Protein AF-A0A955Y0T2-F1 (afdb_monomer_lite)

Secondary structure (DSSP, 8-state):
---S--STTTTTTS---HHHHHHHTT-HHHHHHHHHHTTTTT--SHHHHHHHHHHHHHTT-HHHHHHHHHHHHHTT---TT-HHHHHHHHHHHTTT-EEEEEE-TTS-EEEEEEEE-SSGGGGGHHHHHHHHHHHHHHTHHHHS---SS-EEEEEESSHHHHHHHSS--HHHHHHH---EEEETTEEEEE-GGGBTT---HHHHHHHHHHHHHHHHHHTT-S-HHHHHHHHHHHTTGGGTSS------HHHHHHHHHHHHHT-PPPTTTTSS-STTSSSHHHHHHHHHHHHHHHHHHHHHH-TTHHHHHHHHHHTT--HHHHHHHHTT-SSHHHHHHHHHHHHTTS------PPPPP--BGGG---TTTTSTTGGG-HHHHHHHHHHHHHHHTT-HHHHHHHHHHT--TTSPPPHHHHHHHHHHHHHTT-HHHHHHHHHHHHHH-TT-HHHHHHHHHHHHHTT-HHHHHHHHHHHHHH-TT-HHHHHHHHHHHHHHT-HHHHHHHHHHHHHHHH------------SSS------SS-TTSHHHHHHHHTTSBPPP-EEEETTS-EEEGGGGTTSEEEEEE--TT-HHHHHHHHHHHHHHTSTTEEEEEEE-S-HHHHHHHHHHHT--SEEEE-GGGHHHHHTT--SSSEEEEE-TTSBEEEEEES-SHHHHHHHHHHHHHHHT-

Structure (mmCIF, N/CA/C/O backbone):
data_AF-A0A955Y0T2-F1
#
_entry.id   AF-A0A955Y0T2-F1
#
loop_
_atom_site.group_PDB
_atom_site.id
_atom_site.type_symbol
_atom_site.label_atom_id
_atom_site.label_alt_id
_atom_site.label_comp_id
_atom_site.label_asym_id
_atom_site.label_entity_id
_atom_site.label_seq_id
_atom_site.pdbx_PDB_ins_code
_atom_site.Cartn_x
_atom_site.Cartn_y
_atom_site.Cartn_z
_atom_site.occupancy
_atom_site.B_iso_or_equiv
_atom_site.auth_seq_id
_atom_site.auth_comp_id
_atom_site.auth_asym_id
_atom_site.auth_atom_id
_atom_site.pdbx_PDB_model_num
ATOM 1 N N . MET A 1 1 ? -7.149 -5.702 -14.820 1.00 28.61 1 MET A N 1
ATOM 2 C CA . MET A 1 1 ? -6.105 -6.748 -14.663 1.00 28.61 1 MET A CA 1
ATOM 3 C C . MET A 1 1 ? -5.271 -6.849 -15.930 1.00 28.61 1 MET A C 1
ATOM 5 O O . MET A 1 1 ? -5.164 -7.881 -16.585 1.00 28.61 1 MET A O 1
ATOM 9 N N . MET A 1 2 ? -4.697 -5.721 -16.301 1.00 27.45 2 MET A N 1
ATOM 10 C CA . MET A 1 2 ? -4.049 -5.437 -17.568 1.00 27.45 2 MET A CA 1
ATOM 11 C C . MET A 1 2 ? -2.729 -4.755 -17.169 1.00 27.45 2 MET A C 1
ATOM 13 O O . MET A 1 2 ? -2.646 -4.000 -16.205 1.00 27.45 2 MET A O 1
ATOM 17 N N . LEU A 1 3 ? -1.659 -5.115 -17.875 1.00 27.25 3 LEU A N 1
ATOM 18 C CA . LEU A 1 3 ? -0.367 -4.413 -17.898 1.00 27.25 3 LEU A CA 1
ATOM 19 C C . LEU A 1 3 ? 0.638 -4.506 -16.729 1.00 27.25 3 LEU A C 1
ATOM 21 O O . LEU A 1 3 ? 1.690 -3.880 -16.844 1.00 27.25 3 LEU A O 1
ATOM 25 N N . LEU A 1 4 ? 0.472 -5.364 -15.715 1.00 32.50 4 LEU A N 1
ATOM 26 C CA . LEU A 1 4 ? 1.550 -5.573 -14.718 1.00 32.50 4 LEU A CA 1
ATOM 27 C C . LEU A 1 4 ? 2.762 -6.383 -15.226 1.00 32.50 4 LEU A C 1
ATOM 29 O O . LEU A 1 4 ? 3.773 -6.479 -14.546 1.00 32.50 4 LEU A O 1
ATOM 33 N N . VAL A 1 5 ? 2.722 -6.927 -16.447 1.00 34.31 5 VAL A N 1
ATOM 34 C CA . VAL A 1 5 ? 3.869 -7.646 -17.029 1.00 34.31 5 VAL A CA 1
ATOM 35 C C . VAL A 1 5 ? 3.974 -7.365 -18.519 1.00 34.31 5 VAL A C 1
ATOM 37 O O . VAL A 1 5 ? 3.491 -8.127 -19.356 1.00 34.31 5 VAL A O 1
ATOM 40 N N . LEU A 1 6 ? 4.615 -6.253 -18.856 1.00 29.80 6 LEU A N 1
ATOM 41 C CA . LEU A 1 6 ? 5.108 -5.979 -20.207 1.00 29.80 6 LEU A CA 1
ATOM 42 C C . LEU A 1 6 ? 6.565 -5.504 -20.151 1.00 29.80 6 LEU A C 1
ATOM 44 O O . LEU A 1 6 ? 6.962 -4.606 -20.880 1.00 29.80 6 LEU A O 1
ATOM 48 N N . GLN A 1 7 ? 7.376 -6.113 -19.283 1.00 38.50 7 GLN A N 1
ATOM 49 C CA . GLN A 1 7 ? 8.832 -5.990 -19.376 1.00 38.50 7 GLN A CA 1
ATOM 50 C C . GLN A 1 7 ? 9.431 -7.193 -20.122 1.00 38.50 7 GLN A C 1
ATOM 52 O O . GLN A 1 7 ? 10.158 -7.005 -21.094 1.00 38.50 7 GLN A O 1
ATOM 57 N N . SER A 1 8 ? 8.993 -8.425 -19.834 1.00 38.75 8 SER A N 1
ATOM 58 C CA . SER A 1 8 ? 9.607 -9.623 -20.436 1.00 38.75 8 SER A CA 1
ATOM 59 C C . SER A 1 8 ? 9.408 -9.774 -21.954 1.00 38.75 8 SER A C 1
ATOM 61 O O . SER A 1 8 ? 10.322 -10.227 -22.642 1.00 38.75 8 SER A O 1
ATOM 63 N N . ALA A 1 9 ? 8.263 -9.360 -22.511 1.00 31.50 9 ALA A N 1
ATOM 64 C CA . ALA A 1 9 ? 8.023 -9.419 -23.961 1.00 31.50 9 ALA A CA 1
ATOM 65 C C . ALA A 1 9 ? 8.535 -8.176 -24.718 1.00 31.50 9 ALA A C 1
ATOM 67 O O . ALA A 1 9 ? 8.811 -8.239 -25.912 1.00 31.50 9 ALA A O 1
ATOM 68 N N . LEU A 1 10 ? 8.687 -7.049 -24.021 1.00 36.09 10 LEU A N 1
ATOM 69 C CA . LEU A 1 10 ? 8.941 -5.732 -24.614 1.00 36.09 10 LEU A CA 1
ATOM 70 C C . LEU A 1 10 ? 10.432 -5.364 -24.568 1.00 36.09 10 LEU A C 1
ATOM 72 O O . LEU A 1 10 ? 10.967 -4.781 -25.512 1.00 36.09 10 LEU A O 1
ATOM 76 N N . ALA A 1 11 ? 11.155 -5.843 -23.549 1.00 37.38 11 ALA A N 1
ATOM 77 C CA . ALA A 1 11 ? 12.611 -5.772 -23.486 1.00 37.38 11 ALA A CA 1
ATOM 78 C C . ALA A 1 11 ? 13.295 -6.567 -24.614 1.00 37.38 11 ALA A C 1
ATOM 80 O O . ALA A 1 11 ? 14.462 -6.336 -24.901 1.00 37.38 11 ALA A O 1
ATOM 81 N N . GLN A 1 12 ? 12.613 -7.484 -25.304 1.00 36.56 12 GLN A N 1
ATOM 82 C CA . GLN A 1 12 ? 13.209 -8.213 -26.432 1.00 36.56 12 GLN A CA 1
ATOM 83 C C . GLN A 1 12 ? 13.159 -7.447 -27.765 1.00 36.56 12 GLN A C 1
ATOM 85 O O . GLN A 1 12 ? 13.793 -7.886 -28.722 1.00 36.56 12 GLN A O 1
ATOM 90 N N . LEU A 1 13 ? 12.464 -6.303 -27.833 1.00 38.88 13 LEU A N 1
ATOM 91 C CA . LEU A 1 13 ? 12.143 -5.631 -29.101 1.00 38.88 13 LEU A CA 1
ATOM 92 C C . LEU A 1 13 ? 12.707 -4.207 -29.256 1.00 38.88 13 LEU A C 1
ATOM 94 O O . LEU A 1 13 ? 12.612 -3.650 -30.345 1.00 38.88 13 LEU A O 1
ATOM 98 N N . MET A 1 14 ? 13.360 -3.632 -28.238 1.00 41.06 14 MET A N 1
ATOM 99 C CA . MET A 1 14 ? 14.107 -2.373 -28.408 1.00 41.06 14 MET A CA 1
ATOM 100 C C . MET A 1 14 ? 15.529 -2.616 -28.957 1.00 41.06 14 MET A C 1
ATOM 102 O O . MET A 1 14 ? 16.160 -3.609 -28.563 1.00 41.06 14 MET A O 1
ATOM 106 N N . PRO A 1 15 ? 16.063 -1.730 -29.825 1.00 47.81 15 PRO A N 1
ATOM 107 C CA . PRO A 1 15 ? 17.422 -1.835 -30.353 1.00 47.81 15 PRO A CA 1
ATOM 108 C C . PRO A 1 15 ? 18.473 -1.940 -29.235 1.00 47.81 15 PRO A C 1
ATOM 110 O O . PRO A 1 15 ? 18.326 -1.418 -28.134 1.00 47.81 15 PRO A O 1
ATOM 113 N N . THR A 1 16 ? 19.545 -2.686 -29.503 1.00 60.28 16 THR A N 1
ATOM 114 C CA . THR A 1 16 ? 20.550 -3.117 -28.515 1.00 60.28 16 THR A CA 1
ATOM 115 C C . THR A 1 16 ? 21.651 -2.074 -28.281 1.00 60.28 16 THR A C 1
ATOM 117 O O . THR A 1 16 ? 22.844 -2.394 -28.377 1.00 60.28 16 THR A O 1
ATOM 120 N N . GLY A 1 17 ? 21.275 -0.825 -28.011 1.00 81.06 17 GLY A N 1
ATOM 121 C CA . GLY A 1 17 ? 22.215 0.250 -27.704 1.00 81.06 17 GLY A CA 1
ATOM 122 C C . GLY A 1 17 ? 22.760 0.189 -26.265 1.00 81.06 17 GLY A C 1
ATOM 123 O O . GLY A 1 17 ? 22.262 -0.570 -25.428 1.00 81.06 17 GLY A O 1
ATOM 124 N N . PRO A 1 18 ? 23.852 0.915 -25.958 1.00 89.00 18 PRO A N 1
ATOM 125 C CA . PRO A 1 18 ? 24.396 0.992 -24.602 1.00 89.00 18 PRO A CA 1
ATOM 126 C C . PRO A 1 18 ? 23.413 1.561 -23.569 1.00 89.00 18 PRO A C 1
ATOM 128 O O . PRO A 1 18 ? 23.353 1.027 -22.466 1.00 89.00 18 PRO A O 1
ATOM 131 N N . VAL A 1 19 ? 22.618 2.573 -23.935 1.00 89.94 19 VAL A N 1
ATOM 132 C CA . VAL A 1 19 ? 21.640 3.225 -23.044 1.00 89.94 19 VAL A CA 1
ATOM 133 C C . VAL A 1 19 ? 20.543 2.245 -22.634 1.00 89.94 19 VAL A C 1
ATOM 135 O O . VAL A 1 19 ? 20.293 2.044 -21.449 1.00 89.94 19 VAL A O 1
ATOM 138 N N . GLU A 1 20 ? 19.936 1.563 -23.600 1.00 86.62 20 GLU A N 1
ATOM 139 C CA . GLU A 1 20 ? 18.836 0.626 -23.379 1.00 86.62 20 GLU A CA 1
ATOM 140 C C . GLU A 1 20 ? 19.277 -0.571 -22.532 1.00 86.62 20 GLU A C 1
ATOM 142 O O . GLU A 1 20 ? 18.498 -1.077 -21.725 1.00 86.62 20 GLU A O 1
ATOM 147 N N . ARG A 1 21 ? 20.538 -1.014 -22.666 1.00 88.19 21 ARG A N 1
ATOM 148 C CA . ARG A 1 21 ? 21.104 -2.043 -21.780 1.00 88.19 21 ARG A CA 1
ATOM 149 C C . ARG A 1 21 ? 21.160 -1.575 -20.326 1.00 88.19 21 ARG A C 1
ATOM 151 O O . ARG A 1 21 ? 20.769 -2.344 -19.454 1.00 88.19 21 ARG A O 1
ATOM 158 N N . CYS A 1 22 ? 21.610 -0.346 -20.073 1.00 91.75 22 CYS A N 1
ATOM 159 C CA . CYS A 1 22 ? 21.636 0.219 -18.724 1.00 91.75 22 CYS A CA 1
ATOM 160 C C . CYS A 1 22 ? 20.213 0.376 -18.154 1.00 91.75 22 CYS A C 1
ATOM 162 O O . CYS A 1 22 ? 19.956 -0.019 -17.020 1.00 91.75 22 CYS A O 1
ATOM 164 N N . LEU A 1 23 ? 19.260 0.871 -18.957 1.00 88.56 23 LEU A N 1
ATOM 165 C CA . LEU A 1 23 ? 17.865 1.033 -18.529 1.00 88.56 23 LEU A CA 1
ATOM 166 C C . LEU A 1 23 ? 17.190 -0.307 -18.194 1.00 88.56 23 LEU A C 1
ATOM 168 O O . LEU A 1 23 ? 16.497 -0.395 -17.184 1.00 88.56 23 LEU A O 1
ATOM 172 N N . ARG A 1 24 ? 17.433 -1.372 -18.974 1.00 83.31 24 ARG A N 1
ATOM 173 C CA . ARG A 1 24 ? 16.950 -2.734 -18.650 1.00 83.31 24 ARG A CA 1
ATOM 174 C C . ARG A 1 24 ? 17.540 -3.277 -17.354 1.00 83.31 24 ARG A C 1
ATOM 176 O O . ARG A 1 24 ? 16.878 -4.025 -16.650 1.00 83.31 24 ARG A O 1
ATOM 183 N N . ALA A 1 25 ? 18.772 -2.894 -17.038 1.00 87.12 25 ALA A N 1
ATOM 184 C CA . ALA A 1 25 ? 19.409 -3.238 -15.776 1.00 87.12 25 ALA A CA 1
ATOM 185 C C . ALA A 1 25 ? 18.958 -2.337 -14.610 1.00 87.12 25 ALA A C 1
ATOM 187 O O . ALA A 1 25 ? 19.484 -2.485 -13.514 1.00 87.12 25 ALA A O 1
ATOM 188 N N . ASN A 1 26 ? 18.010 -1.409 -14.808 1.00 89.00 26 ASN A N 1
ATOM 189 C CA . ASN A 1 26 ? 17.626 -0.392 -13.823 1.00 89.00 26 ASN A CA 1
ATOM 190 C C . ASN A 1 26 ? 18.830 0.428 -13.304 1.00 89.00 26 ASN A C 1
ATOM 192 O O . ASN A 1 26 ? 18.895 0.792 -12.132 1.00 89.00 26 ASN A O 1
ATOM 196 N N . ASP A 1 27 ? 19.797 0.714 -14.181 1.00 92.50 27 ASP A N 1
ATOM 197 C CA . ASP A 1 27 ? 21.031 1.443 -13.877 1.00 92.50 27 ASP A CA 1
ATOM 198 C C . ASP A 1 27 ? 21.012 2.826 -14.548 1.00 92.50 27 ASP A C 1
ATOM 200 O O . ASP A 1 27 ? 21.478 3.020 -15.675 1.00 92.50 27 ASP A O 1
ATOM 204 N N . VAL A 1 28 ? 20.412 3.800 -13.858 1.00 93.38 28 VAL A N 1
ATOM 205 C CA . VAL A 1 28 ? 20.297 5.180 -14.357 1.00 93.38 28 VAL A CA 1
ATOM 206 C C . VAL A 1 28 ? 21.665 5.867 -14.501 1.00 93.38 28 VAL A C 1
ATOM 208 O O . VAL A 1 28 ? 21.875 6.503 -15.536 1.00 93.38 28 VAL A O 1
ATOM 211 N N . PRO A 1 29 ? 22.621 5.744 -13.553 1.00 95.69 29 PRO A N 1
ATOM 212 C CA . PRO A 1 29 ? 23.970 6.285 -13.738 1.00 95.69 29 PRO A CA 1
ATOM 213 C C . PRO A 1 29 ? 24.665 5.773 -15.009 1.00 95.69 29 PRO A C 1
ATOM 215 O O . PRO A 1 29 ? 25.168 6.582 -15.788 1.00 95.69 29 PRO A O 1
ATOM 218 N N . CYS A 1 30 ? 24.618 4.461 -15.272 1.00 95.25 30 CYS A N 1
ATOM 219 C CA . CYS A 1 30 ? 25.118 3.862 -16.514 1.00 95.25 30 CYS A CA 1
ATOM 220 C C . CYS A 1 30 ? 24.407 4.445 -17.738 1.00 95.25 30 CYS A C 1
ATOM 222 O O . CYS A 1 30 ? 25.054 4.764 -18.735 1.00 95.25 30 CYS A O 1
ATOM 224 N N . ALA A 1 31 ? 23.081 4.615 -17.678 1.00 94.12 31 ALA A N 1
ATOM 225 C CA . ALA A 1 31 ? 22.305 5.147 -18.795 1.00 94.12 31 ALA A CA 1
ATOM 226 C C . ALA A 1 31 ? 22.677 6.602 -19.117 1.00 94.12 31 ALA A C 1
ATOM 228 O O . ALA A 1 31 ? 22.798 6.950 -20.290 1.00 94.12 31 ALA A O 1
ATOM 229 N N . LEU A 1 32 ? 22.905 7.435 -18.096 1.00 94.31 32 LEU A N 1
ATOM 230 C CA . LEU A 1 32 ? 23.363 8.818 -18.254 1.00 94.31 32 LEU A CA 1
ATOM 231 C C . LEU A 1 32 ? 24.770 8.884 -18.866 1.00 94.31 32 LEU A C 1
ATOM 233 O O . LEU A 1 32 ? 24.980 9.631 -19.821 1.00 94.31 32 LEU A O 1
ATOM 237 N N . GLU A 1 33 ? 25.709 8.069 -18.379 1.00 95.12 33 GLU A N 1
ATOM 238 C CA . GLU A 1 33 ? 27.073 7.997 -18.927 1.00 95.12 33 GLU A CA 1
ATOM 239 C C . GLU A 1 33 ? 27.077 7.485 -20.378 1.00 95.12 33 GLU A C 1
ATOM 241 O O . GLU A 1 33 ? 27.781 8.015 -21.244 1.00 95.12 33 GLU A O 1
ATOM 246 N N . ALA A 1 34 ? 26.253 6.477 -20.674 1.00 93.75 34 ALA A N 1
ATOM 247 C CA . ALA A 1 34 ? 26.070 5.947 -22.020 1.00 93.75 34 ALA A CA 1
ATOM 248 C C . ALA A 1 34 ? 25.453 6.988 -22.968 1.00 93.75 34 ALA A C 1
ATOM 250 O O . ALA A 1 34 ? 25.877 7.098 -24.123 1.00 93.75 34 ALA A O 1
ATOM 251 N N . LEU A 1 35 ? 24.483 7.770 -22.484 1.00 92.19 35 LEU A N 1
ATOM 252 C CA . LEU A 1 35 ? 23.850 8.850 -23.236 1.00 92.19 35 LEU A CA 1
ATOM 253 C C . LEU A 1 35 ? 24.869 9.947 -23.575 1.00 92.19 35 LEU A C 1
ATOM 255 O O . LEU A 1 35 ? 24.948 10.365 -24.731 1.00 92.19 35 LEU A O 1
ATOM 259 N N . GLU A 1 36 ? 25.693 10.357 -22.609 1.00 91.62 36 GLU A N 1
ATOM 260 C CA . GLU A 1 36 ? 26.772 11.329 -22.818 1.00 91.62 36 GLU A CA 1
ATOM 261 C C . GLU A 1 36 ? 27.815 10.807 -23.820 1.00 91.62 36 GLU A C 1
ATOM 263 O O . GLU A 1 36 ? 28.127 11.473 -24.809 1.00 91.62 36 GLU A O 1
ATOM 268 N N . SER A 1 37 ? 28.281 9.572 -23.628 1.00 90.50 37 SER A N 1
ATOM 269 C CA . SER A 1 37 ? 29.316 8.945 -24.462 1.00 90.50 37 SER A CA 1
ATOM 270 C C . SER A 1 37 ? 28.877 8.706 -25.908 1.00 90.50 37 SER A C 1
ATOM 272 O O . SER A 1 37 ? 29.710 8.663 -26.814 1.00 90.50 37 SER A O 1
ATOM 274 N N . SER A 1 38 ? 27.574 8.539 -26.146 1.00 86.56 38 SER A N 1
ATOM 275 C CA . SER A 1 38 ? 27.020 8.357 -27.492 1.00 86.56 38 SER A CA 1
ATOM 276 C C . SER A 1 38 ? 26.992 9.643 -28.328 1.00 86.56 38 SER A C 1
ATOM 278 O O . SER A 1 38 ? 26.782 9.576 -29.538 1.00 86.56 38 SER A O 1
ATOM 280 N N . GLY A 1 39 ? 27.179 10.814 -27.704 1.00 82.62 39 GLY A N 1
ATOM 281 C CA . GLY A 1 39 ? 26.967 12.118 -28.337 1.00 82.62 39 GLY A CA 1
ATOM 282 C C . GLY A 1 39 ? 25.490 12.492 -28.514 1.00 82.62 39 GLY A C 1
ATOM 283 O O . GLY A 1 39 ? 25.202 13.607 -28.945 1.00 82.62 39 GLY A O 1
ATOM 284 N N . ALA A 1 40 ? 24.551 11.614 -28.136 1.00 82.94 40 ALA A N 1
ATOM 285 C CA . ALA A 1 40 ? 23.117 11.877 -28.241 1.00 82.94 40 ALA A CA 1
ATOM 286 C C . ALA A 1 40 ? 22.701 13.114 -27.438 1.00 82.94 40 ALA A C 1
ATOM 288 O O . ALA A 1 40 ? 21.815 13.839 -27.870 1.00 82.94 40 ALA A O 1
ATOM 289 N N . LEU A 1 41 ? 23.370 13.414 -26.314 1.00 84.38 41 LEU A N 1
ATOM 290 C CA . LEU A 1 41 ? 23.052 14.572 -25.471 1.00 84.38 41 LEU A CA 1
ATOM 291 C C . LEU A 1 41 ? 23.088 15.910 -26.240 1.00 84.38 41 LEU A C 1
ATOM 293 O O . LEU A 1 41 ? 22.271 16.791 -25.970 1.00 84.38 41 LEU A O 1
ATOM 297 N N . THR A 1 42 ? 23.997 16.052 -27.210 1.00 84.25 42 THR A N 1
ATOM 298 C CA . THR A 1 42 ? 24.186 17.275 -28.011 1.00 84.25 42 THR A CA 1
ATOM 299 C C . THR A 1 42 ? 23.573 17.200 -29.408 1.00 84.25 42 THR A C 1
ATOM 301 O O . THR A 1 42 ? 23.499 18.224 -30.087 1.00 84.25 42 THR A O 1
ATOM 304 N N . ALA A 1 43 ? 23.134 16.018 -29.841 1.00 84.62 43 ALA A N 1
ATOM 305 C CA . ALA A 1 43 ? 22.425 15.833 -31.098 1.00 84.62 43 ALA A CA 1
ATOM 306 C C . ALA A 1 43 ? 20.984 16.361 -30.997 1.00 84.62 43 ALA A C 1
ATOM 308 O O . ALA A 1 43 ? 20.341 16.215 -29.958 1.00 84.62 43 ALA A O 1
ATOM 309 N N . ASP A 1 44 ? 20.496 16.965 -32.079 1.00 84.88 44 ASP A N 1
ATOM 310 C CA . ASP A 1 44 ? 19.155 17.561 -32.198 1.00 84.88 44 ASP A CA 1
ATOM 311 C C . ASP A 1 44 ? 18.340 16.798 -33.256 1.00 84.88 44 ASP A C 1
ATOM 313 O O . ASP A 1 44 ? 17.826 17.359 -34.222 1.00 84.88 44 ASP A O 1
ATOM 317 N N . ASP A 1 45 ? 18.342 15.467 -33.144 1.00 91.94 45 ASP A N 1
ATOM 318 C CA . ASP A 1 45 ? 17.574 14.571 -34.003 1.00 91.94 45 ASP A CA 1
ATOM 319 C C . ASP A 1 45 ? 16.507 13.816 -33.190 1.00 91.94 45 ASP A C 1
ATOM 321 O O . ASP A 1 45 ? 16.686 13.597 -31.986 1.00 91.94 45 ASP A O 1
ATOM 325 N N . PRO A 1 46 ? 15.416 13.360 -33.833 1.00 91.56 46 PRO A N 1
ATOM 326 C CA . PRO A 1 46 ? 14.281 12.769 -33.126 1.00 91.56 46 PRO A CA 1
ATOM 327 C C . PRO A 1 46 ? 14.633 11.521 -32.309 1.00 91.56 46 PRO A C 1
ATOM 329 O O . PRO A 1 46 ? 14.024 11.266 -31.273 1.00 91.56 46 PRO A O 1
ATOM 332 N N . THR A 1 47 ? 15.619 10.733 -32.752 1.00 90.25 47 THR A N 1
ATOM 333 C CA . THR A 1 47 ? 16.010 9.497 -32.057 1.00 90.25 47 THR A CA 1
ATOM 334 C C . THR A 1 47 ? 16.807 9.823 -30.800 1.00 90.25 47 THR A C 1
ATOM 336 O O . THR A 1 47 ? 16.560 9.244 -29.742 1.00 90.25 47 THR A O 1
ATOM 339 N N . SER A 1 48 ? 17.733 10.778 -30.897 1.00 90.81 48 SER A N 1
ATOM 340 C CA . SER A 1 48 ? 18.497 11.262 -29.746 1.00 90.81 48 SER A CA 1
ATOM 341 C C . SER A 1 48 ? 17.599 11.921 -28.696 1.00 90.81 48 SER A C 1
ATOM 343 O O . SER A 1 48 ? 17.779 11.659 -27.509 1.00 90.81 48 SER A O 1
ATOM 345 N N . GLU A 1 49 ? 16.604 12.716 -29.101 1.00 93.88 49 GLU A N 1
ATOM 346 C CA . GLU A 1 49 ? 15.614 13.294 -28.178 1.00 93.88 49 GLU A CA 1
ATOM 347 C C . GLU A 1 49 ? 14.762 12.215 -27.486 1.00 93.88 49 GLU A C 1
ATOM 349 O O . GLU A 1 49 ? 14.600 12.255 -26.265 1.00 93.88 49 GLU A O 1
ATOM 354 N N . ALA A 1 50 ? 14.310 11.181 -28.208 1.00 91.12 50 ALA A N 1
ATOM 355 C CA . ALA A 1 50 ? 13.584 10.062 -27.600 1.00 91.12 50 ALA A CA 1
ATOM 356 C C . ALA A 1 50 ? 14.441 9.301 -26.567 1.00 91.12 50 ALA A C 1
ATOM 358 O O . ALA A 1 50 ? 13.947 8.922 -25.502 1.00 91.12 50 ALA A O 1
ATOM 359 N N . LEU A 1 51 ? 15.739 9.112 -26.841 1.00 91.75 51 LEU A N 1
ATOM 360 C CA . LEU A 1 51 ? 16.675 8.501 -25.891 1.00 91.75 51 LEU A CA 1
ATOM 361 C C . LEU A 1 51 ? 16.873 9.367 -24.642 1.00 91.75 51 LEU A C 1
ATOM 363 O O . LEU A 1 51 ? 16.783 8.846 -23.529 1.00 91.75 51 LEU A O 1
ATOM 367 N N . LYS A 1 52 ? 17.095 10.682 -24.800 1.00 94.69 52 LYS A N 1
ATOM 368 C CA . LYS A 1 52 ? 17.185 11.623 -23.666 1.00 94.69 52 LYS A CA 1
ATOM 369 C C . LYS A 1 52 ? 15.935 11.543 -22.799 1.00 94.69 52 LYS A C 1
ATOM 371 O O . LYS A 1 52 ? 16.042 11.417 -21.580 1.00 94.69 52 LYS A O 1
ATOM 376 N N . ALA A 1 53 ? 14.766 11.564 -23.437 1.00 94.31 53 ALA A N 1
ATOM 377 C CA . ALA A 1 53 ? 13.484 11.524 -22.761 1.00 94.31 53 ALA A CA 1
ATOM 378 C C . ALA A 1 53 ? 13.327 10.268 -21.892 1.00 94.31 53 ALA A C 1
ATOM 380 O O . ALA A 1 53 ? 12.946 10.376 -20.728 1.00 94.31 53 ALA A O 1
ATOM 381 N N . GLN A 1 54 ? 13.689 9.091 -22.415 1.00 92.69 54 GLN A N 1
ATOM 382 C CA . GLN A 1 54 ? 13.658 7.844 -21.646 1.00 92.69 54 GLN A CA 1
ATOM 383 C C . GLN A 1 54 ? 14.618 7.880 -20.452 1.00 92.69 54 GLN A C 1
ATOM 385 O O . GLN A 1 54 ? 14.208 7.575 -19.333 1.00 92.69 54 GLN A O 1
ATOM 390 N N . VAL A 1 55 ? 15.876 8.291 -20.653 1.00 94.31 55 VAL A N 1
ATOM 391 C CA . VAL A 1 55 ? 16.851 8.360 -19.550 1.00 94.31 55 VAL A CA 1
ATOM 392 C C . VAL A 1 55 ? 16.384 9.325 -18.459 1.00 94.31 55 VAL A C 1
ATOM 394 O O . VAL A 1 55 ? 16.440 8.985 -17.278 1.00 94.31 55 VAL A O 1
ATOM 397 N N . TRP A 1 56 ? 15.883 10.504 -18.830 1.00 95.88 56 TRP A N 1
ATOM 398 C CA . TRP A 1 56 ? 15.382 11.485 -17.867 1.00 95.88 56 TRP A CA 1
ATOM 399 C C . TRP A 1 56 ? 14.121 11.021 -17.148 1.00 95.88 56 TRP A C 1
ATOM 401 O O . TRP A 1 56 ? 14.004 11.260 -15.950 1.00 95.88 56 TRP A O 1
ATOM 411 N N . PHE A 1 57 ? 13.225 10.294 -17.818 1.00 94.12 57 PHE A N 1
ATOM 412 C CA . PHE A 1 57 ? 12.043 9.731 -17.168 1.00 94.12 57 PHE A CA 1
ATOM 413 C C . PHE A 1 57 ? 12.418 8.698 -16.099 1.00 94.12 57 PHE A C 1
ATOM 415 O O . PHE A 1 57 ? 11.940 8.782 -14.970 1.00 94.12 57 PHE A O 1
ATOM 422 N N . HIS A 1 58 ? 13.337 7.778 -16.417 1.00 92.75 58 HIS A N 1
ATOM 423 C CA . HIS A 1 58 ? 13.882 6.821 -15.446 1.00 92.75 58 HIS A CA 1
ATOM 424 C C . HIS A 1 58 ? 14.644 7.509 -14.300 1.00 92.75 58 HIS A C 1
ATOM 426 O O . HIS A 1 58 ? 14.640 7.027 -13.172 1.00 92.75 58 HIS A O 1
ATOM 432 N N . ALA A 1 59 ? 15.283 8.650 -14.571 1.00 92.56 59 ALA A N 1
ATOM 433 C CA . ALA A 1 59 ? 15.934 9.475 -13.554 1.00 92.56 59 ALA A CA 1
ATOM 434 C C . ALA A 1 59 ? 14.950 10.309 -12.708 1.00 92.56 59 ALA A C 1
ATOM 436 O O . ALA A 1 59 ? 15.377 10.986 -11.773 1.00 92.56 59 ALA A O 1
ATOM 437 N N . GLY A 1 60 ? 13.654 10.302 -13.037 1.00 92.12 60 GLY A N 1
ATOM 438 C CA . GLY A 1 60 ? 12.638 11.114 -12.373 1.00 92.12 60 GLY A CA 1
ATOM 439 C C . GLY A 1 60 ? 12.661 12.601 -12.756 1.00 92.12 60 GLY A C 1
ATOM 440 O O . GLY A 1 60 ? 12.080 13.413 -12.044 1.00 92.12 60 GLY A O 1
ATOM 441 N N . ASP A 1 61 ? 13.321 13.008 -13.840 1.00 93.50 61 ASP A N 1
ATOM 442 C CA . ASP A 1 61 ? 13.310 14.394 -14.335 1.00 93.50 61 ASP A CA 1
ATOM 443 C C . ASP A 1 61 ? 12.184 14.575 -15.369 1.00 93.50 61 ASP A C 1
ATOM 445 O O . ASP A 1 61 ? 12.415 14.645 -16.578 1.00 93.50 61 ASP A O 1
ATOM 449 N N . TYR A 1 62 ? 10.934 14.592 -14.887 1.00 92.81 62 TYR A N 1
ATOM 450 C CA . TYR A 1 62 ? 9.739 14.647 -15.743 1.00 92.81 62 TYR A CA 1
ATOM 451 C C . TYR A 1 62 ? 9.650 15.882 -16.635 1.00 92.81 62 TYR A C 1
ATOM 453 O O . TYR A 1 62 ? 9.289 15.709 -17.799 1.00 92.81 62 TYR A O 1
ATOM 461 N N . PRO A 1 63 ? 10.005 17.100 -16.177 1.00 91.31 63 PRO A N 1
ATOM 462 C CA . PRO A 1 63 ? 9.994 18.266 -17.052 1.00 91.31 63 PRO A CA 1
ATOM 463 C C . PRO A 1 63 ? 10.916 18.091 -18.260 1.00 91.31 63 PRO A C 1
ATOM 465 O O . PRO A 1 63 ? 10.505 18.357 -19.389 1.00 91.31 63 PRO A O 1
ATOM 468 N N . LYS A 1 64 ? 12.147 17.596 -18.054 1.00 94.44 64 LYS A N 1
ATOM 469 C CA . LYS A 1 64 ? 13.056 17.331 -19.176 1.00 94.44 64 LYS A CA 1
ATOM 470 C C . LYS A 1 64 ? 12.580 16.170 -20.037 1.00 94.44 64 LYS A C 1
ATOM 472 O O . LYS A 1 64 ? 12.687 16.248 -21.258 1.00 94.44 64 LYS A O 1
ATOM 477 N N . ALA A 1 65 ? 12.066 15.108 -19.418 1.00 94.50 65 ALA A N 1
ATOM 478 C CA . ALA A 1 65 ? 11.577 13.938 -20.132 1.00 94.50 65 ALA A CA 1
ATOM 479 C C . ALA A 1 65 ? 10.418 14.283 -21.078 1.00 94.50 65 ALA A C 1
ATOM 481 O O . ALA A 1 65 ? 10.475 13.936 -22.257 1.00 94.50 65 ALA A O 1
ATOM 482 N N . ALA A 1 66 ? 9.405 14.998 -20.583 1.00 89.06 66 ALA A N 1
ATOM 483 C CA . ALA A 1 66 ? 8.246 15.416 -21.367 1.00 89.06 66 ALA A CA 1
ATOM 484 C C . ALA A 1 66 ? 8.652 16.354 -22.516 1.00 89.06 66 ALA A C 1
ATOM 486 O O . ALA A 1 66 ? 8.276 16.125 -23.664 1.00 89.06 66 ALA A O 1
ATOM 487 N N . GLU A 1 67 ? 9.500 17.351 -22.240 1.00 91.81 67 GLU A N 1
ATOM 488 C CA . GLU A 1 67 ? 9.975 18.293 -23.260 1.00 91.81 67 GLU A CA 1
ATOM 489 C C . GLU A 1 67 ? 10.790 17.604 -24.370 1.00 91.81 67 GLU A C 1
ATOM 491 O O . GLU A 1 67 ? 10.571 17.872 -25.552 1.00 91.81 67 GLU A O 1
ATOM 496 N N . ALA A 1 68 ? 11.709 16.694 -24.027 1.00 94.50 68 ALA A N 1
ATOM 497 C CA . ALA A 1 68 ? 12.452 15.938 -25.040 1.00 94.50 68 ALA A CA 1
ATOM 498 C C . ALA A 1 68 ? 11.560 14.974 -25.822 1.00 94.50 68 ALA A C 1
ATOM 500 O O . ALA A 1 68 ? 11.696 14.867 -27.039 1.00 94.50 68 ALA A O 1
ATOM 501 N N . MET A 1 69 ? 10.610 14.308 -25.162 1.00 92.50 69 MET A N 1
ATOM 502 C CA . MET A 1 69 ? 9.688 13.412 -25.858 1.00 92.50 69 MET A CA 1
ATOM 503 C C . MET A 1 69 ? 8.812 14.183 -26.849 1.00 92.50 69 MET A C 1
ATOM 505 O O . MET A 1 69 ? 8.631 13.754 -27.988 1.00 92.50 69 MET A O 1
ATOM 509 N N . LYS A 1 70 ? 8.336 15.369 -26.458 1.00 91.00 70 LYS A N 1
ATOM 510 C CA . LYS A 1 70 ? 7.604 16.269 -27.347 1.00 91.00 70 LYS A CA 1
ATOM 511 C C . LYS A 1 70 ? 8.432 16.644 -28.578 1.00 91.00 70 LYS A C 1
ATOM 513 O O . LYS A 1 70 ? 7.948 16.487 -29.697 1.00 91.00 70 LYS A O 1
ATOM 518 N N . LYS A 1 71 ? 9.691 17.061 -28.394 1.00 93.19 71 LYS A N 1
ATOM 519 C CA . LYS A 1 71 ? 10.610 17.360 -29.510 1.00 93.19 71 LYS A CA 1
ATOM 520 C C . LYS A 1 71 ? 10.850 16.155 -30.411 1.00 93.19 71 LYS A C 1
ATOM 522 O O . LYS A 1 71 ? 10.878 16.306 -31.629 1.00 93.19 71 LYS A O 1
ATOM 527 N N . ALA A 1 72 ? 10.995 14.964 -29.833 1.00 93.19 72 ALA A N 1
ATOM 528 C CA . ALA A 1 72 ? 11.158 13.733 -30.595 1.00 93.19 72 ALA A CA 1
ATOM 529 C C . ALA A 1 72 ? 9.948 13.478 -31.505 1.00 93.19 72 ALA A C 1
ATOM 531 O O . ALA A 1 72 ? 10.114 13.274 -32.710 1.00 93.19 72 ALA A O 1
ATOM 532 N N . VAL A 1 73 ? 8.732 13.543 -30.954 1.00 89.62 73 VAL A N 1
ATOM 533 C CA . VAL A 1 73 ? 7.483 13.327 -31.703 1.00 89.62 73 VAL A CA 1
ATOM 534 C C . VAL A 1 73 ? 7.280 14.405 -32.774 1.00 89.62 73 VAL A C 1
ATOM 536 O O . VAL A 1 73 ? 7.016 14.073 -33.929 1.00 89.62 73 VAL A O 1
ATOM 539 N N . GLU A 1 74 ? 7.473 15.686 -32.440 1.00 92.06 74 GLU A N 1
ATOM 540 C CA . GLU A 1 74 ? 7.396 16.802 -33.401 1.00 92.06 74 GLU A CA 1
ATOM 541 C C . GLU A 1 74 ? 8.451 16.686 -34.516 1.00 92.06 74 GLU A C 1
ATOM 543 O O . GLU A 1 74 ? 8.201 17.066 -35.661 1.00 92.06 74 GLU A O 1
ATOM 548 N N . GLY A 1 75 ? 9.614 16.110 -34.200 1.00 91.81 75 GLY A N 1
ATOM 549 C CA . GLY A 1 75 ? 10.693 15.823 -35.140 1.00 91.81 75 GLY A CA 1
ATOM 550 C C . GLY A 1 75 ? 10.469 14.588 -36.026 1.00 91.81 75 GLY A C 1
ATOM 551 O O . GLY A 1 75 ? 11.257 14.353 -36.942 1.00 91.81 75 GLY A O 1
ATOM 552 N N . GLY A 1 76 ? 9.407 13.808 -35.800 1.00 90.88 76 GLY A N 1
ATOM 553 C CA . GLY A 1 76 ? 9.045 12.642 -36.614 1.00 90.88 76 GLY A CA 1
ATOM 554 C C . GLY A 1 76 ? 9.401 11.280 -36.011 1.00 90.88 76 GLY A C 1
ATOM 555 O O . GLY A 1 76 ? 9.353 10.274 -36.723 1.00 90.88 76 GLY A O 1
ATOM 556 N N . TRP A 1 77 ? 9.751 11.212 -34.723 1.00 90.75 77 TRP A N 1
ATOM 557 C CA . TRP A 1 77 ? 9.832 9.939 -34.005 1.00 90.75 77 TRP A CA 1
ATOM 558 C C . TRP A 1 77 ? 8.429 9.338 -33.819 1.00 90.75 77 TRP A C 1
ATOM 560 O O . TRP A 1 77 ? 7.465 10.051 -33.543 1.00 90.75 77 TRP A O 1
ATOM 570 N N . THR A 1 78 ? 8.301 8.021 -33.990 1.00 87.31 78 THR A N 1
ATOM 571 C CA . THR A 1 78 ? 7.017 7.319 -33.841 1.00 87.31 78 THR A CA 1
ATOM 572 C C . THR A 1 78 ? 6.881 6.775 -32.425 1.00 87.31 78 THR A C 1
ATOM 574 O O . THR A 1 78 ? 7.624 5.876 -32.038 1.00 87.31 78 THR A O 1
ATOM 577 N N . ASP A 1 79 ? 5.902 7.287 -31.679 1.00 78.38 79 ASP A N 1
ATOM 578 C CA . ASP A 1 79 ? 5.587 6.818 -30.328 1.00 78.38 79 ASP A CA 1
ATOM 579 C C . ASP A 1 79 ? 4.760 5.530 -30.343 1.00 78.38 79 ASP A C 1
ATOM 581 O O . ASP A 1 79 ? 3.549 5.525 -30.127 1.00 78.38 79 ASP A O 1
ATOM 585 N N . GLU A 1 80 ? 5.429 4.413 -30.623 1.00 74.19 80 GLU A N 1
ATOM 586 C CA . GLU A 1 80 ? 4.804 3.085 -30.690 1.00 74.19 80 GLU A CA 1
ATOM 587 C C . GLU A 1 80 ? 4.202 2.623 -29.351 1.00 74.19 80 GLU A C 1
ATOM 589 O O . GLU A 1 80 ? 3.344 1.740 -29.333 1.00 74.19 80 GLU A O 1
ATOM 594 N N . TRP A 1 81 ? 4.641 3.209 -28.232 1.00 70.62 81 TRP A N 1
ATOM 595 C CA . TRP A 1 81 ? 4.353 2.717 -26.881 1.00 70.62 81 TRP A CA 1
ATOM 596 C C . TRP A 1 81 ? 3.605 3.721 -26.007 1.00 70.62 81 TRP A C 1
ATOM 598 O O . TRP A 1 81 ? 3.477 3.492 -24.802 1.00 70.62 81 TRP A O 1
ATOM 608 N N . ASN A 1 82 ? 3.089 4.800 -26.599 1.00 74.69 82 ASN A N 1
ATOM 609 C CA . ASN A 1 82 ? 2.317 5.826 -25.901 1.00 74.69 82 ASN A CA 1
ATOM 610 C C . ASN A 1 82 ? 3.098 6.468 -24.730 1.00 74.69 82 ASN A C 1
ATOM 612 O O . ASN A 1 82 ? 2.552 6.714 -23.648 1.00 74.69 82 ASN A O 1
ATOM 616 N N . GLN A 1 83 ? 4.401 6.688 -24.926 1.00 82.81 83 GLN A N 1
ATOM 617 C CA . GLN A 1 83 ? 5.305 7.280 -23.943 1.00 82.81 83 GLN A CA 1
ATOM 618 C C . GLN A 1 83 ? 5.064 8.781 -23.771 1.00 82.81 83 GLN A C 1
ATOM 620 O O . GLN A 1 83 ? 5.106 9.259 -22.640 1.00 82.81 83 GLN A O 1
ATOM 625 N N . ALA A 1 84 ? 4.772 9.525 -24.841 1.00 80.19 84 ALA A N 1
ATOM 626 C CA . ALA A 1 84 ? 4.571 10.970 -24.746 1.00 80.19 84 ALA A CA 1
ATOM 627 C C . ALA A 1 84 ? 3.389 11.318 -23.824 1.00 80.19 84 ALA A C 1
ATOM 629 O O . ALA A 1 84 ? 3.594 12.054 -22.854 1.00 80.19 84 ALA A O 1
ATOM 630 N N . PRO A 1 85 ? 2.198 10.700 -23.975 1.00 79.56 85 PRO A N 1
ATOM 631 C CA . PRO A 1 85 ? 1.095 10.963 -23.055 1.00 79.56 85 PRO A CA 1
ATOM 632 C C . PRO A 1 85 ? 1.349 10.443 -21.639 1.00 79.56 85 PRO A C 1
ATOM 634 O O . PRO A 1 85 ? 0.817 10.995 -20.681 1.00 79.56 85 PRO A O 1
ATOM 637 N N . LEU A 1 86 ? 2.136 9.378 -21.459 1.00 82.31 86 LEU A N 1
ATOM 638 C CA . LEU A 1 86 ? 2.565 8.948 -20.124 1.00 82.31 86 LEU A CA 1
ATOM 639 C C . LEU A 1 86 ? 3.433 10.018 -19.443 1.00 82.31 86 LEU A C 1
ATOM 641 O O . LEU A 1 86 ? 3.218 10.317 -18.269 1.00 82.31 86 LEU A O 1
ATOM 645 N N . PHE A 1 87 ? 4.400 10.592 -20.158 1.00 87.88 87 PHE A N 1
ATOM 646 C CA . PHE A 1 87 ? 5.341 11.557 -19.586 1.00 87.88 87 PHE A CA 1
ATOM 647 C C . PHE A 1 87 ? 4.625 12.856 -19.211 1.00 87.88 87 PHE A C 1
ATOM 649 O O . PHE A 1 87 ? 4.822 13.352 -18.102 1.00 87.88 87 PHE A O 1
ATOM 656 N N . ASP A 1 88 ? 3.722 13.334 -20.071 1.00 82.69 88 ASP A N 1
ATOM 657 C CA . ASP A 1 88 ? 2.884 14.504 -19.795 1.00 82.69 88 ASP A CA 1
ATOM 658 C C . ASP A 1 88 ? 1.989 14.295 -18.565 1.00 82.69 88 ASP A C 1
ATOM 660 O O . ASP A 1 88 ? 1.943 15.138 -17.667 1.00 82.69 88 ASP A O 1
ATOM 664 N N . ARG A 1 89 ? 1.305 13.146 -18.482 1.00 82.69 89 ARG A N 1
ATOM 665 C CA . ARG A 1 89 ? 0.435 12.821 -17.339 1.00 82.69 89 ARG A CA 1
ATOM 666 C C . ARG A 1 89 ? 1.222 12.651 -16.044 1.00 82.69 89 ARG A C 1
ATOM 668 O O . ARG A 1 89 ? 0.756 13.102 -15.005 1.00 82.69 89 ARG A O 1
ATOM 675 N N . THR A 1 90 ? 2.423 12.072 -16.105 1.00 88.19 90 THR A N 1
ATOM 676 C CA . THR A 1 90 ? 3.322 11.952 -14.944 1.00 88.19 90 THR A CA 1
ATOM 677 C C . THR A 1 90 ? 3.778 13.326 -14.457 1.00 88.19 90 THR A C 1
ATOM 679 O O . THR A 1 90 ? 3.700 13.607 -13.262 1.00 88.19 90 THR A O 1
ATOM 682 N N . LEU A 1 91 ? 4.223 14.201 -15.369 1.00 87.31 91 LEU A N 1
ATOM 683 C CA . LEU A 1 91 ? 4.627 15.573 -15.046 1.00 87.31 91 LEU A CA 1
ATOM 684 C C . LEU A 1 91 ? 3.492 16.333 -14.355 1.00 87.31 91 LEU A C 1
ATOM 686 O O . LEU A 1 91 ? 3.717 17.031 -13.370 1.00 87.31 91 LEU A O 1
ATOM 690 N N . TYR A 1 92 ? 2.273 16.175 -14.861 1.00 81.75 92 TYR A N 1
ATOM 691 C CA . TYR A 1 92 ? 1.098 16.807 -14.287 1.00 81.75 92 TYR A CA 1
ATOM 692 C C . TYR A 1 92 ? 0.716 16.214 -12.920 1.00 81.75 92 TYR A C 1
ATOM 694 O O . TYR A 1 92 ? 0.540 16.965 -11.964 1.00 81.75 92 TYR A O 1
ATOM 702 N N . ALA A 1 93 ? 0.652 14.883 -12.793 1.00 84.44 93 ALA A N 1
ATOM 703 C CA . ALA A 1 93 ? 0.309 14.192 -11.544 1.00 84.44 93 ALA A CA 1
ATOM 704 C C . ALA A 1 93 ? 1.285 14.506 -10.396 1.00 84.44 93 ALA A C 1
ATOM 706 O O . ALA A 1 93 ? 0.913 14.450 -9.225 1.00 84.44 93 ALA A O 1
ATOM 707 N N . THR A 1 94 ? 2.526 14.856 -10.740 1.00 86.94 94 THR A N 1
ATOM 708 C CA . THR A 1 94 ? 3.602 15.187 -9.795 1.00 86.94 94 THR A CA 1
ATOM 709 C C . THR A 1 94 ? 3.881 16.691 -9.692 1.00 86.94 94 THR A C 1
ATOM 711 O O . THR A 1 94 ? 4.869 17.120 -9.087 1.00 86.94 94 THR A O 1
ATOM 714 N N . ALA A 1 95 ? 3.012 17.533 -10.260 1.00 80.50 95 ALA A N 1
ATOM 715 C CA . ALA A 1 95 ? 3.153 18.979 -10.176 1.00 80.50 95 ALA A CA 1
ATOM 716 C C . ALA A 1 95 ? 3.068 19.456 -8.716 1.00 80.50 95 ALA A C 1
ATOM 718 O O . ALA A 1 95 ? 2.209 19.027 -7.950 1.00 80.50 95 ALA A O 1
ATOM 719 N N . HIS A 1 96 ? 3.941 20.397 -8.342 1.00 81.62 96 HIS A N 1
ATOM 720 C CA . HIS A 1 96 ? 4.032 20.974 -6.988 1.00 81.62 96 HIS A CA 1
ATOM 721 C C . HIS A 1 96 ? 4.484 20.018 -5.877 1.00 81.62 96 HIS A C 1
ATOM 723 O O . HIS A 1 96 ? 4.395 20.369 -4.699 1.00 81.62 96 HIS A O 1
ATOM 729 N N . TRP A 1 97 ? 4.990 18.839 -6.225 1.00 89.19 97 TRP A N 1
ATOM 730 C CA . TRP A 1 97 ? 5.508 17.909 -5.234 1.00 89.19 97 TRP A CA 1
ATOM 731 C C . TRP A 1 97 ? 6.817 18.401 -4.616 1.00 89.19 97 TRP A C 1
ATOM 733 O O . TRP A 1 97 ? 7.631 19.070 -5.261 1.00 89.19 97 TRP A O 1
ATOM 743 N N . ALA A 1 98 ? 7.021 18.044 -3.351 1.00 91.25 98 ALA A N 1
ATOM 744 C CA . ALA A 1 98 ? 8.306 18.184 -2.687 1.00 91.25 98 ALA A CA 1
ATOM 745 C C . ALA A 1 98 ? 9.151 16.928 -2.919 1.00 91.25 98 ALA A C 1
ATOM 747 O O . ALA A 1 98 ? 8.623 15.827 -3.056 1.00 91.25 98 ALA A O 1
ATOM 748 N N . GLU A 1 99 ? 10.472 17.099 -2.919 1.00 95.00 99 GLU A N 1
ATOM 749 C CA . GLU A 1 99 ? 11.438 16.004 -2.864 1.00 95.00 99 GLU A CA 1
ATOM 750 C C . GLU A 1 99 ? 12.300 16.170 -1.611 1.00 95.00 99 GLU A C 1
ATOM 752 O O . GLU A 1 99 ? 12.871 17.241 -1.389 1.00 95.00 99 GLU A O 1
ATOM 757 N N . LEU A 1 100 ? 12.406 15.116 -0.802 1.00 95.69 100 LEU A N 1
ATOM 758 C CA . LEU A 1 100 ? 13.216 15.104 0.415 1.00 95.69 100 LEU A CA 1
ATOM 759 C C . LEU A 1 100 ? 14.196 13.919 0.434 1.00 95.69 100 LEU A C 1
ATOM 761 O O . LEU A 1 100 ? 13.856 12.828 -0.033 1.00 95.69 100 LEU A O 1
ATOM 765 N N . PRO A 1 101 ? 15.411 14.094 0.994 1.00 96.81 101 PRO A N 1
ATOM 766 C CA . PRO A 1 101 ? 16.280 12.973 1.334 1.00 96.81 101 PRO A CA 1
ATOM 767 C C . PRO A 1 101 ? 15.647 12.074 2.389 1.00 96.81 101 PRO A C 1
ATOM 769 O O . PRO A 1 101 ? 15.159 12.579 3.400 1.00 96.81 101 PRO A O 1
ATOM 772 N N . VAL A 1 102 ? 15.803 10.760 2.242 1.00 96.81 102 VAL A N 1
ATOM 773 C CA . VAL A 1 102 ? 15.762 9.868 3.406 1.00 96.81 102 VAL A CA 1
ATOM 774 C C . VAL A 1 102 ? 17.111 9.951 4.108 1.00 96.81 102 VAL A C 1
ATOM 776 O O . VAL A 1 102 ? 18.156 9.792 3.468 1.00 96.81 102 VAL A O 1
ATOM 779 N N . LYS A 1 103 ? 17.091 10.176 5.419 1.00 93.75 103 LYS A N 1
ATOM 780 C CA . LYS A 1 103 ? 18.292 10.230 6.254 1.00 93.75 103 LYS A CA 1
ATOM 781 C C . LYS A 1 103 ? 18.425 8.967 7.088 1.00 93.75 103 LYS A C 1
ATOM 783 O O . LYS A 1 103 ? 17.429 8.385 7.503 1.00 93.75 103 LYS A O 1
ATOM 788 N N . ASP A 1 104 ? 19.658 8.551 7.339 1.00 91.62 104 ASP A N 1
ATOM 789 C CA . ASP A 1 104 ? 19.933 7.501 8.314 1.00 91.62 104 ASP A CA 1
ATOM 790 C C . ASP A 1 104 ? 19.768 8.024 9.762 1.00 91.62 104 ASP A C 1
ATOM 792 O O . ASP A 1 104 ? 19.646 9.237 9.975 1.00 91.62 104 ASP A O 1
ATOM 796 N N . PRO A 1 105 ? 19.798 7.150 10.788 1.00 88.69 105 PRO A N 1
ATOM 797 C CA . PRO A 1 105 ? 19.691 7.576 12.187 1.00 88.69 105 PRO A CA 1
ATOM 798 C C . PRO A 1 105 ? 20.796 8.538 12.660 1.00 88.69 105 PRO A C 1
ATOM 800 O O . PRO A 1 105 ? 20.662 9.151 13.718 1.00 88.69 105 PRO A O 1
ATOM 803 N N . SER A 1 106 ? 21.895 8.678 11.907 1.00 90.69 106 SER A N 1
ATOM 804 C CA . SER A 1 106 ? 22.965 9.647 12.173 1.00 90.69 106 SER A CA 1
ATOM 805 C C . SER A 1 106 ? 22.746 11.002 11.480 1.00 90.69 106 SER A C 1
ATOM 807 O O . SER A 1 106 ? 23.497 11.949 11.720 1.00 90.69 106 SER A O 1
ATOM 809 N N . GLY A 1 107 ? 21.694 11.119 10.664 1.00 90.00 107 GLY A N 1
ATOM 810 C CA . GLY A 1 107 ? 21.323 12.321 9.924 1.00 90.00 107 GLY A CA 1
ATOM 811 C C . GLY A 1 107 ? 22.011 12.463 8.564 1.00 90.00 107 GLY A C 1
ATOM 812 O O . GLY A 1 107 ? 21.941 13.547 7.978 1.00 90.00 107 GLY A O 1
ATOM 813 N N . VAL A 1 108 ? 22.673 11.412 8.067 1.00 93.25 108 VAL A N 1
ATOM 814 C CA . VAL A 1 108 ? 23.348 11.404 6.762 1.00 93.25 108 VAL A CA 1
ATOM 815 C C . VAL A 1 108 ? 22.355 11.024 5.667 1.00 93.25 108 VAL A C 1
ATOM 817 O O . VAL A 1 108 ? 21.582 10.079 5.818 1.00 93.25 108 VAL A O 1
ATOM 820 N N . ASP A 1 109 ? 22.379 11.765 4.557 1.00 94.12 109 ASP A N 1
ATOM 821 C CA . ASP A 1 109 ? 21.576 11.464 3.372 1.00 94.12 109 ASP A CA 1
ATOM 822 C C . ASP A 1 109 ? 21.902 10.058 2.851 1.00 94.12 109 ASP A C 1
ATOM 824 O O . ASP A 1 109 ? 23.047 9.738 2.520 1.00 94.12 109 ASP A O 1
ATOM 828 N N . THR A 1 110 ? 20.869 9.230 2.744 1.00 94.94 110 THR A N 1
ATOM 829 C CA . THR A 1 110 ? 20.942 7.939 2.064 1.00 94.94 110 THR A CA 1
ATOM 830 C C . THR A 1 110 ? 20.759 8.126 0.554 1.00 94.94 110 THR A C 1
ATOM 832 O O . THR A 1 110 ? 20.561 9.231 0.042 1.00 94.94 110 THR A O 1
ATOM 835 N N . ARG A 1 111 ? 20.779 7.017 -0.185 1.00 93.50 111 ARG A N 1
ATOM 836 C CA . ARG A 1 111 ? 20.474 6.986 -1.619 1.00 93.50 111 ARG A CA 1
ATOM 837 C C . ARG A 1 111 ? 18.995 7.209 -1.962 1.00 93.50 111 ARG A C 1
ATOM 839 O O . ARG A 1 111 ? 18.670 7.323 -3.145 1.00 93.50 111 ARG A O 1
ATOM 846 N N . PHE A 1 112 ? 18.102 7.185 -0.975 1.00 97.19 112 PHE A N 1
ATOM 847 C CA . PHE A 1 112 ? 16.664 7.242 -1.206 1.00 97.19 112 PHE A CA 1
ATOM 848 C C . PHE A 1 112 ? 16.161 8.685 -1.203 1.00 97.19 112 PHE A C 1
ATOM 850 O O . PHE A 1 112 ? 16.579 9.518 -0.390 1.00 97.19 112 PHE A O 1
ATOM 857 N N . ARG A 1 113 ? 15.232 8.971 -2.114 1.00 97.19 113 ARG A N 1
ATOM 858 C CA . ARG A 1 113 ? 14.483 10.227 -2.166 1.00 97.19 113 ARG A CA 1
ATOM 859 C C . ARG A 1 113 ? 12.994 9.929 -2.081 1.00 97.19 113 ARG A C 1
ATOM 861 O O . ARG A 1 113 ? 12.516 9.009 -2.743 1.00 97.19 113 ARG A O 1
ATOM 868 N N . LEU A 1 114 ? 12.286 10.718 -1.282 1.00 98.00 114 LEU A N 1
ATOM 869 C CA . LEU A 1 114 ? 10.831 10.676 -1.177 1.00 98.00 114 LEU A CA 1
ATOM 870 C C . LEU A 1 114 ? 10.246 11.846 -1.950 1.00 98.00 114 LEU A C 1
ATOM 872 O O . LEU A 1 114 ? 10.681 12.984 -1.769 1.00 98.00 114 LEU A O 1
ATOM 876 N N . ARG A 1 115 ? 9.248 11.562 -2.777 1.00 96.25 115 ARG A N 1
ATOM 877 C CA . ARG A 1 115 ? 8.488 12.542 -3.540 1.00 96.25 115 ARG A CA 1
ATOM 878 C C . ARG A 1 115 ? 7.015 12.415 -3.211 1.00 96.25 115 ARG A C 1
ATOM 880 O O . ARG A 1 115 ? 6.464 11.321 -3.252 1.00 96.25 115 ARG A O 1
ATOM 887 N N . PHE A 1 116 ? 6.405 13.531 -2.847 1.00 93.94 116 PHE A N 1
ATOM 888 C CA . PHE A 1 116 ? 5.042 13.554 -2.332 1.00 93.94 116 PHE A CA 1
ATOM 889 C C . PHE A 1 116 ? 4.430 14.944 -2.496 1.00 93.94 116 PHE A C 1
ATOM 891 O O . PHE A 1 116 ? 5.141 15.948 -2.625 1.00 93.94 116 PHE A O 1
ATOM 898 N N . LEU A 1 117 ? 3.103 15.005 -2.436 1.00 89.25 117 LEU A N 1
ATOM 899 C CA . LEU A 1 117 ? 2.368 16.258 -2.344 1.00 89.25 117 LEU A CA 1
ATOM 900 C C . LEU A 1 117 ? 2.396 16.770 -0.887 1.00 89.25 117 LEU A C 1
ATOM 902 O O . LEU A 1 117 ? 1.897 16.070 -0.003 1.00 89.25 117 LEU A O 1
ATOM 906 N N . PRO A 1 118 ? 2.955 17.965 -0.599 1.00 87.81 118 PRO A N 1
ATOM 907 C CA . PRO A 1 118 ? 2.981 18.508 0.761 1.00 87.81 118 PRO A CA 1
ATOM 908 C C . PRO A 1 118 ? 1.585 18.623 1.380 1.00 87.81 118 PRO A C 1
ATOM 910 O O . PRO A 1 118 ? 0.633 19.046 0.718 1.00 87.81 118 PRO A O 1
ATOM 913 N N . GLY A 1 119 ? 1.458 18.290 2.666 1.00 88.25 119 GLY A N 1
ATOM 914 C CA . GLY A 1 119 ? 0.159 18.178 3.320 1.00 88.25 119 GLY A CA 1
ATOM 915 C C . GLY A 1 119 ? 0.017 16.944 4.197 1.00 88.25 119 GLY A C 1
ATOM 916 O O . GLY A 1 119 ? 0.878 16.661 5.024 1.00 88.25 119 GLY A O 1
ATOM 917 N N . LEU A 1 120 ? -1.104 16.235 4.037 1.00 90.69 120 LEU A N 1
ATOM 918 C CA . LEU A 1 120 ? -1.447 15.073 4.860 1.00 90.69 120 LEU A CA 1
ATOM 919 C C . LEU A 1 120 ? -0.424 13.940 4.734 1.00 90.69 120 LEU A C 1
ATOM 921 O O . LEU A 1 120 ? -0.135 13.288 5.727 1.00 90.69 120 LEU A O 1
ATOM 925 N N . ASP A 1 121 ? 0.156 13.733 3.551 1.00 93.00 121 ASP A N 1
ATOM 926 C CA . ASP A 1 121 ? 1.091 12.629 3.297 1.00 93.00 121 ASP A CA 1
ATOM 927 C C . ASP A 1 121 ? 2.479 12.840 3.933 1.00 93.00 121 ASP A C 1
ATOM 929 O O . ASP A 1 121 ? 3.297 11.923 3.945 1.00 93.00 121 ASP A O 1
ATOM 933 N N . GLU A 1 122 ? 2.724 13.996 4.567 1.00 93.75 122 GLU A N 1
ATOM 934 C CA . GLU A 1 122 ? 3.905 14.205 5.421 1.00 93.75 122 GLU A CA 1
ATOM 935 C C . GLU A 1 122 ? 3.969 13.196 6.582 1.00 93.75 122 GLU A C 1
ATOM 937 O O . GLU A 1 122 ? 5.058 12.866 7.046 1.00 93.75 122 GLU A O 1
ATOM 942 N N . VAL A 1 123 ? 2.826 12.650 7.019 1.00 95.12 123 VAL A N 1
ATOM 943 C CA . VAL A 1 123 ? 2.771 11.632 8.087 1.00 95.12 123 VAL A CA 1
ATOM 944 C C . VAL A 1 123 ? 3.427 10.302 7.698 1.00 95.12 123 VAL A C 1
ATOM 946 O O . VAL A 1 123 ? 3.706 9.486 8.573 1.00 95.12 123 VAL A O 1
ATOM 949 N N . LEU A 1 124 ? 3.664 10.069 6.404 1.00 96.56 124 LEU A N 1
ATOM 950 C CA . LEU A 1 124 ? 4.228 8.821 5.888 1.00 96.56 124 LEU A CA 1
ATOM 951 C C . LEU A 1 124 ? 5.756 8.847 5.791 1.00 96.56 124 LEU A C 1
ATOM 953 O O . LEU A 1 124 ? 6.369 7.797 5.624 1.00 96.56 124 LEU A O 1
ATOM 957 N N . LEU A 1 125 ? 6.387 10.023 5.849 1.00 94.81 125 LEU A N 1
ATOM 958 C CA . LEU A 1 125 ? 7.778 10.188 5.412 1.00 94.81 125 LEU A CA 1
ATOM 959 C C . LEU A 1 125 ? 8.769 9.377 6.251 1.00 94.81 125 LEU A C 1
ATOM 961 O O . LEU A 1 125 ? 9.628 8.698 5.686 1.00 94.81 125 LEU A O 1
ATOM 965 N N . ASP A 1 126 ? 8.616 9.396 7.575 1.00 93.31 126 ASP A N 1
ATOM 966 C CA . ASP A 1 126 ? 9.474 8.627 8.481 1.00 93.31 126 ASP A CA 1
ATOM 967 C C . ASP A 1 126 ? 9.311 7.123 8.231 1.00 93.31 126 ASP A C 1
ATOM 969 O O . ASP A 1 126 ? 10.288 6.413 7.993 1.00 93.31 126 ASP A O 1
ATOM 973 N N . GLY A 1 127 ? 8.063 6.645 8.187 1.00 95.12 127 GLY A N 1
ATOM 974 C CA . GLY A 1 127 ? 7.765 5.231 7.971 1.00 95.12 127 GLY A CA 1
ATOM 975 C C . GLY A 1 127 ? 8.192 4.720 6.591 1.00 95.12 127 GLY A C 1
ATOM 976 O O . GLY A 1 127 ? 8.637 3.578 6.487 1.00 95.12 127 GLY A O 1
ATOM 977 N N . ALA A 1 128 ? 8.105 5.555 5.552 1.00 97.25 128 ALA A N 1
ATOM 978 C CA . ALA A 1 128 ? 8.581 5.254 4.204 1.00 97.25 128 ALA A CA 1
ATOM 979 C C . ALA A 1 128 ? 10.113 5.171 4.157 1.00 97.25 128 ALA A C 1
ATOM 981 O O . ALA A 1 128 ? 10.679 4.242 3.575 1.00 97.25 128 ALA A O 1
ATOM 982 N N . GLY A 1 129 ? 10.787 6.137 4.789 1.00 97.00 129 GLY A N 1
ATOM 983 C CA . GLY A 1 129 ? 12.241 6.173 4.888 1.00 97.00 129 GLY A CA 1
ATOM 984 C C . GLY A 1 129 ? 12.804 4.966 5.636 1.00 97.00 129 GLY A C 1
ATOM 985 O O . GLY A 1 129 ? 13.758 4.343 5.164 1.00 97.00 129 GLY A O 1
ATOM 986 N N . ASP A 1 130 ? 12.184 4.596 6.758 1.00 96.06 130 ASP A N 1
ATOM 987 C CA . ASP A 1 130 ? 12.572 3.418 7.531 1.00 96.06 130 ASP A CA 1
ATOM 988 C C . ASP A 1 130 ? 12.335 2.118 6.765 1.00 96.06 130 ASP A C 1
ATOM 990 O O . ASP A 1 130 ? 13.249 1.293 6.714 1.00 96.06 130 ASP A O 1
ATOM 994 N N . ALA A 1 131 ? 11.180 1.952 6.111 1.00 97.56 131 ALA A N 1
ATOM 995 C CA . ALA A 1 131 ? 10.904 0.770 5.293 1.00 97.56 131 ALA A CA 1
ATOM 996 C C . ALA A 1 131 ? 11.979 0.571 4.211 1.00 97.56 131 ALA A C 1
ATOM 998 O O . ALA A 1 131 ? 12.537 -0.520 4.088 1.00 97.56 131 ALA A O 1
ATOM 999 N N . LEU A 1 132 ? 12.354 1.627 3.480 1.00 97.81 132 LEU A N 1
ATOM 1000 C CA . LEU A 1 132 ? 13.404 1.560 2.454 1.00 97.81 132 LEU A CA 1
ATOM 1001 C C . LEU A 1 132 ? 14.783 1.246 3.042 1.00 97.81 132 LEU A C 1
ATOM 1003 O O . LEU A 1 132 ? 15.447 0.304 2.604 1.00 97.81 132 LEU A O 1
ATOM 1007 N N . ARG A 1 133 ? 15.213 2.017 4.047 1.00 97.00 133 ARG A N 1
ATOM 1008 C CA . ARG A 1 133 ? 16.543 1.886 4.656 1.00 97.00 133 ARG A CA 1
ATOM 1009 C C . ARG A 1 133 ? 16.731 0.513 5.290 1.00 97.00 133 ARG A C 1
ATOM 1011 O O . ARG A 1 133 ? 17.767 -0.115 5.091 1.00 97.00 133 ARG A O 1
ATOM 1018 N N . LEU A 1 134 ? 15.739 0.046 6.041 1.00 97.31 134 LEU A N 1
ATOM 1019 C CA . LEU A 1 134 ? 15.803 -1.244 6.716 1.00 97.31 134 LEU A CA 1
ATOM 1020 C C . LEU A 1 134 ? 15.628 -2.414 5.741 1.00 97.31 134 LEU A C 1
ATOM 1022 O O . LEU A 1 134 ? 16.209 -3.473 5.963 1.00 97.31 134 LEU A O 1
ATOM 1026 N N . THR A 1 135 ? 14.904 -2.240 4.629 1.00 97.88 135 THR A N 1
ATOM 1027 C CA . THR A 1 135 ? 14.909 -3.241 3.548 1.00 97.88 135 THR A CA 1
ATOM 1028 C C . THR A 1 135 ? 16.297 -3.328 2.914 1.00 97.88 135 THR A C 1
ATOM 1030 O O . THR A 1 135 ? 16.804 -4.432 2.697 1.00 97.88 135 THR A O 1
ATOM 1033 N N . GLU A 1 136 ? 16.959 -2.190 2.670 1.00 95.75 136 GLU A N 1
ATOM 1034 C CA . GLU A 1 136 ? 18.347 -2.179 2.195 1.00 95.75 136 GLU A CA 1
ATOM 1035 C C . GLU A 1 136 ? 19.289 -2.870 3.190 1.00 95.75 136 GLU A C 1
ATOM 1037 O O . GLU A 1 136 ? 20.074 -3.722 2.785 1.00 95.75 136 GLU A O 1
ATOM 1042 N N . GLU A 1 137 ? 19.151 -2.594 4.485 1.00 95.75 137 GLU A N 1
ATOM 1043 C CA . GLU A 1 137 ? 19.973 -3.180 5.548 1.00 95.75 137 GLU A CA 1
ATOM 1044 C C . GLU A 1 137 ? 19.762 -4.694 5.721 1.00 95.75 137 GLU A C 1
ATOM 1046 O O . GLU A 1 137 ? 20.730 -5.451 5.814 1.00 95.75 137 GLU A O 1
ATOM 1051 N N . HIS A 1 138 ? 18.509 -5.150 5.760 1.00 96.75 138 HIS A N 1
ATOM 1052 C CA . HIS A 1 138 ? 18.169 -6.509 6.186 1.00 96.75 138 HIS A CA 1
ATOM 1053 C C . HIS A 1 138 ? 17.875 -7.483 5.042 1.00 96.75 138 HIS A C 1
ATOM 1055 O O . HIS A 1 138 ? 18.072 -8.689 5.205 1.00 96.75 138 HIS A O 1
ATOM 1061 N N . VAL A 1 139 ? 17.395 -6.996 3.896 1.00 97.25 139 VAL A N 1
ATOM 1062 C CA . VAL A 1 139 ? 16.900 -7.854 2.807 1.00 97.25 139 VAL A CA 1
ATOM 1063 C C . VAL A 1 139 ? 17.870 -7.891 1.634 1.00 97.25 139 VAL A C 1
ATOM 1065 O O . VAL A 1 139 ? 18.185 -8.970 1.130 1.00 97.25 139 VAL A O 1
ATOM 1068 N N . THR A 1 140 ? 18.411 -6.748 1.207 1.00 96.00 140 THR A N 1
ATOM 1069 C CA . THR A 1 140 ? 19.301 -6.716 0.031 1.00 96.00 140 THR A CA 1
ATOM 1070 C C . THR A 1 140 ? 20.582 -7.556 0.157 1.00 96.00 140 THR A C 1
ATOM 1072 O O . THR A 1 140 ? 21.001 -8.111 -0.866 1.00 96.00 140 THR A O 1
ATOM 1075 N N . PRO A 1 141 ? 21.169 -7.795 1.356 1.00 96.50 141 PRO A N 1
ATOM 1076 C CA . PRO A 1 141 ? 22.284 -8.731 1.499 1.00 96.50 141 PRO A CA 1
ATOM 1077 C C . PRO A 1 141 ? 21.939 -10.174 1.106 1.00 96.50 141 PRO A C 1
ATOM 1079 O O . PRO A 1 141 ? 22.837 -10.929 0.741 1.00 96.50 141 PRO A O 1
ATOM 1082 N N . LEU A 1 142 ? 20.658 -10.560 1.140 1.00 96.81 142 LEU A N 1
ATOM 1083 C CA . LEU A 1 142 ? 20.178 -11.865 0.667 1.00 96.81 142 LEU A CA 1
ATOM 1084 C C . LEU A 1 142 ? 20.067 -11.914 -0.866 1.00 96.81 142 LEU A C 1
ATOM 1086 O O . LEU A 1 142 ? 20.115 -12.989 -1.462 1.00 96.81 142 LEU A O 1
ATOM 1090 N N . LEU A 1 143 ? 19.934 -10.751 -1.510 1.00 97.00 143 LEU A N 1
ATOM 1091 C CA . LEU A 1 143 ? 19.735 -10.597 -2.954 1.00 97.00 143 LEU A CA 1
ATOM 1092 C C . LEU A 1 143 ? 21.051 -10.340 -3.709 1.00 97.00 143 LEU A C 1
ATOM 1094 O O . LEU A 1 143 ? 21.125 -10.606 -4.907 1.00 97.00 143 LEU A O 1
ATOM 1098 N N . GLY A 1 144 ? 22.098 -9.886 -3.014 1.00 92.31 144 GLY A N 1
ATOM 1099 C CA . GLY A 1 144 ? 23.498 -9.904 -3.462 1.00 92.31 144 GLY A CA 1
ATOM 1100 C C . GLY A 1 144 ? 24.054 -8.594 -4.014 1.00 92.31 144 GLY A C 1
ATOM 1101 O O . GLY A 1 144 ? 25.265 -8.392 -3.977 1.00 92.31 144 GLY A O 1
ATOM 1102 N N . ALA A 1 145 ? 23.200 -7.696 -4.487 1.00 86.88 145 ALA A N 1
ATOM 1103 C CA . ALA A 1 145 ? 23.557 -6.328 -4.849 1.00 86.88 145 ALA A CA 1
ATOM 1104 C C . ALA A 1 145 ? 22.319 -5.432 -4.760 1.00 86.88 145 ALA A C 1
ATOM 1106 O O . ALA A 1 145 ? 21.198 -5.929 -4.640 1.00 86.88 145 ALA A O 1
ATOM 1107 N N . THR A 1 146 ? 22.532 -4.122 -4.819 1.00 91.19 146 THR A N 1
ATOM 1108 C CA . THR A 1 146 ? 21.469 -3.124 -4.920 1.00 91.19 146 THR A CA 1
ATOM 1109 C C . THR A 1 146 ? 21.603 -2.378 -6.246 1.00 91.19 146 THR A C 1
ATOM 1111 O O . THR A 1 146 ? 22.717 -2.280 -6.768 1.00 91.19 146 THR A O 1
ATOM 1114 N N . PRO A 1 147 ? 20.501 -1.839 -6.804 1.00 88.25 147 PRO A N 1
ATOM 1115 C CA . PRO A 1 147 ? 20.579 -0.944 -7.957 1.00 88.25 147 PRO A CA 1
ATOM 1116 C C . PRO A 1 147 ? 21.587 0.179 -7.678 1.00 88.25 147 PRO A C 1
ATOM 1118 O O . PRO A 1 147 ? 21.773 0.523 -6.516 1.00 88.25 147 PRO A O 1
ATOM 1121 N N . PRO A 1 148 ? 22.247 0.797 -8.657 1.00 91.56 148 PRO A N 1
ATOM 1122 C CA . PRO A 1 148 ? 23.109 1.953 -8.410 1.00 91.56 148 PRO A CA 1
ATOM 1123 C C . PRO A 1 148 ? 22.322 3.272 -8.403 1.00 91.56 148 PRO A C 1
ATOM 1125 O O . PRO A 1 148 ? 21.194 3.354 -8.883 1.00 91.56 148 PRO A O 1
ATOM 1128 N N . GLY A 1 149 ? 22.933 4.330 -7.868 1.00 90.44 149 GLY A N 1
ATOM 1129 C CA . GLY A 1 149 ? 22.370 5.683 -7.893 1.00 90.44 149 GLY A CA 1
ATOM 1130 C C . GLY A 1 149 ? 21.188 5.902 -6.946 1.00 90.44 149 GLY A C 1
ATOM 1131 O O . GLY A 1 149 ? 21.000 5.185 -5.962 1.00 90.44 149 GLY A O 1
ATOM 1132 N N . THR A 1 150 ? 20.403 6.937 -7.227 1.00 93.12 150 THR A N 1
ATOM 1133 C CA . THR A 1 150 ? 19.247 7.315 -6.410 1.00 93.12 150 THR A CA 1
ATOM 1134 C C . THR A 1 150 ? 18.061 6.392 -6.669 1.00 93.12 150 THR A C 1
ATOM 1136 O O . THR A 1 150 ? 17.752 6.087 -7.816 1.00 93.12 150 THR A O 1
ATOM 1139 N N . THR A 1 151 ? 17.375 5.979 -5.603 1.00 94.69 151 THR A N 1
ATOM 1140 C CA . THR A 1 151 ? 16.085 5.281 -5.695 1.00 94.69 151 THR A CA 1
ATOM 1141 C C . THR A 1 151 ? 14.982 6.226 -5.249 1.00 94.69 151 THR A C 1
ATOM 1143 O O . THR A 1 151 ? 15.054 6.802 -4.162 1.00 94.69 151 THR A O 1
ATOM 1146 N N . LEU A 1 152 ? 13.984 6.401 -6.110 1.00 95.94 152 LEU A N 1
ATOM 1147 C CA . LEU A 1 152 ? 12.888 7.331 -5.896 1.00 95.94 152 LEU A CA 1
ATOM 1148 C C . LEU A 1 152 ? 11.634 6.581 -5.443 1.00 95.94 152 LEU A C 1
ATOM 1150 O O . LEU A 1 152 ? 11.196 5.665 -6.140 1.00 95.94 152 LEU A O 1
ATOM 1154 N N . LEU A 1 153 ? 11.064 6.995 -4.312 1.00 97.94 153 LEU A N 1
ATOM 1155 C CA . LEU A 1 153 ? 9.730 6.593 -3.872 1.00 97.94 153 LEU A CA 1
ATOM 1156 C C . LEU A 1 153 ? 8.761 7.763 -4.040 1.00 97.94 153 LEU A C 1
ATOM 1158 O O . LEU A 1 153 ? 8.967 8.836 -3.474 1.00 97.94 153 LEU A O 1
ATOM 1162 N N . GLU A 1 154 ? 7.709 7.538 -4.816 1.00 97.56 154 GLU A N 1
ATOM 1163 C CA . GLU A 1 154 ? 6.669 8.503 -5.153 1.00 97.56 154 GLU A CA 1
ATOM 1164 C C . GLU A 1 154 ? 5.355 8.105 -4.484 1.00 97.56 154 GLU A C 1
ATOM 1166 O O . GLU A 1 154 ? 4.830 7.020 -4.735 1.00 97.56 154 GLU A O 1
ATOM 1171 N N . ILE A 1 155 ? 4.840 8.985 -3.627 1.00 96.75 155 ILE A N 1
ATOM 1172 C CA . ILE A 1 155 ? 3.624 8.766 -2.845 1.00 96.75 155 ILE A CA 1
ATOM 1173 C C . ILE A 1 155 ? 2.491 9.583 -3.465 1.00 96.75 155 ILE A C 1
ATOM 1175 O O . ILE A 1 155 ? 2.432 10.805 -3.317 1.00 96.75 155 ILE A O 1
ATOM 1179 N N . PHE A 1 156 ? 1.596 8.898 -4.167 1.00 93.31 156 PHE A N 1
ATOM 1180 C CA . PHE A 1 156 ? 0.465 9.496 -4.863 1.00 93.31 156 PHE A CA 1
ATOM 1181 C C . PHE A 1 156 ? -0.716 9.682 -3.907 1.00 93.31 156 PHE A C 1
ATOM 1183 O O . PHE A 1 156 ? -1.093 8.731 -3.231 1.00 93.31 156 PHE A O 1
ATOM 1190 N N . PRO A 1 157 ? -1.329 10.872 -3.840 1.00 88.62 157 PRO A N 1
ATOM 1191 C CA . PRO A 1 157 ? -2.381 11.165 -2.864 1.00 88.62 157 PRO A CA 1
ATOM 1192 C C . PRO A 1 157 ? -3.675 10.367 -3.091 1.00 88.62 157 PRO A C 1
ATOM 1194 O O . PRO A 1 157 ? -4.415 10.121 -2.140 1.00 88.62 157 PRO A O 1
ATOM 1197 N N . ASP A 1 158 ? -3.938 9.965 -4.337 1.00 85.25 158 ASP A N 1
ATOM 1198 C CA . ASP A 1 158 ? -5.156 9.284 -4.770 1.00 85.25 158 ASP A CA 1
ATOM 1199 C C . ASP A 1 158 ? -4.898 8.325 -5.946 1.00 85.25 158 ASP A C 1
ATOM 1201 O O . ASP A 1 158 ? -3.807 8.295 -6.536 1.00 85.25 158 ASP A O 1
ATOM 1205 N N . SER A 1 159 ? -5.916 7.522 -6.275 1.00 83.06 159 SER A N 1
ATOM 1206 C CA . SER A 1 159 ? -5.822 6.506 -7.325 1.00 83.06 159 SER A CA 1
ATOM 1207 C C . SER A 1 159 ? -5.630 7.141 -8.707 1.00 83.06 159 SER A C 1
ATOM 1209 O O . SER A 1 159 ? -4.860 6.629 -9.519 1.00 83.06 159 SER A O 1
ATOM 1211 N N . ARG A 1 160 ? -6.250 8.299 -8.968 1.00 80.38 160 ARG A N 1
ATOM 1212 C CA . ARG A 1 160 ? -6.194 8.998 -10.261 1.00 80.38 160 ARG A CA 1
ATOM 1213 C C . ARG A 1 160 ? -4.771 9.450 -10.581 1.00 80.38 160 ARG A C 1
ATOM 1215 O O . ARG A 1 160 ? -4.278 9.190 -11.680 1.00 80.38 160 ARG A O 1
ATOM 1222 N N . ALA A 1 161 ? -4.096 10.082 -9.622 1.00 84.38 161 ALA A N 1
ATOM 1223 C CA . ALA A 1 161 ? -2.713 10.526 -9.754 1.00 84.38 161 ALA A CA 1
ATOM 1224 C C . ALA A 1 161 ? -1.752 9.338 -9.926 1.00 84.38 161 ALA A C 1
ATOM 1226 O O . ALA A 1 161 ? -0.863 9.385 -10.780 1.00 84.38 161 ALA A O 1
ATOM 1227 N N . PHE A 1 162 ? -1.968 8.252 -9.175 1.00 88.50 162 PHE A N 1
ATOM 1228 C CA . PHE A 1 162 ? -1.209 7.011 -9.336 1.00 88.50 162 PHE A CA 1
ATOM 1229 C C . PHE A 1 162 ? -1.378 6.429 -10.745 1.00 88.50 162 PHE A C 1
ATOM 1231 O O . PHE A 1 162 ? -0.388 6.165 -11.430 1.00 88.50 162 PHE A O 1
ATOM 1238 N N . ILE A 1 163 ? -2.620 6.290 -11.226 1.00 82.62 163 ILE A N 1
ATOM 1239 C CA . ILE A 1 163 ? -2.899 5.745 -12.559 1.00 82.62 163 ILE A CA 1
ATOM 1240 C C . ILE A 1 163 ? -2.243 6.622 -13.634 1.00 82.62 163 ILE A C 1
ATOM 1242 O O . ILE A 1 163 ? -1.578 6.089 -14.523 1.00 82.62 163 ILE A O 1
ATOM 1246 N N . ALA A 1 164 ? -2.353 7.948 -13.523 1.00 82.50 164 ALA A N 1
ATOM 1247 C CA . ALA A 1 164 ? -1.777 8.913 -14.459 1.00 82.50 164 ALA A CA 1
ATOM 1248 C C . ALA A 1 164 ? -0.250 8.802 -14.621 1.00 82.50 164 ALA A C 1
ATOM 1250 O O . ALA A 1 164 ? 0.260 8.979 -15.730 1.00 82.50 164 ALA A O 1
ATOM 1251 N N . ALA A 1 165 ? 0.468 8.506 -13.537 1.00 87.50 165 ALA A N 1
ATOM 1252 C CA . ALA A 1 165 ? 1.922 8.330 -13.534 1.00 87.50 165 ALA A CA 1
ATOM 1253 C C . ALA A 1 165 ? 2.378 6.883 -13.814 1.00 87.50 165 ALA A C 1
ATOM 1255 O O . ALA A 1 165 ? 3.579 6.606 -13.938 1.00 87.50 165 ALA A O 1
ATOM 1256 N N . SER A 1 166 ? 1.426 5.953 -13.910 1.00 84.81 166 SER A N 1
ATOM 1257 C CA . SER A 1 166 ? 1.666 4.530 -14.128 1.00 84.81 166 SER A CA 1
ATOM 1258 C C . SER A 1 166 ? 1.387 4.110 -15.575 1.00 84.81 166 SER A C 1
ATOM 1260 O O . SER A 1 166 ? 0.881 4.863 -16.403 1.00 84.81 166 SER A O 1
ATOM 1262 N N . SER A 1 167 ? 1.694 2.851 -15.892 1.00 77.00 167 SER A N 1
ATOM 1263 C CA . SER A 1 167 ? 1.260 2.226 -17.148 1.00 77.00 167 SER A CA 1
ATOM 1264 C C . SER A 1 167 ? -0.098 1.523 -17.055 1.00 77.00 167 SER A C 1
ATOM 1266 O O . SER A 1 167 ? -0.441 0.774 -17.969 1.00 77.00 167 SER A O 1
ATOM 1268 N N . LEU A 1 168 ? -0.806 1.659 -15.935 1.00 74.75 168 LEU A N 1
ATOM 1269 C CA . LEU A 1 168 ? -2.076 0.987 -15.684 1.00 74.75 168 LEU A CA 1
ATOM 1270 C C . LEU A 1 168 ? -3.245 1.851 -16.162 1.00 74.75 168 LEU A C 1
ATOM 1272 O O . LEU A 1 168 ? -3.130 3.068 -16.303 1.00 74.75 168 LEU A O 1
ATOM 1276 N N . THR A 1 169 ? -4.375 1.207 -16.434 1.00 72.81 169 THR A N 1
ATOM 1277 C CA . THR A 1 169 ? -5.651 1.892 -16.669 1.00 72.81 169 THR A CA 1
ATOM 1278 C C . THR A 1 169 ? -6.473 1.961 -15.385 1.00 72.81 169 THR A C 1
ATOM 1280 O O . THR A 1 169 ? -6.209 1.241 -14.421 1.00 72.81 169 THR A O 1
ATOM 1283 N N . GLU A 1 170 ? -7.513 2.792 -15.371 1.00 74.06 170 GLU A N 1
ATOM 1284 C CA . GLU A 1 170 ? -8.461 2.806 -14.252 1.00 74.06 170 GLU A CA 1
ATOM 1285 C C . GLU A 1 170 ? -9.139 1.442 -14.068 1.00 74.06 170 GLU A C 1
ATOM 1287 O O . GLU A 1 170 ? -9.219 0.934 -12.951 1.00 74.06 170 GLU A O 1
ATOM 1292 N N . ALA A 1 171 ? -9.542 0.796 -15.167 1.00 67.12 171 ALA A N 1
ATOM 1293 C CA . ALA A 1 171 ? -10.097 -0.553 -15.123 1.00 67.12 171 ALA A CA 1
ATOM 1294 C C . ALA A 1 171 ? -9.114 -1.556 -14.499 1.00 67.12 171 ALA A C 1
ATOM 1296 O O . ALA A 1 171 ? -9.539 -2.503 -13.835 1.00 67.12 171 ALA A O 1
ATOM 1297 N N . ASP A 1 172 ? -7.805 -1.355 -14.663 1.00 68.25 172 ASP A N 1
ATOM 1298 C CA . ASP A 1 172 ? -6.807 -2.197 -14.013 1.00 68.25 172 ASP A CA 1
ATOM 1299 C C . ASP A 1 172 ? -6.802 -2.042 -12.530 1.00 68.25 172 ASP A C 1
ATOM 1301 O O . ASP A 1 172 ? -7.036 -3.029 -11.841 1.00 68.25 172 ASP A O 1
ATOM 1305 N N . VAL A 1 173 ? -6.596 -0.813 -12.079 1.00 73.19 173 VAL A N 1
ATOM 1306 C CA . VAL A 1 173 ? -6.508 -0.486 -10.665 1.00 73.19 173 VAL A CA 1
ATOM 1307 C C . VAL A 1 173 ? -7.796 -0.877 -9.944 1.00 73.19 173 VAL A C 1
ATOM 1309 O O . VAL A 1 173 ? -7.722 -1.535 -8.908 1.00 73.19 173 VAL A O 1
ATOM 1312 N N . ARG A 1 174 ? -8.970 -0.617 -10.534 1.00 73.75 174 ARG A N 1
ATOM 1313 C CA . ARG A 1 174 ? -10.262 -1.013 -9.952 1.00 73.75 174 ARG A CA 1
ATOM 1314 C C . ARG A 1 174 ? -10.501 -2.522 -9.948 1.00 73.75 174 ARG A C 1
ATOM 1316 O O . ARG A 1 174 ? -11.095 -3.030 -9.008 1.00 73.75 174 ARG A O 1
ATOM 1323 N N . THR A 1 175 ? -10.041 -3.255 -10.964 1.00 68.81 175 THR A N 1
ATOM 1324 C CA . THR A 1 175 ? -10.245 -4.717 -11.018 1.00 68.81 175 THR A CA 1
ATOM 1325 C C . THR A 1 175 ? -9.258 -5.472 -10.132 1.00 68.81 175 THR A C 1
ATOM 1327 O O . THR A 1 175 ? -9.611 -6.497 -9.562 1.00 68.81 175 THR A O 1
ATOM 1330 N N . THR A 1 176 ? -8.000 -5.029 -10.063 1.00 70.12 176 THR A N 1
ATOM 1331 C CA . THR A 1 176 ? -6.940 -5.754 -9.343 1.00 70.12 176 THR A CA 1
ATOM 1332 C C . THR A 1 176 ? -6.684 -5.225 -7.946 1.00 70.12 176 THR A C 1
ATOM 1334 O O . THR A 1 176 ? -5.943 -5.862 -7.207 1.00 70.12 176 THR A O 1
ATOM 1337 N N . GLY A 1 177 ? -7.214 -4.049 -7.608 1.00 78.31 177 GLY A N 1
ATOM 1338 C CA . GLY A 1 177 ? -6.918 -3.376 -6.349 1.00 78.31 177 GLY A CA 1
ATOM 1339 C C . GLY A 1 177 ? -5.437 -3.025 -6.190 1.00 78.31 177 GLY A C 1
ATOM 1340 O O . GLY A 1 177 ? -4.933 -3.011 -5.074 1.00 78.31 177 GLY A O 1
ATOM 1341 N N . VAL A 1 178 ? -4.719 -2.801 -7.297 1.00 82.81 178 VAL A N 1
ATOM 1342 C CA . VAL A 1 178 ? -3.282 -2.493 -7.254 1.00 82.81 178 VAL A CA 1
ATOM 1343 C C . VAL A 1 178 ? -3.087 -1.082 -6.724 1.00 82.81 178 VAL A C 1
ATOM 1345 O O . VAL A 1 178 ? -3.624 -0.129 -7.280 1.00 82.81 178 VAL A O 1
ATOM 1348 N N . VAL A 1 179 ? -2.281 -0.971 -5.673 1.00 88.44 179 VAL A N 1
ATOM 1349 C CA . VAL A 1 179 ? -1.997 0.290 -4.974 1.00 88.44 179 VAL A CA 1
ATOM 1350 C C . VAL A 1 179 ? -0.537 0.714 -5.093 1.00 88.44 179 VAL A C 1
ATOM 1352 O O . VAL A 1 179 ? -0.199 1.822 -4.688 1.00 88.44 179 VAL A O 1
ATOM 1355 N N . ALA A 1 180 ? 0.327 -0.134 -5.654 1.00 93.25 180 ALA A N 1
ATOM 1356 C CA . ALA A 1 180 ? 1.751 0.127 -5.794 1.00 93.25 180 ALA A CA 1
ATOM 1357 C C . ALA A 1 180 ? 2.336 -0.518 -7.057 1.00 93.25 180 ALA A C 1
ATOM 1359 O O . ALA A 1 180 ? 1.742 -1.424 -7.644 1.00 93.25 180 ALA A O 1
ATOM 1360 N N . LEU A 1 181 ? 3.470 0.013 -7.513 1.00 90.38 181 LEU A N 1
ATOM 1361 C CA . LEU A 1 181 ? 4.175 -0.458 -8.697 1.00 90.38 181 LEU A CA 1
ATOM 1362 C C . LEU A 1 181 ? 5.662 -0.082 -8.651 1.00 90.38 181 LEU A C 1
ATOM 1364 O O . LEU A 1 181 ? 6.018 1.092 -8.548 1.00 90.38 181 LEU A O 1
ATOM 1368 N N . SER A 1 182 ? 6.528 -1.064 -8.869 1.00 90.38 182 SER A N 1
ATOM 1369 C CA . SER A 1 182 ? 7.951 -0.877 -9.146 1.00 90.38 182 SER A CA 1
ATOM 1370 C C . SER A 1 182 ? 8.200 -0.841 -10.653 1.00 90.38 182 SER A C 1
ATOM 1372 O O . SER A 1 182 ? 8.079 -1.854 -11.347 1.00 90.38 182 SER A O 1
ATOM 1374 N N . LYS A 1 183 ? 8.507 0.340 -11.208 1.00 83.25 183 LYS A N 1
ATOM 1375 C CA . LYS A 1 183 ? 8.736 0.484 -12.655 1.00 83.25 183 LYS A CA 1
ATOM 1376 C C . LYS A 1 183 ? 9.609 1.681 -13.015 1.00 83.25 183 LYS A C 1
ATOM 1378 O O . LYS A 1 183 ? 9.536 2.742 -12.400 1.00 83.25 183 LYS A O 1
ATOM 1383 N N . TRP A 1 184 ? 10.404 1.521 -14.075 1.00 82.12 184 TRP A N 1
ATOM 1384 C CA . TRP A 1 184 ? 11.327 2.541 -14.593 1.00 82.12 184 TRP A CA 1
ATOM 1385 C C . TRP A 1 184 ? 12.347 3.027 -13.552 1.00 82.12 184 TRP A C 1
ATOM 1387 O O . TRP A 1 184 ? 12.683 4.204 -13.518 1.00 82.12 184 TRP A O 1
ATOM 1397 N N . THR A 1 185 ? 12.838 2.122 -12.700 1.00 85.31 185 THR A N 1
ATOM 1398 C CA . THR A 1 185 ? 13.745 2.444 -11.580 1.00 85.31 185 THR A CA 1
ATOM 1399 C C . THR A 1 185 ? 13.112 3.300 -10.469 1.00 85.31 185 THR A C 1
ATOM 1401 O O . THR A 1 185 ? 13.813 3.888 -9.645 1.00 85.31 185 THR A O 1
ATOM 1404 N N . ARG A 1 186 ? 11.779 3.357 -10.411 1.00 90.38 186 ARG A N 1
ATOM 1405 C CA . ARG A 1 186 ? 11.017 4.118 -9.415 1.00 90.38 186 ARG A CA 1
ATOM 1406 C C . ARG A 1 186 ? 10.046 3.205 -8.683 1.00 90.38 186 ARG A C 1
ATOM 1408 O O . ARG A 1 186 ? 9.571 2.219 -9.247 1.00 90.38 186 ARG A O 1
ATOM 1415 N N . LEU A 1 187 ? 9.733 3.583 -7.454 1.00 96.25 187 LEU A N 1
ATOM 1416 C CA . LEU A 1 187 ? 8.701 2.967 -6.636 1.00 96.25 187 LEU A CA 1
ATOM 1417 C C . LEU A 1 187 ? 7.523 3.936 -6.589 1.00 96.25 187 LEU A C 1
ATOM 1419 O O . LEU A 1 187 ? 7.689 5.081 -6.178 1.00 96.25 187 LEU A O 1
ATOM 1423 N N . LEU A 1 188 ? 6.358 3.498 -7.042 1.00 96.12 188 LEU A N 1
ATOM 1424 C CA . LEU A 1 188 ? 5.131 4.280 -7.020 1.00 96.12 188 LEU A CA 1
ATOM 1425 C C . LEU A 1 188 ? 4.201 3.625 -6.007 1.00 96.12 188 LEU A C 1
ATOM 1427 O O . LEU A 1 188 ? 3.924 2.435 -6.132 1.00 96.12 188 LEU A O 1
ATOM 1431 N N . ILE A 1 189 ? 3.709 4.382 -5.032 1.00 96.62 189 ILE A N 1
ATOM 1432 C CA . ILE A 1 189 ? 2.700 3.903 -4.085 1.00 96.62 189 ILE A CA 1
ATOM 1433 C C . ILE A 1 189 ? 1.545 4.889 -4.017 1.00 96.62 189 ILE A C 1
ATOM 1435 O O . ILE A 1 189 ? 1.738 6.100 -4.079 1.00 96.62 189 ILE A O 1
ATOM 1439 N N . THR A 1 190 ? 0.339 4.376 -3.845 1.00 94.25 190 THR A N 1
ATOM 1440 C CA . THR A 1 190 ? -0.828 5.187 -3.515 1.00 94.25 190 THR A CA 1
ATOM 1441 C C . THR A 1 190 ? -0.857 5.387 -2.004 1.00 94.25 190 THR A C 1
ATOM 1443 O O . THR A 1 190 ? -0.663 4.443 -1.245 1.00 94.25 190 THR A O 1
ATOM 1446 N N . SER A 1 191 ? -1.087 6.606 -1.541 1.00 94.88 191 SER A N 1
ATOM 1447 C CA . SER A 1 191 ? -1.208 6.936 -0.127 1.00 94.88 191 SER A CA 1
ATOM 1448 C C . SER A 1 191 ? -2.260 6.044 0.555 1.00 94.88 191 SER A C 1
ATOM 1450 O O . SER A 1 191 ? -3.314 5.800 -0.041 1.00 94.88 191 SER A O 1
ATOM 1452 N N . PRO A 1 192 ? -2.051 5.579 1.804 1.00 93.81 192 PRO A N 1
ATOM 1453 C CA . PRO A 1 192 ? -3.048 4.781 2.519 1.00 93.81 192 PRO A CA 1
ATOM 1454 C C . PRO A 1 192 ? -4.399 5.484 2.650 1.00 93.81 192 PRO A C 1
ATOM 1456 O O . PRO A 1 192 ? -5.420 4.808 2.678 1.00 93.81 192 PRO A O 1
ATOM 1459 N N . ARG A 1 193 ? -4.434 6.825 2.649 1.00 89.56 193 ARG A N 1
ATOM 1460 C CA . ARG A 1 193 ? -5.694 7.591 2.683 1.00 89.56 193 ARG A CA 1
ATOM 1461 C C . ARG A 1 193 ? -6.534 7.458 1.415 1.00 89.56 193 ARG A C 1
ATOM 1463 O O . ARG A 1 193 ? -7.715 7.781 1.445 1.00 89.56 193 ARG A O 1
ATOM 1470 N N . ALA A 1 194 ? -5.939 7.017 0.307 1.00 88.12 194 ALA A N 1
ATOM 1471 C CA . ALA A 1 194 ? -6.669 6.758 -0.927 1.00 88.12 194 ALA A CA 1
ATOM 1472 C C . ALA A 1 194 ? -7.556 5.513 -0.818 1.00 88.12 194 ALA A C 1
ATOM 1474 O O . ALA A 1 194 ? -8.412 5.299 -1.674 1.00 88.12 194 ALA A O 1
ATOM 1475 N N . LEU A 1 195 ? -7.369 4.696 0.224 1.00 87.06 195 LEU A N 1
ATOM 1476 C CA . LEU A 1 195 ? -8.188 3.530 0.521 1.00 87.06 195 LEU A CA 1
ATOM 1477 C C . LEU A 1 195 ? -8.960 3.763 1.812 1.00 87.06 195 LEU A C 1
ATOM 1479 O O . LEU A 1 195 ? -8.397 4.202 2.812 1.00 87.06 195 LEU A O 1
ATOM 1483 N N . ALA A 1 196 ? -10.244 3.416 1.815 1.00 83.50 196 ALA A N 1
ATOM 1484 C CA . ALA A 1 196 ? -11.138 3.683 2.941 1.00 83.50 196 ALA A CA 1
ATOM 1485 C C . ALA A 1 196 ? -10.650 3.057 4.266 1.00 83.50 196 ALA A C 1
ATOM 1487 O O . ALA A 1 196 ? -10.891 3.608 5.338 1.00 83.50 196 ALA A O 1
ATOM 1488 N N . ARG A 1 197 ? -9.922 1.932 4.196 1.00 84.75 197 ARG A N 1
ATOM 1489 C CA . ARG A 1 197 ? -9.393 1.205 5.365 1.00 84.75 197 ARG A CA 1
ATOM 1490 C C . ARG A 1 197 ? -7.889 1.382 5.614 1.00 84.75 197 ARG A C 1
ATOM 1492 O O . ARG A 1 197 ? -7.383 0.820 6.582 1.00 84.75 197 ARG A O 1
ATOM 1499 N N . GLY A 1 198 ? -7.172 2.119 4.764 1.00 90.62 198 GLY A N 1
ATOM 1500 C CA . GLY A 1 198 ? -5.712 2.013 4.703 1.00 90.62 198 GLY A CA 1
ATOM 1501 C C . GLY A 1 198 ? -5.247 0.630 4.222 1.00 90.62 198 GLY A C 1
ATOM 1502 O O . GLY A 1 198 ? -6.035 -0.140 3.673 1.00 90.62 198 GLY A O 1
ATOM 1503 N N . TYR A 1 199 ? -3.960 0.328 4.379 1.00 92.88 199 TYR A N 1
ATOM 1504 C CA . TYR A 1 199 ? -3.346 -0.966 4.041 1.00 92.88 199 TYR A CA 1
ATOM 1505 C C . TYR A 1 199 ? -1.919 -1.033 4.611 1.00 92.88 199 TYR A C 1
ATOM 1507 O O . TYR A 1 199 ? -1.393 -0.005 5.035 1.00 92.88 199 TYR A O 1
ATOM 1515 N N . ASP A 1 200 ? -1.264 -2.200 4.581 1.00 92.56 200 ASP A N 1
ATOM 1516 C CA . ASP A 1 200 ? 0.142 -2.375 4.994 1.00 92.56 200 ASP A CA 1
ATOM 1517 C C . ASP A 1 200 ? 1.131 -1.732 4.011 1.00 92.56 200 ASP A C 1
ATOM 1519 O O . ASP A 1 200 ? 1.883 -2.375 3.271 1.00 92.56 200 ASP A O 1
ATOM 1523 N N . TRP A 1 201 ? 1.121 -0.407 3.979 1.00 95.62 201 TRP A N 1
ATOM 1524 C CA . TRP A 1 201 ? 1.839 0.385 2.993 1.00 95.62 201 TRP A CA 1
ATOM 1525 C C . TRP A 1 201 ? 3.353 0.352 3.184 1.00 95.62 201 TRP A C 1
ATOM 1527 O O . TRP A 1 201 ? 4.082 0.424 2.200 1.00 95.62 201 TRP A O 1
ATOM 1537 N N . GLN A 1 202 ? 3.851 0.184 4.412 1.00 97.06 202 GLN A N 1
ATOM 1538 C CA . GLN A 1 202 ? 5.290 0.041 4.661 1.00 97.06 202 GLN A CA 1
ATOM 1539 C C . GLN A 1 202 ? 5.836 -1.285 4.120 1.00 97.06 202 GLN A C 1
ATOM 1541 O O . GLN A 1 202 ? 6.878 -1.299 3.467 1.00 97.06 202 GLN A O 1
ATOM 1546 N N . ASP A 1 203 ? 5.114 -2.388 4.348 1.00 95.81 203 ASP A N 1
ATOM 1547 C CA . ASP A 1 203 ? 5.470 -3.690 3.776 1.00 95.81 203 ASP A CA 1
ATOM 1548 C C . ASP A 1 203 ? 5.337 -3.646 2.248 1.00 95.81 203 ASP A C 1
ATOM 1550 O O . ASP A 1 203 ? 6.191 -4.165 1.537 1.00 95.81 203 ASP A O 1
ATOM 1554 N N . THR A 1 204 ? 4.352 -2.911 1.721 1.00 96.31 204 THR A N 1
ATOM 1555 C CA . THR A 1 204 ? 4.224 -2.659 0.277 1.00 96.31 204 THR A CA 1
ATOM 1556 C C . THR A 1 204 ? 5.416 -1.867 -0.285 1.00 96.31 204 THR A C 1
ATOM 1558 O O . THR A 1 204 ? 5.934 -2.202 -1.346 1.00 96.31 204 THR A O 1
ATOM 1561 N N . VAL A 1 205 ? 5.928 -0.856 0.426 1.00 98.00 205 VAL A N 1
ATOM 1562 C CA . VAL A 1 205 ? 7.157 -0.140 0.029 1.00 98.00 205 VAL A CA 1
ATOM 1563 C C . VAL A 1 205 ? 8.357 -1.089 -0.023 1.00 98.00 205 VAL A C 1
ATOM 1565 O O . VAL A 1 205 ? 9.117 -1.068 -0.996 1.00 98.00 205 VAL A O 1
ATOM 1568 N N . ALA A 1 206 ? 8.524 -1.934 0.999 1.00 97.88 206 ALA A N 1
ATOM 1569 C CA . ALA A 1 206 ? 9.578 -2.945 1.026 1.00 97.88 206 ALA A CA 1
ATOM 1570 C C . ALA A 1 206 ? 9.435 -3.933 -0.144 1.00 97.88 206 ALA A C 1
ATOM 1572 O O . ALA A 1 206 ? 10.412 -4.215 -0.840 1.00 97.88 206 ALA A O 1
ATOM 1573 N N . HIS A 1 207 ? 8.211 -4.393 -0.404 1.00 97.12 207 HIS A N 1
ATOM 1574 C CA . HIS A 1 207 ? 7.844 -5.289 -1.496 1.00 97.12 207 HIS A CA 1
ATOM 1575 C C . HIS A 1 207 ? 8.263 -4.733 -2.867 1.00 97.12 207 HIS A C 1
ATOM 1577 O O . HIS A 1 207 ? 9.019 -5.378 -3.598 1.00 97.12 207 HIS A O 1
ATOM 1583 N N . GLU A 1 208 ? 7.868 -3.499 -3.195 1.00 96.88 208 GLU A N 1
ATOM 1584 C CA . GLU A 1 208 ? 8.226 -2.865 -4.472 1.00 96.88 208 GLU A CA 1
ATOM 1585 C C . GLU A 1 208 ? 9.735 -2.618 -4.608 1.00 96.88 208 GLU A C 1
ATOM 1587 O O . GLU A 1 208 ? 10.310 -2.725 -5.703 1.00 96.88 208 GLU A O 1
ATOM 1592 N N . TYR A 1 209 ? 10.415 -2.310 -3.500 1.00 97.50 209 TYR A N 1
ATOM 1593 C CA . TYR A 1 209 ? 11.865 -2.166 -3.515 1.00 97.50 209 TYR A CA 1
ATOM 1594 C C . TYR A 1 209 ? 12.573 -3.507 -3.756 1.00 97.50 209 TYR A C 1
ATOM 1596 O O . TYR A 1 209 ? 13.536 -3.565 -4.524 1.00 97.50 209 TYR A O 1
ATOM 1604 N N . ILE A 1 210 ? 12.067 -4.607 -3.188 1.00 97.31 210 ILE A N 1
ATOM 1605 C CA . ILE A 1 210 ? 12.574 -5.959 -3.457 1.00 97.31 210 ILE A CA 1
ATOM 1606 C C . ILE A 1 210 ? 12.427 -6.307 -4.942 1.00 97.31 210 ILE A C 1
ATOM 1608 O O . ILE A 1 210 ? 13.391 -6.804 -5.532 1.00 97.31 210 ILE A O 1
ATOM 1612 N N . HIS A 1 211 ? 11.291 -5.987 -5.575 1.00 94.88 211 HIS A N 1
ATOM 1613 C CA . HIS A 1 211 ? 11.126 -6.143 -7.026 1.00 94.88 211 HIS A CA 1
ATOM 1614 C C . HIS A 1 211 ? 12.224 -5.423 -7.807 1.00 94.88 211 HIS A C 1
ATOM 1616 O O . HIS A 1 211 ? 12.872 -6.028 -8.666 1.00 94.88 211 HIS A O 1
ATOM 1622 N N . LEU A 1 212 ? 12.497 -4.161 -7.463 1.00 94.19 212 LEU A N 1
ATOM 1623 C CA . LEU A 1 212 ? 13.525 -3.369 -8.134 1.00 94.19 212 LEU A CA 1
ATOM 1624 C C . LEU A 1 212 ? 14.919 -4.004 -8.000 1.00 94.19 212 LEU A C 1
ATOM 1626 O O . LEU A 1 212 ? 15.678 -4.073 -8.971 1.00 94.19 212 LEU A O 1
ATOM 1630 N N . VAL A 1 213 ? 15.253 -4.498 -6.806 1.00 95.81 213 VAL A N 1
ATOM 1631 C CA . VAL A 1 213 ? 16.538 -5.152 -6.525 1.00 95.81 213 VAL A CA 1
ATOM 1632 C C . VAL A 1 213 ? 16.665 -6.478 -7.281 1.00 95.81 213 VAL A C 1
ATOM 1634 O O . VAL A 1 213 ? 17.705 -6.747 -7.884 1.00 95.81 213 VAL A O 1
ATOM 1637 N N . VAL A 1 214 ? 15.613 -7.301 -7.305 1.00 95.44 214 VAL A N 1
ATOM 1638 C CA . VAL A 1 214 ? 15.597 -8.568 -8.055 1.00 95.44 214 VAL A CA 1
ATOM 1639 C C . VAL A 1 214 ? 15.719 -8.313 -9.559 1.00 95.44 214 VAL A C 1
ATOM 1641 O O . VAL A 1 214 ? 16.507 -8.988 -10.231 1.00 95.44 214 VAL A O 1
ATOM 1644 N N . ALA A 1 215 ? 14.993 -7.328 -10.091 1.00 91.94 215 ALA A N 1
ATOM 1645 C CA . ALA A 1 215 ? 15.077 -6.940 -11.494 1.00 91.94 215 ALA A CA 1
ATOM 1646 C C . ALA A 1 215 ? 16.500 -6.482 -11.854 1.00 91.94 215 ALA A C 1
ATOM 1648 O O . ALA A 1 215 ? 17.076 -6.976 -12.823 1.00 91.94 215 ALA A O 1
ATOM 1649 N N . HIS A 1 216 ? 17.126 -5.630 -11.034 1.00 92.38 216 HIS A N 1
ATOM 1650 C CA . HIS A 1 216 ? 18.526 -5.226 -11.218 1.00 92.38 216 HIS A CA 1
ATOM 1651 C C . HIS A 1 216 ? 19.493 -6.424 -11.195 1.00 92.38 216 HIS A C 1
ATOM 1653 O O . HIS A 1 216 ? 20.306 -6.613 -12.106 1.00 92.38 216 HIS A O 1
ATOM 1659 N N . ASN A 1 217 ? 19.374 -7.296 -10.191 1.00 93.69 217 ASN A N 1
ATOM 1660 C CA . ASN A 1 217 ? 20.306 -8.409 -9.987 1.00 93.69 217 ASN A CA 1
ATOM 1661 C C . ASN A 1 217 ? 20.155 -9.532 -11.018 1.00 93.69 217 ASN A C 1
ATOM 1663 O O . ASN A 1 217 ? 21.007 -10.421 -11.084 1.00 93.69 217 ASN A O 1
ATOM 1667 N N . THR A 1 218 ? 19.105 -9.491 -11.838 1.00 92.06 218 THR A N 1
ATOM 1668 C CA . THR A 1 218 ? 18.844 -10.487 -12.880 1.00 92.06 218 THR A CA 1
ATOM 1669 C C . THR A 1 218 ? 18.847 -9.924 -14.299 1.00 92.06 218 THR A C 1
ATOM 1671 O O . THR A 1 218 ? 18.606 -10.692 -15.225 1.00 92.06 218 THR A O 1
ATOM 1674 N N . ASP A 1 219 ? 19.158 -8.637 -14.500 1.00 88.00 219 ASP A N 1
ATOM 1675 C CA . ASP A 1 219 ? 18.962 -7.925 -15.778 1.00 88.00 219 ASP A CA 1
ATOM 1676 C C . ASP A 1 219 ? 17.531 -8.111 -16.320 1.00 88.00 219 ASP A C 1
ATOM 1678 O O . ASP A 1 219 ? 17.329 -8.407 -17.501 1.00 88.00 219 ASP A O 1
ATOM 1682 N N . ASP A 1 220 ? 16.554 -8.015 -15.413 1.00 86.06 220 ASP A N 1
ATOM 1683 C CA . ASP A 1 220 ? 15.120 -8.192 -15.660 1.00 86.06 220 ASP A CA 1
ATOM 1684 C C . ASP A 1 220 ? 14.748 -9.570 -16.253 1.00 86.06 220 ASP A C 1
ATOM 1686 O O . ASP A 1 220 ? 13.767 -9.743 -16.978 1.00 86.06 220 ASP A O 1
ATOM 1690 N 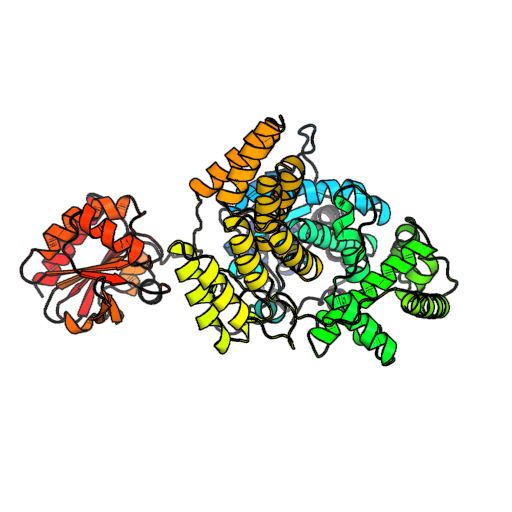N . ARG A 1 221 ? 15.560 -10.599 -15.962 1.00 89.19 221 ARG A N 1
ATOM 1691 C CA . ARG A 1 221 ? 15.325 -11.984 -16.419 1.00 89.19 221 ARG A CA 1
ATOM 1692 C C . ARG A 1 221 ? 14.513 -12.825 -15.447 1.00 89.19 221 ARG A C 1
ATOM 1694 O O . ARG A 1 221 ? 14.069 -13.911 -15.826 1.00 89.19 221 ARG A O 1
ATOM 1701 N N . ALA A 1 222 ? 14.350 -12.386 -14.200 1.00 90.56 222 ALA A N 1
ATOM 1702 C CA . ALA A 1 222 ? 13.509 -13.094 -13.245 1.00 90.56 222 ALA A CA 1
ATOM 1703 C C . ALA A 1 222 ? 12.050 -13.094 -13.739 1.00 90.56 222 ALA A C 1
ATOM 1705 O O . ALA A 1 222 ? 11.481 -12.020 -13.940 1.00 90.56 222 ALA A O 1
ATOM 1706 N N . PRO A 1 223 ? 11.415 -14.265 -13.936 1.00 90.25 223 PRO A N 1
ATOM 1707 C CA . PRO A 1 223 ? 10.004 -14.311 -14.285 1.00 90.25 223 PRO A CA 1
ATOM 1708 C C . PRO A 1 223 ? 9.161 -13.825 -13.108 1.00 90.25 223 PRO A C 1
ATOM 1710 O O . PRO A 1 223 ? 9.547 -13.970 -11.951 1.00 90.25 223 PRO A O 1
ATOM 1713 N N . VAL A 1 224 ? 7.974 -13.311 -13.413 1.00 86.88 224 VAL A N 1
ATOM 1714 C CA . VAL A 1 224 ? 7.089 -12.646 -12.444 1.00 86.88 224 VAL A CA 1
ATOM 1715 C C . VAL A 1 224 ? 6.783 -13.528 -11.245 1.00 86.88 224 VAL A C 1
ATOM 1717 O O . VAL A 1 224 ? 6.965 -13.082 -10.124 1.00 86.88 224 VAL A O 1
ATOM 1720 N N . TRP A 1 225 ? 6.447 -14.806 -11.453 1.00 92.19 225 TRP A N 1
ATOM 1721 C CA . TRP A 1 225 ? 6.189 -15.727 -10.341 1.00 92.19 225 TRP A CA 1
ATOM 1722 C C . TRP A 1 225 ? 7.352 -15.808 -9.344 1.00 92.19 225 TRP A C 1
ATOM 1724 O O . TRP A 1 225 ? 7.111 -15.944 -8.152 1.00 92.19 225 TRP A O 1
ATOM 1734 N N . LEU A 1 226 ? 8.604 -15.712 -9.812 1.00 95.00 226 LEU A N 1
ATOM 1735 C CA . LEU A 1 226 ? 9.781 -15.757 -8.947 1.00 95.00 226 LEU A CA 1
ATOM 1736 C C . LEU A 1 226 ? 9.997 -14.416 -8.250 1.00 95.00 226 LEU A C 1
ATOM 1738 O O . LEU A 1 226 ? 10.384 -14.406 -7.088 1.00 95.00 226 LEU A O 1
ATOM 1742 N N . GLN A 1 227 ? 9.751 -13.301 -8.942 1.00 94.06 227 GLN A N 1
ATOM 1743 C CA . GLN A 1 227 ? 9.825 -11.982 -8.318 1.00 94.06 227 GLN A CA 1
ATOM 1744 C C . GLN A 1 227 ? 8.811 -11.867 -7.172 1.00 94.06 227 GLN A C 1
ATOM 1746 O O . GLN A 1 227 ? 9.202 -11.540 -6.057 1.00 94.06 227 GLN A O 1
ATOM 1751 N N . GLU A 1 228 ? 7.557 -12.252 -7.419 1.00 93.56 228 GLU A N 1
ATOM 1752 C CA . GLU A 1 228 ? 6.488 -12.290 -6.413 1.00 93.56 228 GLU A CA 1
ATOM 1753 C C . GLU A 1 228 ? 6.816 -13.247 -5.261 1.00 93.56 228 GLU A C 1
ATOM 1755 O O . GLU A 1 228 ? 6.630 -12.904 -4.098 1.00 93.56 228 GLU A O 1
ATOM 1760 N N . ALA A 1 229 ? 7.360 -14.436 -5.562 1.00 96.19 229 ALA A N 1
ATOM 1761 C CA . ALA A 1 229 ? 7.791 -15.397 -4.545 1.00 96.19 229 ALA A CA 1
ATOM 1762 C C . ALA A 1 229 ? 8.828 -14.799 -3.586 1.00 96.19 229 ALA A C 1
ATOM 1764 O O . ALA A 1 229 ? 8.746 -14.997 -2.376 1.00 96.19 229 ALA A O 1
ATOM 1765 N N . ILE A 1 230 ? 9.825 -14.097 -4.137 1.00 97.56 230 ILE A N 1
ATOM 1766 C CA . ILE A 1 230 ? 10.892 -13.462 -3.360 1.00 97.56 230 ILE A CA 1
ATOM 1767 C C . ILE A 1 230 ? 10.321 -12.300 -2.547 1.00 97.56 230 ILE A C 1
ATOM 1769 O O . ILE A 1 230 ? 10.584 -12.222 -1.349 1.00 97.56 230 ILE A O 1
ATOM 1773 N N . ALA A 1 231 ? 9.539 -11.424 -3.181 1.00 96.00 231 ALA A N 1
ATOM 1774 C CA . ALA A 1 231 ? 8.975 -10.245 -2.538 1.00 96.00 231 ALA A CA 1
ATOM 1775 C C . ALA A 1 231 ? 8.024 -10.630 -1.394 1.00 96.00 231 ALA A C 1
ATOM 1777 O O . ALA A 1 231 ? 8.281 -10.239 -0.263 1.00 96.00 231 ALA A O 1
ATOM 1778 N N . LYS A 1 232 ? 7.035 -11.507 -1.629 1.00 93.94 232 LYS A N 1
ATOM 1779 C CA . LYS A 1 232 ? 6.080 -11.977 -0.599 1.00 93.94 232 LYS A CA 1
ATOM 1780 C C . LYS A 1 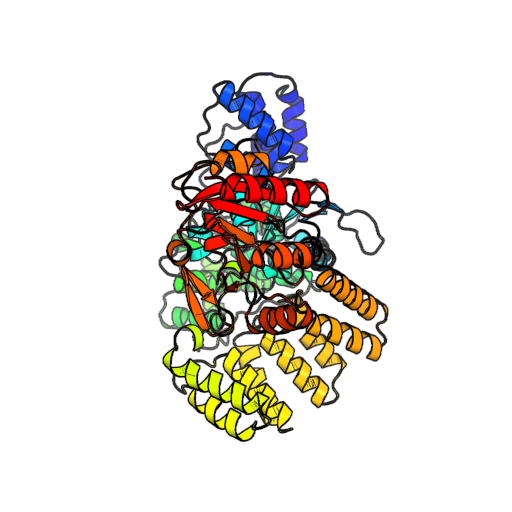232 ? 6.692 -12.783 0.543 1.00 93.94 232 LYS A C 1
ATOM 1782 O O . LYS A 1 232 ? 6.035 -12.998 1.554 1.00 93.94 232 LYS A O 1
ATOM 1787 N N . TYR A 1 233 ? 7.895 -13.325 0.369 1.00 96.44 233 TYR A N 1
ATOM 1788 C CA . TYR A 1 233 ? 8.594 -14.020 1.450 1.00 96.44 233 TYR A CA 1
ATOM 1789 C C . TYR A 1 233 ? 9.439 -13.059 2.302 1.00 96.44 233 TYR A C 1
ATOM 1791 O O . TYR A 1 233 ? 9.668 -13.318 3.481 1.00 96.44 233 TYR A O 1
ATOM 1799 N N . LEU A 1 234 ? 9.923 -11.957 1.718 1.00 96.81 234 LEU A N 1
ATOM 1800 C CA . LEU A 1 234 ? 10.899 -11.063 2.349 1.00 96.81 234 LEU A CA 1
ATOM 1801 C C . LEU A 1 234 ? 10.332 -9.692 2.755 1.00 96.81 234 LEU A C 1
ATOM 1803 O O . LEU A 1 234 ? 11.001 -8.979 3.504 1.00 96.81 234 LEU A O 1
ATOM 1807 N N . ASP A 1 235 ? 9.136 -9.315 2.305 1.00 94.25 235 ASP A N 1
ATOM 1808 C CA . ASP A 1 235 ? 8.538 -7.981 2.485 1.00 94.25 235 ASP A CA 1
ATOM 1809 C C . ASP A 1 235 ? 8.164 -7.615 3.929 1.00 94.25 235 ASP A C 1
ATOM 1811 O O . ASP A 1 235 ? 7.933 -6.444 4.200 1.00 94.25 235 ASP A O 1
ATOM 1815 N N . ASN A 1 236 ? 8.225 -8.549 4.883 1.00 94.12 236 ASN A N 1
ATOM 1816 C CA . ASN A 1 236 ? 8.157 -8.242 6.321 1.00 94.12 236 ASN A CA 1
ATOM 1817 C C . ASN A 1 236 ? 9.520 -8.309 7.039 1.00 94.12 236 ASN A C 1
ATOM 1819 O O . ASN A 1 236 ? 9.662 -7.835 8.170 1.00 94.12 236 ASN A O 1
ATOM 1823 N N . ARG A 1 237 ? 10.550 -8.889 6.406 1.00 95.44 237 ARG A N 1
ATOM 1824 C CA . ARG A 1 237 ? 11.872 -9.124 7.022 1.00 95.44 237 ARG A CA 1
ATOM 1825 C C . ARG A 1 237 ? 12.639 -7.829 7.286 1.00 95.44 237 ARG A C 1
ATOM 1827 O O . ARG A 1 237 ? 13.535 -7.812 8.129 1.00 95.44 237 ARG A O 1
ATOM 1834 N N . TRP A 1 238 ? 12.273 -6.730 6.624 1.00 95.81 238 TRP A N 1
ATOM 1835 C CA . TRP A 1 238 ? 12.875 -5.416 6.858 1.00 95.81 238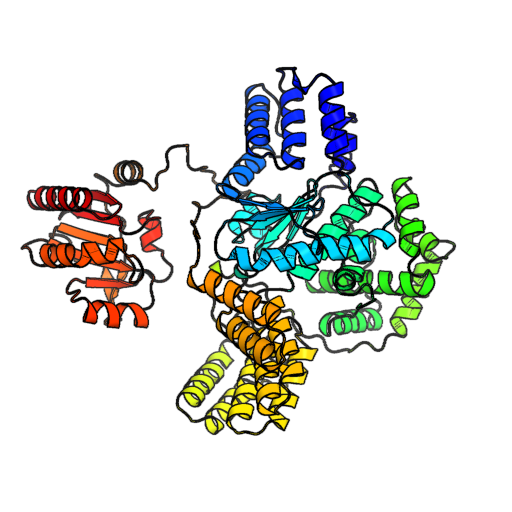 TRP A CA 1
ATOM 1836 C C . TRP A 1 238 ? 12.732 -4.944 8.309 1.00 95.81 238 TRP A C 1
ATOM 1838 O O . TRP A 1 238 ? 13.612 -4.245 8.793 1.00 95.81 238 TRP A O 1
ATOM 1848 N N . ARG A 1 239 ? 11.688 -5.352 9.040 1.00 94.00 239 ARG A N 1
ATOM 1849 C CA . ARG A 1 239 ? 11.402 -4.823 10.385 1.00 94.00 239 ARG A CA 1
ATOM 1850 C C . ARG A 1 239 ? 12.511 -5.120 11.398 1.00 94.00 239 ARG A C 1
ATOM 1852 O O . ARG A 1 239 ? 12.876 -4.251 12.183 1.00 94.00 239 ARG A O 1
ATOM 1859 N N . ASP A 1 240 ? 13.055 -6.336 11.386 1.00 94.94 240 ASP A N 1
ATOM 1860 C CA . ASP A 1 240 ? 14.057 -6.778 12.371 1.00 94.94 240 ASP A CA 1
ATOM 1861 C C . ASP A 1 240 ? 15.089 -7.791 11.832 1.00 94.94 240 ASP A C 1
ATOM 1863 O O . ASP A 1 240 ? 15.860 -8.371 12.602 1.00 94.94 240 ASP A O 1
ATOM 1867 N N . GLY A 1 241 ? 15.091 -8.046 10.521 1.00 94.06 241 GLY A N 1
ATOM 1868 C CA . GLY A 1 241 ? 15.993 -8.986 9.859 1.00 94.06 241 GLY A CA 1
ATOM 1869 C C . GLY A 1 241 ? 15.651 -10.464 10.043 1.00 94.06 241 GLY A C 1
ATOM 1870 O O . GLY A 1 241 ? 16.382 -11.314 9.520 1.00 94.06 241 GLY A O 1
ATOM 1871 N N . ARG A 1 242 ? 14.559 -10.800 10.741 1.00 93.62 242 ARG A N 1
ATOM 1872 C CA . ARG A 1 242 ? 14.108 -12.181 10.964 1.00 93.62 242 ARG A CA 1
ATOM 1873 C C . ARG A 1 242 ? 13.055 -12.612 9.949 1.00 93.62 242 ARG A C 1
ATOM 1875 O O . ARG A 1 242 ? 12.401 -11.796 9.309 1.00 93.62 242 ARG A O 1
ATOM 1882 N N . ASP A 1 243 ? 12.911 -13.924 9.807 1.00 90.50 243 ASP A N 1
ATOM 1883 C CA . ASP A 1 243 ? 11.830 -14.512 9.024 1.00 90.50 243 ASP A CA 1
ATOM 1884 C C . ASP A 1 243 ? 10.490 -14.338 9.759 1.00 90.50 243 ASP A C 1
ATOM 1886 O O . ASP A 1 243 ? 10.340 -14.781 10.902 1.00 90.50 243 ASP A O 1
ATOM 1890 N N . HIS A 1 244 ? 9.541 -13.682 9.091 1.00 88.62 244 HIS A N 1
ATOM 1891 C CA . HIS A 1 244 ? 8.165 -13.475 9.553 1.00 88.62 244 HIS A CA 1
ATOM 1892 C C . HIS A 1 244 ? 7.141 -14.185 8.667 1.00 88.62 244 HIS A C 1
ATOM 1894 O O . HIS A 1 244 ? 5.944 -13.960 8.836 1.00 88.62 244 HIS A O 1
ATOM 1900 N N . TRP A 1 245 ? 7.588 -15.037 7.738 1.00 93.19 245 TRP A N 1
ATOM 1901 C CA . TRP A 1 245 ? 6.721 -15.679 6.762 1.00 93.19 245 TRP A CA 1
ATOM 1902 C C . TRP A 1 245 ? 5.570 -16.433 7.426 1.00 93.19 245 TRP A C 1
ATOM 1904 O O . TRP A 1 245 ? 5.764 -17.338 8.246 1.00 93.19 245 TRP A O 1
ATOM 1914 N N . LYS A 1 246 ? 4.354 -16.056 7.033 1.00 91.62 246 LYS A N 1
ATOM 1915 C CA . LYS A 1 246 ? 3.100 -16.693 7.423 1.00 91.62 246 LYS A CA 1
ATOM 1916 C C . LYS A 1 246 ? 2.105 -16.583 6.279 1.00 91.62 246 LYS A C 1
ATOM 1918 O O . LYS A 1 246 ? 2.055 -15.579 5.578 1.00 91.62 246 LYS A O 1
ATOM 1923 N N . LEU A 1 247 ? 1.276 -17.609 6.126 1.00 92.31 247 LEU A N 1
ATOM 1924 C CA . LEU A 1 247 ? 0.126 -17.565 5.228 1.00 92.31 247 LEU A CA 1
ATOM 1925 C C . LEU A 1 247 ? -1.089 -17.025 5.986 1.00 92.31 247 LEU A C 1
ATOM 1927 O O . LEU A 1 247 ? -1.368 -17.482 7.098 1.00 92.31 247 LEU A O 1
ATOM 1931 N N . SER A 1 248 ? -1.839 -16.107 5.373 1.00 91.25 248 SER A N 1
ATOM 1932 C CA . SER A 1 248 ? -3.143 -15.680 5.898 1.00 91.25 248 SER A CA 1
ATOM 1933 C C . SER A 1 248 ? -4.113 -16.862 5.991 1.00 91.25 248 SER A C 1
ATOM 1935 O O . SER A 1 248 ? -3.946 -17.853 5.276 1.00 91.25 248 SER A O 1
ATOM 1937 N N . VAL A 1 249 ? -5.142 -16.768 6.842 1.00 92.25 249 VAL A N 1
ATOM 1938 C CA . VAL A 1 249 ? -6.151 -17.836 7.005 1.00 92.25 249 VAL A CA 1
ATOM 1939 C C . VAL A 1 249 ? -6.755 -18.226 5.654 1.00 92.25 249 VAL A C 1
ATOM 1941 O O . VAL A 1 249 ? -6.742 -19.401 5.294 1.00 92.25 249 VAL A O 1
ATOM 1944 N N . ARG A 1 250 ? -7.142 -17.236 4.839 1.00 91.69 250 ARG A N 1
ATOM 1945 C CA . ARG A 1 250 ? -7.617 -17.461 3.467 1.00 91.69 250 ARG A CA 1
ATOM 1946 C C . ARG A 1 250 ? -6.603 -18.203 2.592 1.00 91.69 250 ARG A C 1
ATOM 1948 O O . ARG A 1 250 ? -6.967 -19.149 1.898 1.00 91.69 250 ARG A O 1
ATOM 1955 N N . SER A 1 251 ? -5.333 -17.793 2.620 1.00 93.75 251 SER A N 1
ATOM 1956 C CA . SER A 1 251 ? -4.273 -18.437 1.828 1.00 93.75 251 SER A CA 1
ATOM 1957 C C . SER A 1 251 ? -4.053 -19.890 2.245 1.00 93.75 251 SER A C 1
ATOM 1959 O O . SER A 1 251 ? -3.826 -20.746 1.392 1.00 93.75 251 SER A O 1
ATOM 1961 N N . GLN A 1 252 ? -4.145 -20.179 3.548 1.00 95.38 252 GLN A N 1
ATOM 1962 C CA . GLN A 1 252 ? -4.089 -21.544 4.067 1.00 95.38 252 GLN A CA 1
ATOM 1963 C C . GLN A 1 252 ? -5.275 -22.373 3.564 1.00 95.38 252 GLN A C 1
ATOM 1965 O O . GLN A 1 252 ? -5.046 -23.472 3.062 1.00 95.38 252 GLN A O 1
ATOM 1970 N N . GLY A 1 253 ? -6.496 -21.828 3.616 1.00 94.88 253 GLY A N 1
ATOM 1971 C CA . GLY A 1 253 ? -7.713 -22.492 3.139 1.00 94.88 253 GLY A CA 1
ATOM 1972 C C . GLY A 1 253 ? -7.648 -22.854 1.658 1.00 94.88 253 GLY A C 1
ATOM 1973 O O . GLY A 1 253 ? -7.839 -24.017 1.296 1.00 94.88 253 GLY A O 1
ATOM 1974 N N . LEU A 1 254 ? -7.287 -21.886 0.809 1.00 95.44 254 LEU A N 1
ATOM 1975 C CA . LEU A 1 254 ? -7.114 -22.099 -0.633 1.00 95.44 254 LEU A CA 1
ATOM 1976 C C . LEU A 1 254 ? -6.058 -23.174 -0.922 1.00 95.44 254 LEU A C 1
ATOM 1978 O O . LEU A 1 254 ? -6.276 -24.069 -1.739 1.00 95.44 254 LEU A O 1
ATOM 1982 N N . LEU A 1 255 ? -4.913 -23.111 -0.237 1.00 96.19 255 LEU A N 1
ATOM 1983 C CA . LEU A 1 255 ? -3.826 -24.065 -0.433 1.00 96.19 255 LEU A CA 1
ATOM 1984 C C . LEU A 1 255 ? -4.203 -25.472 0.058 1.00 96.19 255 LEU A C 1
ATOM 1986 O O . LEU A 1 255 ? -3.907 -26.454 -0.623 1.00 96.19 255 LEU A O 1
ATOM 1990 N N . ALA A 1 256 ? -4.887 -25.583 1.199 1.00 96.00 256 ALA A N 1
ATOM 1991 C CA . ALA A 1 256 ? -5.374 -26.849 1.742 1.00 96.00 256 ALA A CA 1
ATOM 1992 C C . ALA A 1 256 ? -6.382 -27.517 0.795 1.00 96.00 256 ALA A C 1
ATOM 1994 O O . ALA A 1 256 ? -6.266 -28.713 0.509 1.00 96.00 256 ALA A O 1
ATOM 1995 N N . GLU A 1 257 ? -7.334 -26.746 0.264 1.00 95.75 257 GLU A N 1
ATOM 1996 C CA . GLU A 1 257 ? -8.317 -27.237 -0.700 1.00 95.75 257 GLU A CA 1
ATOM 1997 C C . GLU A 1 257 ? -7.651 -27.702 -2.003 1.00 95.75 257 GLU A C 1
ATOM 1999 O O . GLU A 1 257 ? -7.933 -28.804 -2.485 1.00 95.75 257 GLU A O 1
ATOM 2004 N N . ALA A 1 258 ? -6.724 -26.909 -2.545 1.00 96.06 258 ALA A N 1
ATOM 2005 C CA . ALA A 1 258 ? -5.999 -27.249 -3.765 1.00 96.06 258 ALA A CA 1
ATOM 2006 C C . ALA A 1 258 ? -5.141 -28.516 -3.601 1.00 96.06 258 ALA A C 1
ATOM 2008 O O . ALA A 1 258 ? -5.130 -29.372 -4.487 1.00 96.06 258 ALA A O 1
ATOM 2009 N N . ILE A 1 259 ? -4.478 -28.695 -2.449 1.00 94.88 259 ILE A N 1
ATOM 2010 C CA . ILE A 1 259 ? -3.733 -29.923 -2.122 1.00 94.88 259 ILE A CA 1
ATOM 2011 C C . ILE A 1 259 ? -4.674 -31.132 -2.052 1.00 94.88 259 ILE A C 1
ATOM 2013 O O . ILE A 1 259 ? -4.336 -32.199 -2.568 1.00 94.88 259 ILE A O 1
ATOM 2017 N N . ALA A 1 260 ? -5.843 -30.985 -1.423 1.00 94.06 260 ALA A N 1
ATOM 2018 C CA . ALA A 1 260 ? -6.815 -32.068 -1.287 1.00 94.06 260 ALA A CA 1
ATOM 2019 C C . ALA A 1 260 ? -7.406 -32.506 -2.638 1.00 94.06 260 ALA A C 1
ATOM 2021 O O . ALA A 1 260 ? -7.704 -33.688 -2.823 1.00 94.06 260 ALA A O 1
ATOM 2022 N N . LYS A 1 261 ? -7.560 -31.566 -3.578 1.00 95.69 261 LYS A N 1
ATOM 2023 C CA . LYS A 1 261 ? -8.105 -31.805 -4.923 1.00 95.69 261 LYS A CA 1
ATOM 2024 C C . LYS A 1 261 ? -7.050 -32.123 -5.991 1.00 95.69 261 LYS A C 1
ATOM 2026 O O . LYS A 1 261 ? -7.440 -32.440 -7.110 1.00 95.69 261 LYS A O 1
ATOM 2031 N N . ASP A 1 262 ? -5.759 -32.067 -5.652 1.00 94.56 262 ASP A N 1
ATOM 2032 C CA . ASP A 1 262 ? -4.638 -32.151 -6.606 1.00 94.56 262 ASP A CA 1
ATOM 2033 C C . ASP A 1 262 ? -4.745 -31.100 -7.734 1.00 94.56 262 ASP A C 1
ATOM 2035 O O . ASP A 1 262 ? -4.462 -31.371 -8.897 1.00 94.56 262 ASP A O 1
ATOM 2039 N N . ASP A 1 263 ? -5.187 -29.889 -7.376 1.00 95.56 263 ASP A N 1
ATOM 2040 C CA . ASP A 1 263 ? -5.470 -28.773 -8.291 1.00 95.56 263 ASP A CA 1
ATOM 2041 C C . ASP A 1 263 ? -4.611 -27.541 -7.959 1.00 95.56 263 ASP A C 1
ATOM 2043 O O . ASP A 1 263 ? -5.096 -26.424 -7.776 1.00 95.56 263 ASP A O 1
ATOM 2047 N N . LEU A 1 264 ? -3.301 -27.755 -7.828 1.00 95.81 264 LEU A N 1
ATOM 2048 C CA . LEU A 1 264 ? -2.338 -26.664 -7.682 1.00 95.81 264 LEU A CA 1
ATOM 2049 C C . LEU A 1 264 ? -2.139 -25.933 -9.016 1.00 95.81 264 LEU A C 1
ATOM 2051 O O . LEU A 1 264 ? -2.102 -26.548 -10.081 1.00 95.81 264 LEU A O 1
ATOM 2055 N N . VAL A 1 265 ? -1.931 -24.619 -8.944 1.00 94.62 265 VAL A N 1
ATOM 2056 C CA . VAL A 1 265 ? -1.581 -23.788 -10.100 1.00 94.62 265 VAL A CA 1
ATOM 2057 C C . VAL A 1 265 ? -0.193 -24.183 -10.601 1.00 94.62 265 VAL A C 1
ATOM 2059 O O . VAL A 1 265 ? 0.770 -24.215 -9.829 1.00 94.62 265 VAL A O 1
ATOM 2062 N N . THR A 1 266 ? -0.070 -24.467 -11.892 1.00 91.94 266 THR A N 1
ATOM 2063 C CA . THR A 1 266 ? 1.210 -24.785 -12.535 1.00 91.94 266 THR A CA 1
ATOM 2064 C C . THR A 1 266 ? 2.023 -23.523 -12.842 1.00 91.94 266 THR A C 1
ATOM 2066 O O . THR A 1 266 ? 1.482 -22.438 -13.048 1.00 91.94 266 THR A O 1
ATOM 2069 N N . PHE A 1 267 ? 3.348 -23.651 -12.948 1.00 87.50 267 PHE A N 1
ATOM 2070 C CA . PHE A 1 267 ? 4.217 -22.524 -13.329 1.00 87.50 267 PHE A CA 1
ATOM 2071 C C . PHE A 1 267 ? 3.909 -21.962 -14.723 1.00 87.50 267 PHE A C 1
ATOM 2073 O O . PHE A 1 267 ? 4.138 -20.777 -14.966 1.00 87.50 267 PHE A O 1
ATOM 2080 N N . ASP A 1 268 ? 3.397 -22.799 -15.627 1.00 86.75 268 ASP A N 1
ATOM 2081 C CA . ASP A 1 268 ? 3.002 -22.370 -16.967 1.00 86.75 268 ASP A CA 1
ATOM 2082 C C . ASP A 1 268 ? 1.714 -21.530 -16.913 1.00 86.75 268 ASP A C 1
ATOM 2084 O O . ASP A 1 268 ? 1.624 -20.526 -17.613 1.00 86.75 268 ASP A O 1
ATOM 2088 N N . GLU A 1 269 ? 0.759 -21.864 -16.032 1.00 86.25 269 GLU A N 1
ATOM 2089 C CA . GLU A 1 269 ? -0.426 -21.029 -15.762 1.00 86.25 269 GLU A CA 1
ATOM 2090 C C . GLU A 1 269 ? -0.059 -19.686 -15.111 1.00 86.25 269 GLU A C 1
ATOM 2092 O O . GLU A 1 269 ? -0.676 -18.666 -15.406 1.00 8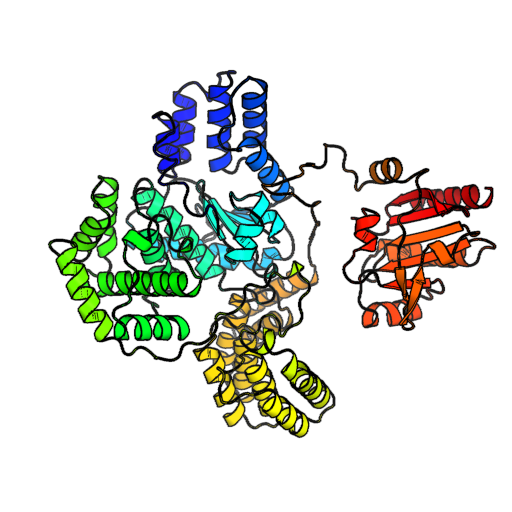6.25 269 GLU A O 1
ATOM 2097 N N . MET A 1 270 ? 0.962 -19.662 -14.247 1.00 85.12 270 MET A N 1
ATOM 2098 C CA . MET A 1 270 ? 1.460 -18.428 -13.619 1.00 85.12 270 MET A CA 1
ATOM 2099 C C . MET A 1 270 ? 2.158 -17.486 -14.617 1.00 85.12 270 MET A C 1
ATOM 2101 O O . MET A 1 270 ? 2.441 -16.330 -14.290 1.00 85.12 270 MET A O 1
ATOM 2105 N N . HIS A 1 271 ? 2.477 -17.960 -15.824 1.00 78.44 271 HIS A N 1
ATOM 2106 C CA . HIS A 1 271 ? 3.116 -17.176 -16.873 1.00 78.44 271 HIS A CA 1
ATOM 2107 C C . HIS A 1 271 ? 2.073 -16.594 -17.850 1.00 78.44 271 HIS A C 1
ATOM 2109 O O . HIS A 1 271 ? 1.156 -17.294 -18.265 1.00 78.44 271 HIS A O 1
ATOM 2115 N N . PRO A 1 272 ? 2.208 -15.331 -18.303 1.00 71.56 272 PRO A N 1
ATOM 2116 C CA . PRO A 1 272 ? 3.260 -14.366 -17.981 1.00 71.56 272 PRO A CA 1
ATOM 2117 C C . PRO A 1 272 ? 3.042 -13.612 -16.663 1.00 71.56 272 PRO A C 1
ATOM 2119 O O . PRO A 1 272 ? 3.917 -12.848 -16.274 1.00 71.56 272 PRO A O 1
ATOM 2122 N N . SER A 1 273 ? 1.900 -13.777 -15.993 1.00 75.69 273 SER A N 1
ATOM 2123 C CA . SER A 1 273 ? 1.550 -13.033 -14.780 1.00 75.69 273 SER A CA 1
ATOM 2124 C C . SER A 1 273 ? 0.551 -13.813 -13.930 1.00 75.69 273 SER A C 1
ATOM 2126 O O . SER A 1 273 ? -0.457 -14.261 -14.472 1.00 75.69 273 SER A O 1
ATOM 2128 N N . LEU A 1 274 ? 0.774 -13.881 -12.611 1.00 78.88 274 LEU A N 1
ATOM 2129 C CA . LEU A 1 274 ? -0.177 -14.466 -11.652 1.00 78.88 274 LEU A CA 1
ATOM 2130 C C . LEU A 1 274 ? -1.507 -13.722 -11.664 1.00 78.88 274 LEU A C 1
ATOM 2132 O O . LEU A 1 274 ? -2.561 -14.345 -11.583 1.00 78.88 274 LEU A O 1
ATOM 2136 N N . ALA A 1 275 ? -1.453 -12.400 -11.836 1.00 68.94 275 ALA A N 1
ATOM 2137 C CA . ALA A 1 275 ? -2.654 -11.603 -11.960 1.00 68.94 275 ALA A CA 1
ATOM 2138 C C . ALA A 1 275 ? -3.519 -12.117 -13.114 1.00 68.94 275 ALA A C 1
ATOM 2140 O O . ALA A 1 275 ? -4.705 -12.232 -12.929 1.00 68.94 275 ALA A O 1
ATOM 2141 N N . LYS A 1 276 ? -2.971 -12.551 -14.258 1.00 69.62 276 LYS A N 1
ATOM 2142 C CA . LYS A 1 276 ? -3.762 -12.967 -15.438 1.00 69.62 276 LYS A CA 1
ATOM 2143 C C . LYS A 1 276 ? -4.511 -14.304 -15.314 1.00 69.62 276 LYS A C 1
ATOM 2145 O O . LYS A 1 276 ? -5.110 -14.747 -16.296 1.00 69.62 276 LYS A O 1
ATOM 2150 N N . LEU A 1 277 ? -4.478 -14.943 -14.149 1.00 79.69 277 LEU A N 1
ATOM 2151 C CA . LEU A 1 277 ? -5.224 -16.170 -13.891 1.00 79.69 277 LEU A CA 1
ATOM 2152 C C . LEU A 1 277 ? -6.744 -15.926 -13.992 1.00 79.69 277 LEU A C 1
ATOM 2154 O O . LEU A 1 277 ? -7.213 -14.808 -13.791 1.00 79.69 277 LEU A O 1
ATOM 2158 N N . PRO A 1 278 ? -7.536 -16.953 -14.351 1.00 81.12 278 PRO A N 1
ATOM 2159 C CA . PRO A 1 278 ? -8.931 -16.777 -14.768 1.00 81.12 278 PRO A CA 1
ATOM 2160 C C . PRO A 1 278 ? -9.860 -16.230 -13.676 1.00 81.12 278 PRO A C 1
ATOM 2162 O O . PRO A 1 278 ? -10.928 -15.715 -14.001 1.00 81.12 278 PRO A O 1
ATOM 2165 N N . THR A 1 279 ? -9.482 -16.352 -12.400 1.00 85.62 279 THR A N 1
ATOM 2166 C CA . THR A 1 279 ? -10.250 -15.861 -11.250 1.00 85.62 279 THR A CA 1
ATOM 2167 C C . THR A 1 279 ? -9.321 -15.284 -10.180 1.00 85.62 279 THR A C 1
ATOM 2169 O O . THR A 1 279 ? -8.159 -15.689 -10.073 1.00 85.62 279 THR A O 1
ATOM 2172 N N . ALA A 1 280 ? -9.847 -14.380 -9.347 1.00 81.00 280 ALA A N 1
ATOM 2173 C CA . ALA A 1 280 ? -9.124 -13.818 -8.203 1.00 81.00 280 ALA A CA 1
ATOM 2174 C C . ALA A 1 280 ? -8.689 -14.901 -7.197 1.00 81.00 280 ALA A C 1
ATOM 2176 O O . ALA A 1 280 ? -7.573 -14.863 -6.692 1.00 81.00 280 ALA A O 1
ATOM 2177 N N . GLU A 1 281 ? -9.522 -15.920 -6.962 1.00 87.75 281 GLU A N 1
ATOM 2178 C CA . GLU A 1 281 ? -9.174 -17.070 -6.113 1.00 87.75 281 GLU A CA 1
ATOM 2179 C C . GLU A 1 281 ? -8.001 -17.878 -6.676 1.00 87.75 281 GLU A C 1
ATOM 2181 O O . GLU A 1 281 ? -7.088 -18.237 -5.932 1.00 87.75 281 GLU A O 1
ATOM 2186 N N . ARG A 1 282 ? -7.974 -18.131 -7.995 1.00 91.62 282 ARG A N 1
ATOM 2187 C CA . ARG A 1 282 ? -6.860 -18.840 -8.644 1.00 91.62 282 ARG A CA 1
ATOM 2188 C C . ARG A 1 282 ? -5.569 -18.023 -8.552 1.00 91.62 282 ARG A C 1
ATOM 2190 O O . ARG A 1 282 ? -4.509 -18.601 -8.322 1.00 91.62 282 ARG A O 1
ATOM 2197 N N . ALA A 1 283 ? -5.657 -16.697 -8.685 1.00 89.44 283 ALA A N 1
ATOM 2198 C CA . ALA A 1 283 ? -4.527 -15.794 -8.480 1.00 89.44 283 ALA A CA 1
ATOM 2199 C C . ALA A 1 283 ? -4.027 -15.813 -7.027 1.00 89.44 283 ALA A C 1
ATOM 2201 O O . ALA A 1 283 ? -2.833 -16.002 -6.797 1.00 89.44 283 ALA A O 1
ATOM 2202 N N . ALA A 1 284 ? -4.924 -15.702 -6.045 1.00 90.25 284 ALA A N 1
ATOM 2203 C CA . ALA A 1 284 ? -4.584 -15.763 -4.624 1.00 90.25 284 ALA A CA 1
ATOM 2204 C C . ALA A 1 284 ? -3.934 -17.102 -4.235 1.00 90.25 284 ALA A C 1
ATOM 2206 O O . ALA A 1 284 ? -2.920 -17.124 -3.536 1.00 90.25 284 ALA A O 1
ATOM 2207 N N . LEU A 1 285 ? -4.455 -18.217 -4.758 1.00 94.69 285 LEU A N 1
ATOM 2208 C CA . LEU A 1 285 ? -3.841 -19.534 -4.608 1.00 94.69 285 LEU A CA 1
ATOM 2209 C C . LEU A 1 285 ? -2.421 -19.561 -5.199 1.00 94.69 285 LEU A C 1
ATOM 2211 O O . LEU A 1 285 ? -1.501 -20.068 -4.557 1.00 94.69 285 LEU A O 1
ATOM 2215 N N . ALA A 1 286 ? -2.211 -18.981 -6.385 1.00 94.69 286 ALA A N 1
ATOM 2216 C CA . ALA A 1 286 ? -0.882 -18.898 -6.983 1.00 94.69 286 ALA A CA 1
ATOM 2217 C C . ALA A 1 286 ? 0.101 -18.105 -6.105 1.00 94.69 286 ALA A C 1
ATOM 2219 O O . ALA A 1 286 ? 1.225 -18.564 -5.905 1.00 94.69 286 ALA A O 1
ATOM 2220 N N . TYR A 1 287 ? -0.323 -16.970 -5.534 1.00 93.56 287 TYR A N 1
ATOM 2221 C CA . TYR A 1 287 ? 0.485 -16.184 -4.592 1.00 93.56 287 TYR A CA 1
ATOM 2222 C C . TYR A 1 287 ? 0.852 -16.988 -3.338 1.00 93.56 287 TYR A C 1
ATOM 2224 O O . TYR A 1 287 ? 2.026 -17.038 -2.958 1.00 93.56 287 TYR A O 1
ATOM 2232 N N . ALA A 1 288 ? -0.121 -17.681 -2.737 1.00 95.19 288 ALA A N 1
ATOM 2233 C CA . ALA A 1 288 ? 0.108 -18.548 -1.582 1.00 95.19 288 ALA A CA 1
ATOM 2234 C C . ALA A 1 288 ? 1.109 -19.672 -1.904 1.00 95.19 288 ALA A C 1
ATOM 2236 O O . ALA A 1 288 ? 2.039 -19.925 -1.134 1.00 95.19 288 ALA A O 1
ATOM 2237 N N . GLN A 1 289 ? 0.969 -20.305 -3.074 1.00 96.62 289 GLN A N 1
ATOM 2238 C CA . GLN A 1 289 ? 1.876 -21.351 -3.543 1.00 96.62 289 GLN A CA 1
ATOM 2239 C C . GLN A 1 289 ? 3.311 -20.841 -3.705 1.00 96.62 289 GLN A C 1
ATOM 2241 O O . GLN A 1 289 ? 4.237 -21.446 -3.164 1.00 96.62 289 GLN A O 1
ATOM 2246 N N . VAL A 1 290 ? 3.526 -19.741 -4.431 1.00 95.88 290 VAL A N 1
ATOM 2247 C CA . VAL A 1 290 ? 4.890 -19.257 -4.704 1.00 95.88 290 VAL A CA 1
ATOM 2248 C C . VAL A 1 290 ? 5.568 -18.689 -3.456 1.00 95.88 290 VAL A C 1
ATOM 2250 O O . VAL A 1 290 ? 6.770 -18.885 -3.279 1.00 95.88 290 VAL A O 1
ATOM 2253 N N . SER A 1 291 ? 4.804 -18.077 -2.548 1.00 96.06 291 SER A N 1
ATOM 2254 C CA . SER A 1 291 ? 5.303 -17.662 -1.233 1.00 96.06 291 SER A CA 1
ATOM 2255 C C . SER A 1 291 ? 5.754 -18.877 -0.406 1.00 96.06 291 SER A C 1
ATOM 2257 O O . SER A 1 291 ? 6.886 -18.920 0.081 1.00 96.06 291 SER A O 1
ATOM 2259 N N . ALA A 1 292 ? 4.938 -19.939 -0.348 1.00 97.69 292 ALA A N 1
ATOM 2260 C CA . ALA A 1 292 ? 5.302 -21.189 0.325 1.00 97.69 292 ALA A CA 1
ATOM 2261 C C . ALA A 1 292 ? 6.499 -21.902 -0.330 1.00 97.69 292 ALA A C 1
ATOM 2263 O O . ALA A 1 292 ? 7.318 -22.512 0.358 1.00 97.69 292 ALA A O 1
ATOM 2264 N N . LEU A 1 293 ? 6.629 -21.821 -1.658 1.00 97.75 293 LEU A N 1
ATOM 2265 C CA . LEU A 1 293 ? 7.793 -22.335 -2.381 1.00 97.75 293 LEU A CA 1
ATOM 2266 C C . LEU A 1 293 ? 9.075 -21.632 -1.935 1.00 97.75 293 LEU A C 1
ATOM 2268 O O . LEU A 1 293 ? 10.085 -22.300 -1.710 1.00 97.75 293 LEU A O 1
ATOM 2272 N N . MET A 1 294 ? 9.042 -20.306 -1.798 1.00 98.06 294 MET A N 1
ATOM 2273 C CA . MET A 1 294 ? 10.210 -19.551 -1.356 1.00 98.06 294 MET A CA 1
ATOM 2274 C C . MET A 1 294 ? 10.588 -19.899 0.085 1.00 98.06 294 MET A C 1
ATOM 2276 O O . MET A 1 294 ? 11.757 -20.194 0.339 1.00 98.06 294 MET A O 1
ATOM 2280 N N . ALA A 1 295 ? 9.608 -19.991 0.988 1.00 97.75 295 ALA A N 1
ATOM 2281 C CA . ALA A 1 295 ? 9.834 -20.444 2.361 1.00 97.75 295 ALA A CA 1
ATOM 2282 C C . ALA A 1 295 ? 10.504 -21.828 2.409 1.00 97.75 295 ALA A C 1
ATOM 2284 O O . ALA A 1 295 ? 11.529 -22.008 3.070 1.00 97.75 295 ALA A O 1
ATOM 2285 N N . PHE A 1 296 ? 10.011 -22.787 1.618 1.00 98.25 296 PHE A N 1
ATOM 2286 C CA . PHE A 1 296 ? 10.644 -24.099 1.482 1.00 98.25 296 PHE A CA 1
ATOM 2287 C C . PHE A 1 296 ? 12.084 -24.011 0.958 1.00 98.25 296 PHE A C 1
ATOM 2289 O O . PHE A 1 296 ? 12.978 -24.701 1.457 1.00 98.25 296 PHE A O 1
ATOM 2296 N N . CYS A 1 297 ? 12.340 -23.176 -0.053 1.00 98.38 297 CYS A N 1
ATOM 2297 C CA . CYS A 1 297 ? 13.686 -22.986 -0.581 1.00 98.38 297 CYS A CA 1
ATOM 2298 C C . CYS A 1 297 ? 14.644 -22.480 0.503 1.00 98.38 297 CYS A C 1
ATOM 2300 O O . CYS A 1 297 ? 15.731 -23.045 0.635 1.00 98.38 297 CYS A O 1
ATOM 2302 N N . PHE A 1 298 ? 14.243 -21.485 1.298 1.00 97.62 298 PHE A N 1
ATOM 2303 C CA . PHE A 1 298 ? 15.038 -20.970 2.417 1.00 97.62 298 PHE A CA 1
ATOM 2304 C C . PHE A 1 298 ? 15.233 -22.010 3.527 1.00 97.62 298 PHE A C 1
ATOM 2306 O O . PHE A 1 298 ? 16.355 -22.158 4.012 1.00 97.62 298 PHE A O 1
ATOM 2313 N N . GLU A 1 299 ? 14.218 -22.817 3.857 1.00 96.38 299 GLU A N 1
ATOM 2314 C CA . GLU A 1 299 ? 14.359 -23.927 4.815 1.00 96.38 299 GLU A CA 1
ATOM 2315 C C . GLU A 1 299 ? 15.441 -24.931 4.369 1.00 96.38 299 GLU A C 1
ATOM 2317 O O . GLU A 1 299 ? 16.198 -25.462 5.184 1.00 96.38 299 GLU A O 1
ATOM 2322 N N . ARG A 1 300 ? 15.553 -25.186 3.057 1.00 96.94 300 ARG A N 1
ATOM 2323 C CA . ARG A 1 300 ? 16.505 -26.161 2.496 1.00 96.94 300 ARG A CA 1
ATOM 2324 C C . ARG A 1 300 ? 17.895 -25.599 2.231 1.00 96.94 300 ARG A C 1
ATOM 2326 O O . ARG A 1 300 ? 18.885 -26.272 2.514 1.00 96.94 300 ARG A O 1
ATOM 2333 N N . GLY A 1 301 ? 17.981 -24.411 1.642 1.00 94.31 301 GLY A N 1
ATOM 2334 C CA . GLY A 1 301 ? 19.241 -23.821 1.189 1.00 94.31 301 GLY A CA 1
ATOM 2335 C C . GLY A 1 301 ? 19.810 -22.734 2.105 1.00 94.31 301 GLY A C 1
ATOM 2336 O O . GLY A 1 301 ? 20.937 -22.285 1.857 1.00 94.31 301 GLY A O 1
ATOM 2337 N N . GLY A 1 302 ? 19.065 -22.336 3.142 1.00 95.75 302 GLY A N 1
ATOM 2338 C CA . GLY A 1 302 ? 19.378 -21.233 4.051 1.00 95.75 302 GLY A CA 1
ATOM 2339 C C . GLY A 1 302 ? 19.308 -19.854 3.387 1.00 95.75 302 GLY A C 1
ATOM 2340 O O . GLY A 1 302 ? 18.989 -19.723 2.206 1.00 95.75 302 GLY A O 1
ATOM 2341 N N . ASP A 1 303 ? 19.723 -18.825 4.129 1.00 94.25 303 ASP A N 1
ATOM 2342 C CA . ASP A 1 303 ? 19.749 -17.421 3.676 1.00 94.25 303 ASP A CA 1
ATOM 2343 C C . ASP A 1 303 ? 20.593 -17.188 2.398 1.00 94.25 303 ASP A C 1
ATOM 2345 O O . ASP A 1 303 ? 20.440 -16.188 1.704 1.00 94.25 303 ASP A O 1
ATOM 2349 N N . GLY A 1 304 ? 21.465 -18.134 2.028 1.00 96.19 304 GLY A N 1
ATOM 2350 C CA . GLY A 1 304 ? 22.285 -18.072 0.813 1.00 96.19 304 GLY A CA 1
ATOM 2351 C C . GLY A 1 304 ? 21.615 -18.582 -0.471 1.00 96.19 304 GLY A C 1
ATOM 2352 O O . GLY A 1 304 ? 22.311 -18.723 -1.479 1.00 96.19 304 GLY A O 1
ATOM 2353 N N . VAL A 1 305 ? 20.320 -18.921 -0.458 1.00 97.81 305 VAL A N 1
ATOM 2354 C CA . VAL A 1 305 ? 19.585 -19.432 -1.635 1.00 97.81 305 VAL A CA 1
ATOM 2355 C C . VAL A 1 305 ? 19.634 -18.467 -2.810 1.00 97.81 305 VAL A C 1
ATOM 2357 O O . VAL A 1 305 ? 20.047 -18.847 -3.910 1.00 97.81 305 VAL A O 1
ATOM 2360 N N . LEU A 1 306 ? 19.238 -17.215 -2.584 1.00 98.19 306 LEU A N 1
ATOM 2361 C CA . LEU A 1 306 ? 19.077 -16.234 -3.656 1.00 98.19 306 LEU A CA 1
ATOM 2362 C C . LEU A 1 306 ? 20.433 -15.735 -4.167 1.00 98.19 306 LEU A C 1
ATOM 2364 O O . LEU A 1 306 ? 20.613 -15.613 -5.377 1.00 98.19 306 LEU A O 1
ATOM 2368 N N . LEU A 1 307 ? 21.434 -15.623 -3.286 1.00 97.94 307 LEU A N 1
ATOM 2369 C CA . LEU A 1 307 ? 22.830 -15.349 -3.655 1.00 97.94 307 LEU A CA 1
ATOM 2370 C C . LEU A 1 307 ? 23.415 -16.361 -4.651 1.00 97.94 307 LEU A C 1
ATOM 2372 O O . LEU A 1 307 ? 24.296 -16.022 -5.439 1.00 97.94 307 LEU A O 1
ATOM 2376 N N . LYS A 1 308 ? 22.939 -17.610 -4.625 1.00 97.62 308 LYS A N 1
ATOM 2377 C CA . LYS A 1 308 ? 23.336 -18.649 -5.585 1.00 97.62 308 LYS A CA 1
ATOM 2378 C C . LYS A 1 308 ? 22.450 -18.644 -6.828 1.00 97.62 308 LYS A C 1
ATOM 2380 O O . LYS A 1 308 ? 22.955 -18.872 -7.924 1.00 97.62 308 LYS A O 1
ATOM 2385 N N . ALA A 1 309 ? 21.145 -18.422 -6.666 1.00 98.06 309 ALA A N 1
ATOM 2386 C CA . ALA A 1 309 ? 20.180 -18.503 -7.756 1.00 98.06 309 ALA A CA 1
ATOM 2387 C C . ALA A 1 309 ? 20.268 -17.296 -8.702 1.00 98.06 309 ALA A C 1
ATOM 2389 O O . ALA A 1 309 ? 20.479 -17.482 -9.900 1.00 98.06 309 ALA A O 1
ATOM 2390 N N . LEU A 1 310 ? 20.159 -16.064 -8.192 1.00 97.56 310 LEU A N 1
ATOM 2391 C CA . LEU A 1 310 ? 20.011 -14.855 -9.016 1.00 97.56 310 LEU A CA 1
ATOM 2392 C C . LEU A 1 310 ? 21.153 -14.646 -10.034 1.00 97.56 310 LEU A C 1
ATOM 2394 O O . LEU A 1 310 ? 20.849 -14.362 -11.197 1.00 97.56 310 LEU A O 1
ATOM 2398 N N . PRO A 1 311 ? 22.443 -14.888 -9.708 1.00 97.06 311 PRO A N 1
ATOM 2399 C CA . PRO A 1 311 ? 23.517 -14.796 -10.702 1.00 97.06 311 PRO A CA 1
ATOM 2400 C C . PRO A 1 311 ? 23.382 -15.804 -11.855 1.00 97.06 311 PRO A C 1
ATOM 2402 O O . PRO A 1 311 ? 23.738 -15.503 -12.997 1.00 97.06 311 PRO A O 1
ATOM 2405 N N . LEU A 1 312 ? 22.846 -17.001 -11.586 1.00 97.31 312 LEU A N 1
ATOM 2406 C CA . LEU A 1 312 ? 22.588 -18.003 -12.622 1.00 97.31 312 LEU A CA 1
ATOM 2407 C C . LEU A 1 312 ? 21.468 -17.535 -13.559 1.00 97.31 312 LEU A C 1
ATOM 2409 O O . LEU A 1 312 ? 21.623 -17.652 -14.778 1.00 97.31 312 LEU A O 1
ATOM 2413 N N . LEU A 1 313 ? 20.394 -16.947 -13.017 1.00 95.00 313 LEU A N 1
ATOM 2414 C CA . LEU A 1 313 ? 19.341 -16.320 -13.827 1.00 95.00 313 LEU A CA 1
ATOM 2415 C C . LEU A 1 313 ? 19.908 -15.201 -14.709 1.00 95.00 313 LEU A C 1
ATOM 2417 O O . LEU A 1 313 ? 19.665 -15.195 -15.917 1.00 95.00 313 LEU A O 1
ATOM 2421 N N . LYS A 1 314 ? 20.730 -14.308 -14.139 1.00 93.19 314 LYS A N 1
ATOM 2422 C CA . LYS A 1 314 ? 21.397 -13.227 -14.886 1.00 93.19 314 LYS A CA 1
ATOM 2423 C C . LYS A 1 314 ? 22.209 -13.768 -16.068 1.00 93.19 314 LYS A C 1
ATOM 2425 O O . LYS A 1 314 ? 22.127 -13.246 -17.177 1.00 93.19 314 LYS A O 1
ATOM 2430 N N . SER A 1 315 ? 22.913 -14.889 -15.879 1.00 94.75 315 SER A N 1
ATOM 2431 C CA . SER A 1 315 ? 23.655 -15.567 -16.958 1.00 94.75 315 SER A CA 1
ATOM 2432 C C . SER A 1 315 ? 22.776 -16.212 -18.047 1.00 94.75 315 SER A C 1
ATOM 2434 O O . SER A 1 315 ? 23.293 -16.615 -19.088 1.00 94.75 315 SER A O 1
ATOM 2436 N N . GLY A 1 316 ? 21.453 -16.282 -17.851 1.00 93.62 316 GLY A N 1
ATOM 2437 C CA . GLY A 1 316 ? 20.489 -16.868 -18.789 1.00 93.62 316 GLY A CA 1
ATOM 2438 C C . GLY A 1 316 ? 20.048 -18.293 -18.473 1.00 93.62 316 GLY A C 1
ATOM 2439 O O . GLY A 1 316 ? 19.486 -18.948 -19.346 1.00 93.62 316 GLY A O 1
ATOM 2440 N N . MET A 1 317 ? 20.293 -18.789 -17.257 1.00 96.25 317 MET A N 1
ATOM 2441 C CA . MET A 1 317 ? 19.715 -20.058 -16.813 1.00 96.25 317 MET A CA 1
ATOM 2442 C C . MET A 1 317 ? 18.199 -19.922 -16.625 1.00 96.25 317 MET A C 1
ATOM 2444 O O . MET A 1 317 ? 17.727 -18.890 -16.151 1.00 96.25 317 MET A O 1
ATOM 2448 N N . ASP A 1 318 ? 17.447 -20.979 -16.951 1.00 95.12 318 ASP A N 1
ATOM 2449 C CA . ASP A 1 318 ? 16.019 -21.064 -16.621 1.00 95.12 318 ASP A CA 1
ATOM 2450 C C . ASP A 1 318 ? 15.811 -20.862 -15.110 1.00 95.12 318 ASP A C 1
ATOM 2452 O O . ASP A 1 318 ? 16.543 -21.414 -14.282 1.00 95.12 318 ASP A O 1
ATOM 2456 N N . ALA A 1 319 ? 14.809 -20.057 -14.759 1.00 94.94 319 ALA A N 1
ATOM 2457 C CA . ALA A 1 319 ? 14.542 -19.642 -13.387 1.00 94.94 319 ALA A CA 1
ATOM 2458 C C . ALA A 1 319 ? 14.289 -20.816 -12.433 1.00 94.94 319 ALA A C 1
ATOM 2460 O O . ALA A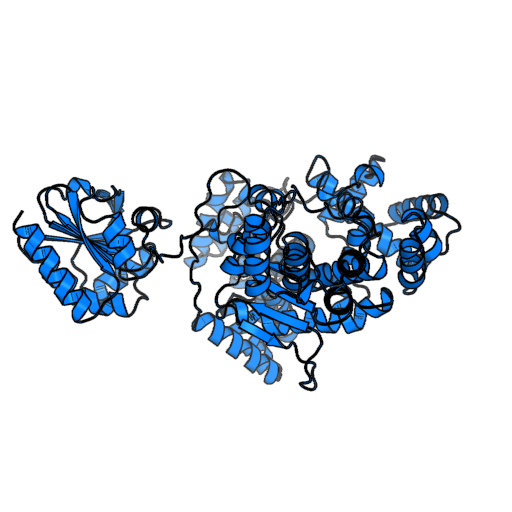 1 319 ? 14.744 -20.791 -11.289 1.00 94.94 319 ALA A O 1
ATOM 2461 N N . ARG A 1 320 ? 13.607 -21.864 -12.909 1.00 96.25 320 ARG A N 1
ATOM 2462 C CA . ARG A 1 320 ? 13.290 -23.053 -12.113 1.00 96.25 320 ARG A CA 1
ATOM 2463 C C . ARG A 1 320 ? 14.553 -23.843 -11.786 1.00 96.25 320 ARG A C 1
ATOM 2465 O O . ARG A 1 320 ? 14.748 -24.271 -10.650 1.00 96.25 320 ARG A O 1
ATOM 2472 N N . GLU A 1 321 ? 15.447 -23.985 -12.762 1.00 97.94 321 GLU A N 1
ATOM 2473 C CA . GLU A 1 321 ? 16.733 -24.667 -12.577 1.00 97.94 321 GLU A CA 1
ATOM 2474 C C . GLU A 1 321 ? 17.697 -23.866 -11.693 1.00 97.94 321 GLU A C 1
ATOM 2476 O O . GLU A 1 321 ? 18.398 -24.435 -10.851 1.00 97.94 321 GLU A O 1
ATOM 2481 N N . ALA A 1 322 ? 17.719 -22.542 -11.843 1.00 97.88 322 ALA A N 1
ATOM 2482 C CA . ALA A 1 322 ? 18.535 -21.672 -11.007 1.00 97.88 322 ALA A CA 1
ATOM 2483 C C . ALA A 1 322 ? 18.084 -21.700 -9.536 1.00 97.88 322 ALA A C 1
ATOM 2485 O O . ALA A 1 322 ? 18.926 -21.843 -8.646 1.00 97.88 322 ALA A O 1
ATOM 2486 N N . LEU A 1 323 ? 16.770 -21.643 -9.281 1.00 97.88 323 LEU A N 1
ATOM 2487 C CA . LEU A 1 323 ? 16.203 -21.769 -7.936 1.00 97.88 323 LEU A CA 1
ATOM 2488 C C . LEU A 1 323 ? 16.515 -23.141 -7.321 1.00 97.88 323 LEU A C 1
ATOM 2490 O O . LEU A 1 323 ? 16.961 -23.213 -6.176 1.00 97.88 323 LEU A O 1
ATOM 2494 N N . ALA A 1 324 ? 16.372 -24.223 -8.096 1.00 98.38 324 ALA A N 1
ATOM 2495 C CA . ALA A 1 324 ? 16.716 -25.574 -7.653 1.00 98.38 324 ALA A CA 1
ATOM 2496 C C . ALA A 1 324 ? 18.172 -25.690 -7.199 1.00 98.38 324 ALA A C 1
ATOM 2498 O O . ALA A 1 324 ? 18.436 -26.175 -6.098 1.00 98.38 324 ALA A O 1
ATOM 2499 N N . LYS A 1 325 ? 19.114 -25.175 -7.996 1.00 97.94 325 LYS A N 1
ATOM 2500 C CA . LYS A 1 325 ? 20.534 -25.139 -7.620 1.00 97.94 325 LYS A CA 1
ATOM 2501 C C . LYS A 1 325 ? 20.786 -24.277 -6.387 1.00 97.94 325 LYS A C 1
ATOM 2503 O O . LYS A 1 325 ? 21.574 -24.677 -5.529 1.00 97.94 325 LYS A O 1
ATOM 2508 N N . GLY A 1 326 ? 20.117 -23.128 -6.276 1.00 97.31 326 GLY A N 1
ATOM 2509 C CA . GLY A 1 326 ? 20.220 -22.251 -5.109 1.00 97.31 326 GLY A CA 1
ATOM 2510 C C . GLY A 1 326 ? 19.799 -22.943 -3.812 1.00 97.31 326 GLY A C 1
ATOM 2511 O O . GLY A 1 326 ? 20.519 -22.877 -2.814 1.00 97.31 326 GLY A O 1
ATOM 2512 N N . ALA A 1 327 ? 18.701 -23.698 -3.867 1.00 98.06 327 ALA A N 1
ATOM 2513 C CA . ALA A 1 327 ? 18.174 -24.506 -2.767 1.00 98.06 327 ALA A CA 1
ATOM 2514 C C . ALA A 1 327 ? 18.916 -25.841 -2.540 1.00 98.06 327 ALA A C 1
ATOM 2516 O O . ALA A 1 327 ? 18.546 -26.605 -1.652 1.00 98.06 327 ALA A O 1
ATOM 2517 N N . GLY A 1 328 ? 19.975 -26.132 -3.307 1.00 97.56 328 GLY A N 1
ATOM 2518 C CA . GLY A 1 328 ? 20.823 -27.316 -3.116 1.00 97.56 328 GLY A CA 1
ATOM 2519 C C . GLY A 1 328 ? 20.351 -28.589 -3.828 1.00 97.56 328 GLY A C 1
ATOM 2520 O O . GLY A 1 328 ? 20.870 -29.671 -3.551 1.00 97.56 328 GLY A O 1
ATOM 2521 N N . PHE A 1 329 ? 19.406 -28.486 -4.761 1.00 98.31 329 PHE A N 1
ATOM 2522 C CA . PHE A 1 329 ? 18.916 -29.602 -5.572 1.00 98.31 329 PHE A CA 1
ATOM 2523 C C . PHE A 1 329 ? 19.664 -29.701 -6.909 1.00 98.31 329 PHE A C 1
ATOM 2525 O O . PHE A 1 329 ? 20.181 -28.716 -7.435 1.00 98.31 329 PHE A O 1
ATOM 2532 N N . GLN A 1 330 ? 19.712 -30.906 -7.491 1.00 95.81 330 GLN A N 1
ATOM 2533 C CA . GLN A 1 330 ? 20.394 -31.135 -8.777 1.00 95.81 330 GLN A CA 1
ATOM 2534 C C . GLN A 1 330 ? 19.608 -30.611 -9.987 1.00 95.81 330 GLN A C 1
ATOM 2536 O O . GLN A 1 330 ? 20.189 -30.410 -11.052 1.00 95.81 330 GLN A O 1
ATOM 2541 N N . GLY A 1 331 ? 18.302 -30.398 -9.830 1.00 96.50 331 GLY A N 1
ATOM 2542 C CA . GLY A 1 331 ? 17.443 -29.822 -10.856 1.00 96.50 331 GLY A CA 1
ATOM 2543 C C . GLY A 1 331 ? 16.005 -29.674 -10.380 1.00 96.50 331 GLY A C 1
ATOM 2544 O O . GLY A 1 331 ? 15.632 -30.190 -9.318 1.00 96.50 331 GLY A O 1
ATOM 2545 N N . PHE A 1 332 ? 15.193 -28.982 -11.174 1.00 96.88 332 PHE A N 1
ATOM 2546 C CA . PHE A 1 332 ? 13.871 -28.529 -10.744 1.00 96.88 332 PHE A CA 1
ATOM 2547 C C . PHE A 1 332 ? 12.914 -29.658 -10.338 1.00 96.88 332 PHE A C 1
ATOM 2549 O O . PHE A 1 332 ? 12.272 -29.564 -9.299 1.00 96.88 332 PHE A O 1
ATOM 2556 N N . LYS A 1 333 ? 12.891 -30.780 -11.068 1.00 96.94 333 LYS A N 1
ATOM 2557 C CA . LYS A 1 333 ? 12.012 -31.923 -10.745 1.00 96.94 333 LYS A CA 1
ATOM 2558 C C . LYS A 1 333 ? 12.221 -32.483 -9.333 1.00 96.94 333 LYS A C 1
ATOM 2560 O O . LYS A 1 333 ? 11.274 -32.955 -8.714 1.00 96.94 333 LYS A O 1
ATOM 2565 N N . GLN A 1 334 ? 13.461 -32.474 -8.832 1.00 98.06 334 GLN A N 1
ATOM 2566 C CA . GLN A 1 334 ? 13.739 -32.928 -7.464 1.00 98.06 334 GLN A CA 1
ATOM 2567 C C . GLN A 1 334 ? 13.246 -31.916 -6.432 1.00 98.06 334 GLN A C 1
ATOM 2569 O O . GLN A 1 334 ? 12.688 -32.321 -5.414 1.00 98.06 334 GLN A O 1
ATOM 2574 N N . LEU A 1 335 ? 13.445 -30.623 -6.703 1.00 97.88 335 LEU A N 1
ATOM 2575 C CA . LEU A 1 335 ? 12.950 -29.551 -5.849 1.00 97.88 335 LEU A CA 1
ATOM 2576 C C . LEU A 1 335 ? 11.421 -29.579 -5.775 1.00 97.88 335 LEU A C 1
ATOM 2578 O O . LEU A 1 335 ? 10.878 -29.590 -4.678 1.00 97.88 335 LEU A O 1
ATOM 2582 N N . GLU A 1 336 ? 10.742 -29.662 -6.918 1.00 96.56 336 GLU A N 1
ATOM 2583 C CA . GLU A 1 336 ? 9.282 -29.697 -7.010 1.00 96.56 336 GLU A CA 1
ATOM 2584 C C . GLU A 1 336 ? 8.699 -30.886 -6.236 1.00 96.56 336 GLU A C 1
ATOM 2586 O O . GLU A 1 336 ? 7.823 -30.705 -5.395 1.00 96.56 336 GLU A O 1
ATOM 2591 N N . ALA A 1 337 ? 9.238 -32.094 -6.425 1.00 97.06 337 ALA A N 1
ATOM 2592 C CA . ALA A 1 337 ? 8.782 -33.269 -5.683 1.00 97.06 337 ALA A CA 1
ATOM 2593 C C . ALA A 1 337 ? 8.966 -33.119 -4.160 1.00 97.06 337 ALA A C 1
ATOM 2595 O O . ALA A 1 337 ? 8.090 -33.512 -3.388 1.00 97.06 337 ALA A O 1
ATOM 2596 N N . ALA A 1 338 ? 10.091 -32.546 -3.719 1.00 98.25 338 ALA A N 1
ATOM 2597 C CA . ALA A 1 338 ? 10.367 -32.324 -2.302 1.00 98.25 338 ALA A CA 1
ATOM 2598 C C . ALA A 1 338 ? 9.483 -31.217 -1.702 1.00 98.25 338 ALA A C 1
ATOM 2600 O O . ALA A 1 338 ? 8.992 -31.370 -0.585 1.00 98.25 338 ALA A O 1
ATOM 2601 N N . TYR A 1 339 ? 9.240 -30.147 -2.459 1.00 97.69 339 TYR A N 1
ATOM 2602 C CA . TYR A 1 339 ? 8.330 -29.064 -2.101 1.00 97.69 339 TYR A CA 1
ATOM 2603 C C . TYR A 1 339 ? 6.891 -29.571 -1.954 1.00 97.69 339 TYR A C 1
ATOM 2605 O O . TYR A 1 339 ? 6.274 -29.364 -0.916 1.00 97.69 339 TYR A O 1
ATOM 2613 N N . LEU A 1 340 ? 6.379 -30.322 -2.934 1.00 95.75 340 LEU A N 1
ATOM 2614 C CA . LEU A 1 340 ? 5.036 -30.909 -2.874 1.00 95.75 340 LEU A CA 1
ATOM 2615 C C . LEU A 1 340 ? 4.881 -31.902 -1.712 1.00 95.75 340 LEU A C 1
ATOM 2617 O O . LEU A 1 340 ? 3.785 -32.068 -1.176 1.00 95.75 340 LEU A O 1
ATOM 2621 N N . ALA A 1 341 ? 5.951 -32.602 -1.328 1.00 97.06 341 ALA A N 1
ATOM 2622 C CA . ALA A 1 341 ? 5.942 -33.448 -0.138 1.00 97.06 341 ALA A CA 1
ATOM 2623 C C . ALA A 1 341 ? 5.893 -32.608 1.148 1.00 97.06 341 ALA A C 1
ATOM 2625 O O . ALA A 1 341 ? 5.119 -32.931 2.043 1.00 97.06 341 ALA A O 1
ATOM 2626 N N . TRP A 1 342 ? 6.672 -31.526 1.220 1.00 97.56 342 TRP A N 1
ATOM 2627 C CA . TRP A 1 342 ? 6.702 -30.600 2.355 1.00 97.56 342 TRP A CA 1
ATOM 2628 C C . TRP A 1 342 ? 5.385 -29.841 2.540 1.00 97.56 342 TRP A C 1
ATOM 2630 O O . TRP A 1 342 ? 4.885 -29.779 3.659 1.00 97.56 342 TRP A O 1
ATOM 2640 N N . LEU A 1 343 ? 4.757 -29.370 1.460 1.00 95.31 343 LEU A N 1
ATOM 2641 C CA . LEU A 1 343 ? 3.447 -28.713 1.510 1.00 95.31 343 LEU A CA 1
ATOM 2642 C C . LEU A 1 343 ? 2.395 -29.560 2.233 1.00 95.31 343 LEU A C 1
ATOM 2644 O O . LEU A 1 343 ? 1.632 -29.047 3.041 1.00 95.31 343 LEU A O 1
ATOM 2648 N N . ARG A 1 344 ? 2.390 -30.877 1.987 1.00 94.44 344 ARG A N 1
ATOM 2649 C CA . ARG A 1 344 ? 1.460 -31.825 2.625 1.00 94.44 344 ARG A CA 1
ATOM 2650 C C . ARG A 1 344 ? 1.735 -32.052 4.116 1.00 94.44 344 ARG A C 1
ATOM 2652 O O . ARG A 1 344 ? 0.958 -32.743 4.765 1.00 94.44 344 ARG A O 1
ATOM 2659 N N . THR A 1 345 ? 2.842 -31.529 4.646 1.00 95.69 345 THR A N 1
ATOM 2660 C CA . THR A 1 345 ? 3.179 -31.589 6.079 1.00 95.69 345 THR A CA 1
ATOM 2661 C C . THR A 1 345 ? 2.776 -30.335 6.847 1.00 95.69 345 THR A C 1
ATOM 2663 O O . THR A 1 345 ? 2.841 -30.349 8.074 1.00 95.69 345 THR A O 1
ATOM 2666 N N . LEU A 1 346 ? 2.370 -29.270 6.148 1.00 94.12 346 LEU A N 1
ATOM 2667 C CA . LEU A 1 346 ? 1.928 -28.033 6.779 1.00 94.12 346 LEU A CA 1
ATOM 2668 C C . LEU A 1 346 ? 0.578 -28.239 7.476 1.00 94.12 346 LEU A C 1
ATOM 2670 O O . LEU A 1 346 ? -0.336 -28.846 6.918 1.00 94.12 346 LEU A O 1
ATOM 2674 N N . ASP A 1 347 ? 0.455 -27.694 8.684 1.00 93.94 347 ASP A N 1
ATOM 2675 C CA . ASP A 1 347 ? -0.800 -27.638 9.436 1.00 93.94 347 ASP A CA 1
ATOM 2676 C C . ASP A 1 347 ? -1.638 -26.450 8.939 1.00 93.94 347 ASP A C 1
ATOM 2678 O O . ASP A 1 347 ? -1.651 -25.376 9.537 1.00 93.94 347 ASP A O 1
ATOM 2682 N N . LEU A 1 348 ? -2.233 -26.610 7.753 1.00 93.81 348 LEU A N 1
ATOM 2683 C CA . LEU A 1 348 ? -3.028 -25.571 7.101 1.00 93.81 348 LEU A CA 1
ATOM 2684 C C . LEU A 1 348 ? -4.461 -25.574 7.636 1.00 93.81 348 LEU A C 1
ATOM 2686 O O . LEU A 1 348 ? -5.129 -26.612 7.648 1.00 93.81 348 LEU A O 1
ATOM 2690 N N . LYS A 1 349 ? -4.975 -24.395 7.988 1.00 89.19 349 LYS A N 1
ATOM 2691 C CA . LYS A 1 349 ? -6.410 -24.211 8.223 1.00 89.19 349 LYS A CA 1
ATOM 2692 C C . LYS A 1 349 ? -7.191 -24.449 6.930 1.00 89.19 349 LYS A C 1
ATOM 2694 O O . LYS A 1 349 ? -6.836 -23.908 5.893 1.00 89.19 349 LYS A O 1
ATOM 2699 N N . GLY A 1 350 ? -8.265 -25.237 7.003 1.00 84.25 350 GLY A N 1
ATOM 2700 C CA . GLY A 1 350 ? -9.131 -25.545 5.856 1.00 84.25 350 GLY A CA 1
ATOM 2701 C C . GLY A 1 350 ? -10.279 -24.555 5.630 1.00 84.25 350 GLY A C 1
ATOM 2702 O O . GLY A 1 350 ? -11.127 -24.802 4.780 1.00 84.25 350 GLY A O 1
ATOM 2703 N N . GLU A 1 351 ? -10.348 -23.482 6.415 1.00 82.00 351 GLU A N 1
ATOM 2704 C CA . GLU A 1 351 ? -11.395 -22.469 6.311 1.00 82.00 351 GLU A CA 1
ATOM 2705 C C . GLU A 1 351 ? -11.067 -21.475 5.194 1.00 82.00 351 GLU A C 1
ATOM 2707 O O . GLU A 1 351 ? -9.980 -20.896 5.166 1.00 82.00 351 GLU A O 1
ATOM 2712 N N . ILE A 1 352 ? -12.004 -21.285 4.264 1.00 82.00 352 ILE A N 1
ATOM 2713 C CA . ILE A 1 352 ? -11.887 -20.291 3.197 1.00 82.00 352 ILE A CA 1
ATOM 2714 C C . ILE A 1 352 ? -12.763 -19.110 3.588 1.00 82.00 352 ILE A C 1
ATOM 2716 O O . ILE A 1 352 ? -13.982 -19.147 3.439 1.00 82.00 352 ILE A O 1
ATOM 2720 N N . ILE A 1 353 ? -12.113 -18.080 4.119 1.00 87.06 353 ILE A N 1
ATOM 2721 C CA . ILE A 1 353 ? -12.738 -16.790 4.398 1.00 87.06 353 ILE A CA 1
ATOM 2722 C C . ILE A 1 353 ? -12.640 -15.875 3.173 1.00 87.06 353 ILE A C 1
ATOM 2724 O O . ILE A 1 353 ? -11.817 -16.081 2.275 1.00 87.06 353 ILE A O 1
ATOM 2728 N N . GLU A 1 354 ? -13.485 -14.854 3.149 1.00 85.25 354 GLU A N 1
ATOM 2729 C CA . GLU A 1 354 ? -13.524 -13.857 2.082 1.00 85.25 354 GLU A CA 1
ATOM 2730 C C . GLU A 1 354 ? -12.312 -12.918 2.136 1.00 85.25 354 GLU A C 1
ATOM 2732 O O . GLU A 1 354 ? -11.656 -12.762 3.164 1.00 85.25 354 GLU A O 1
ATOM 2737 N N . GLU A 1 355 ? -11.984 -12.297 1.006 1.00 84.00 355 GLU A N 1
ATOM 2738 C CA . GLU A 1 355 ? -10.894 -11.322 0.930 1.00 84.00 355 GLU A CA 1
ATOM 2739 C C . GLU A 1 355 ? -11.382 -9.925 1.319 1.00 84.00 355 GLU A C 1
ATOM 2741 O O . GLU A 1 355 ? -12.496 -9.534 0.972 1.00 84.00 355 GLU A O 1
ATOM 2746 N N . LEU A 1 356 ? -10.541 -9.157 2.022 1.00 84.62 356 LEU A N 1
ATOM 2747 C CA . LEU A 1 356 ? -10.851 -7.765 2.345 1.00 84.62 356 LEU A CA 1
ATOM 2748 C C . LEU A 1 356 ? -10.983 -6.944 1.053 1.00 84.62 356 LEU A C 1
ATOM 2750 O O . LEU A 1 356 ? -10.000 -6.841 0.313 1.00 84.62 356 LEU A O 1
ATOM 2754 N N . PRO A 1 357 ? -12.137 -6.301 0.798 1.00 81.06 357 PRO A N 1
ATOM 2755 C CA . PRO A 1 357 ? -12.313 -5.486 -0.393 1.00 81.06 357 PRO A CA 1
ATOM 2756 C C . PRO A 1 357 ? -11.299 -4.336 -0.457 1.00 81.06 357 PRO A C 1
ATOM 2758 O O . PRO A 1 357 ? -10.961 -3.700 0.552 1.00 81.06 357 PRO A O 1
ATOM 2761 N N . THR A 1 358 ? -10.833 -4.041 -1.669 1.00 81.75 358 THR A N 1
ATOM 2762 C CA . THR A 1 358 ? -10.079 -2.820 -1.965 1.00 81.75 358 THR A CA 1
ATOM 2763 C C . THR A 1 358 ? -11.075 -1.724 -2.319 1.00 81.75 358 THR A C 1
ATOM 2765 O O . THR A 1 358 ? -11.606 -1.698 -3.427 1.00 81.75 358 THR A O 1
ATOM 2768 N N . VAL A 1 359 ? -11.350 -0.836 -1.364 1.00 81.88 359 VAL A N 1
ATOM 2769 C CA . VAL A 1 359 ? -12.310 0.265 -1.523 1.00 81.88 359 VAL A CA 1
ATOM 2770 C C . VAL A 1 359 ? -11.554 1.583 -1.566 1.00 81.88 359 VAL A C 1
ATOM 2772 O O . VAL A 1 359 ? -10.880 1.938 -0.595 1.00 81.88 359 VAL A O 1
ATOM 2775 N N . PHE A 1 360 ? -11.666 2.309 -2.677 1.00 78.19 360 PHE A N 1
ATOM 2776 C CA . PHE A 1 360 ? -11.050 3.623 -2.814 1.00 78.19 360 PHE A CA 1
ATOM 2777 C C . PHE A 1 360 ? -11.869 4.667 -2.050 1.00 78.19 360 PHE A C 1
ATOM 2779 O O . PHE A 1 360 ? -13.091 4.727 -2.157 1.00 78.19 360 PHE A O 1
ATOM 2786 N N . ALA A 1 361 ? -11.193 5.494 -1.255 1.00 74.81 361 ALA A N 1
ATOM 2787 C CA . ALA A 1 361 ? -11.834 6.481 -0.387 1.00 74.81 361 ALA A CA 1
ATOM 2788 C C . ALA A 1 361 ? -12.620 7.544 -1.179 1.00 74.81 361 ALA A C 1
ATOM 2790 O O . ALA A 1 361 ? -13.632 8.054 -0.703 1.00 74.81 361 ALA A O 1
ATOM 2791 N N . GLU A 1 362 ? -12.182 7.843 -2.403 1.00 68.69 362 GLU A N 1
ATOM 2792 C CA . GLU A 1 362 ? -12.838 8.781 -3.323 1.00 68.69 362 GLU A CA 1
ATOM 2793 C C . GLU A 1 362 ? -14.233 8.328 -3.789 1.00 68.69 362 GLU A C 1
ATOM 2795 O O . GLU A 1 362 ? -15.028 9.163 -4.212 1.00 68.69 362 GLU A O 1
ATOM 2800 N N . ASP A 1 363 ? -14.574 7.043 -3.637 1.00 64.19 363 ASP A N 1
ATOM 2801 C CA . ASP A 1 363 ? -15.903 6.521 -3.972 1.00 64.19 363 ASP A CA 1
ATOM 2802 C C . ASP A 1 363 ? -16.956 6.833 -2.875 1.00 64.19 363 ASP A C 1
ATOM 2804 O O . ASP A 1 363 ? -18.145 6.574 -3.065 1.00 64.19 363 ASP A O 1
ATOM 2808 N N . GLY A 1 364 ? -16.552 7.420 -1.736 1.00 55.97 364 GLY A N 1
ATOM 2809 C CA . GLY A 1 364 ? -17.468 7.948 -0.711 1.00 55.97 364 GLY A CA 1
ATOM 2810 C C . GLY A 1 364 ? -18.325 6.890 -0.004 1.00 55.97 364 GLY A C 1
ATOM 2811 O O . GLY A 1 364 ? -19.490 7.148 0.305 1.00 55.97 364 GLY A O 1
ATOM 2812 N N . VAL A 1 365 ? -17.771 5.696 0.208 1.00 60.22 365 VAL A N 1
ATOM 2813 C CA . VAL A 1 365 ? -18.523 4.500 0.619 1.00 60.22 365 VAL A CA 1
ATOM 2814 C C . VAL A 1 365 ? -18.723 4.412 2.144 1.00 60.22 365 VAL A C 1
ATOM 2816 O O . VAL A 1 365 ? -17.912 4.930 2.909 1.00 60.22 365 VAL A O 1
ATOM 2819 N N . GLU A 1 366 ? -19.819 3.781 2.587 1.00 62.31 366 GLU A N 1
ATOM 2820 C CA . GLU A 1 366 ? -20.141 3.552 4.009 1.00 62.31 366 GLU A CA 1
ATOM 2821 C C . GLU A 1 366 ? -19.152 2.572 4.689 1.00 62.31 366 GLU A C 1
ATOM 2823 O O . GLU A 1 366 ? -18.498 1.767 4.024 1.00 62.31 366 GLU A O 1
ATOM 2828 N N . ASP A 1 367 ? -19.043 2.628 6.025 1.00 63.22 367 ASP A N 1
ATOM 2829 C CA . ASP A 1 367 ? -18.078 1.844 6.826 1.00 63.22 367 ASP A CA 1
ATOM 2830 C C . ASP A 1 367 ? -18.212 0.314 6.668 1.00 63.22 367 ASP A C 1
ATOM 2832 O O . ASP A 1 367 ? -17.273 -0.425 6.958 1.00 63.22 367 ASP A O 1
ATOM 2836 N N . ASP A 1 368 ? -19.367 -0.193 6.242 1.00 67.31 368 ASP A N 1
ATOM 2837 C CA . ASP A 1 368 ? -19.607 -1.622 6.017 1.00 67.31 368 ASP A CA 1
ATOM 2838 C C . ASP A 1 368 ? -19.181 -2.098 4.621 1.00 67.31 368 ASP A C 1
ATOM 2840 O O . ASP A 1 368 ? -19.025 -3.299 4.403 1.00 67.31 368 ASP A O 1
ATOM 2844 N N . ALA A 1 369 ? -18.905 -1.188 3.686 1.00 70.50 369 ALA A N 1
ATOM 2845 C CA . ALA A 1 369 ? -18.420 -1.549 2.359 1.00 70.50 369 ALA A CA 1
ATOM 2846 C C . ALA A 1 369 ? -16.976 -2.069 2.365 1.00 70.50 369 ALA A C 1
ATOM 2848 O O . ALA A 1 369 ? -16.575 -2.789 1.451 1.00 70.50 369 ALA A O 1
ATOM 2849 N N . VAL A 1 370 ? -16.199 -1.735 3.400 1.00 77.06 370 VAL A N 1
ATOM 2850 C CA . VAL A 1 370 ? -14.860 -2.304 3.628 1.00 77.06 370 VAL A CA 1
ATOM 2851 C C . VAL A 1 370 ? -14.903 -3.649 4.359 1.00 77.06 370 VAL A C 1
ATOM 2853 O O . VAL A 1 370 ? -13.859 -4.280 4.530 1.00 77.06 370 VAL A O 1
ATOM 2856 N N . ASP A 1 371 ? -16.084 -4.096 4.797 1.00 87.00 371 ASP A N 1
ATOM 2857 C CA . ASP A 1 371 ? -16.264 -5.389 5.445 1.00 87.00 371 ASP A CA 1
ATOM 2858 C C . ASP A 1 371 ? -16.479 -6.503 4.399 1.00 87.00 371 ASP A C 1
ATOM 2860 O O . ASP A 1 371 ? -17.342 -6.381 3.527 1.00 87.00 371 ASP A O 1
ATOM 2864 N N . PRO A 1 372 ? -15.738 -7.619 4.471 1.00 85.50 372 PRO A N 1
ATOM 2865 C CA . PRO A 1 372 ? -15.799 -8.697 3.480 1.00 85.50 372 PRO A CA 1
ATOM 2866 C C . PRO A 1 372 ? -17.119 -9.493 3.494 1.00 85.50 372 PRO A C 1
ATOM 2868 O O . PRO A 1 372 ? -17.458 -10.164 2.516 1.00 85.50 372 PRO A O 1
ATOM 2871 N N . VAL A 1 373 ? -17.888 -9.423 4.583 1.00 87.06 373 VAL A N 1
ATOM 2872 C CA . VAL A 1 373 ? -19.142 -10.167 4.761 1.00 87.06 373 VAL A CA 1
ATOM 2873 C C . VAL A 1 373 ? -20.339 -9.224 4.620 1.00 87.06 373 VAL A C 1
ATOM 2875 O O . VAL A 1 373 ? -21.195 -9.431 3.758 1.00 87.06 373 VAL A O 1
ATOM 2878 N N . LEU A 1 374 ? -20.379 -8.144 5.406 1.00 86.56 374 LEU A N 1
ATOM 2879 C CA . LEU A 1 374 ? -21.496 -7.196 5.442 1.00 86.56 374 LEU A CA 1
ATOM 2880 C C . LEU A 1 374 ? -21.671 -6.422 4.135 1.00 86.56 374 LEU A C 1
ATOM 2882 O O . LEU A 1 374 ? -22.810 -6.110 3.790 1.00 86.56 374 LEU A O 1
ATOM 2886 N N . SER A 1 375 ? -20.606 -6.172 3.367 1.00 83.56 375 SER A N 1
ATOM 2887 C CA . SER A 1 375 ? -20.712 -5.499 2.060 1.00 83.56 375 SER A CA 1
ATOM 2888 C C . SER A 1 375 ? -21.615 -6.235 1.060 1.00 83.56 375 SER A C 1
ATOM 2890 O O . SER A 1 375 ? -22.158 -5.616 0.148 1.00 83.56 375 SER A O 1
ATOM 2892 N N . ARG A 1 376 ? -21.828 -7.548 1.235 1.00 83.44 376 ARG A N 1
ATOM 2893 C CA . ARG A 1 376 ? -22.711 -8.376 0.388 1.00 83.44 376 ARG A CA 1
ATOM 2894 C C . ARG A 1 376 ? -24.064 -8.684 1.035 1.00 83.44 376 ARG A C 1
ATOM 2896 O O . ARG A 1 376 ? -24.903 -9.339 0.417 1.00 83.44 376 ARG A O 1
ATOM 2903 N N . ARG A 1 377 ? -24.281 -8.229 2.272 1.00 85.38 377 ARG A N 1
ATOM 2904 C CA . ARG A 1 377 ? -25.439 -8.551 3.117 1.00 85.38 377 ARG A CA 1
ATOM 2905 C C . ARG A 1 377 ? -26.204 -7.291 3.521 1.00 85.38 377 ARG A C 1
ATOM 2907 O O . ARG A 1 377 ? -26.406 -7.012 4.705 1.00 85.38 377 ARG A O 1
ATOM 2914 N N . GLU A 1 378 ? -26.698 -6.553 2.526 1.00 83.69 378 GLU A N 1
ATOM 2915 C CA . GLU A 1 378 ? -27.559 -5.375 2.745 1.00 83.69 378 GLU A CA 1
ATOM 2916 C C . GLU A 1 378 ? -28.775 -5.684 3.644 1.00 83.69 378 GLU A C 1
ATOM 2918 O O . GLU A 1 378 ? -29.274 -4.833 4.384 1.00 83.69 378 GLU A O 1
ATOM 2923 N N . ASP A 1 379 ? -29.252 -6.933 3.633 1.00 88.19 379 ASP A N 1
ATOM 2924 C CA . ASP A 1 379 ? -30.352 -7.398 4.477 1.00 88.19 379 ASP A CA 1
ATOM 2925 C C . ASP A 1 379 ? -30.044 -7.333 5.986 1.00 88.19 379 ASP A C 1
ATOM 2927 O O . ASP A 1 379 ? -30.973 -7.222 6.803 1.00 88.19 379 ASP A O 1
ATOM 2931 N N . LEU A 1 380 ? -28.758 -7.356 6.354 1.00 89.25 380 LEU A N 1
ATOM 2932 C CA . LEU A 1 380 ? -28.271 -7.317 7.732 1.00 89.25 380 LEU A CA 1
ATOM 2933 C C . LEU A 1 380 ? -27.943 -5.898 8.220 1.00 89.25 380 LEU A C 1
ATOM 2935 O O . LEU A 1 380 ? -27.994 -5.649 9.429 1.00 89.25 380 LEU A O 1
ATOM 2939 N N . HIS A 1 381 ? -27.707 -4.937 7.318 1.00 87.62 381 HIS A N 1
ATOM 2940 C CA . HIS A 1 381 ? -27.310 -3.555 7.651 1.00 87.62 381 HIS A CA 1
ATOM 2941 C C . HIS A 1 381 ? -28.255 -2.876 8.643 1.00 87.62 381 HIS A C 1
ATOM 2943 O O . HIS A 1 381 ? -27.832 -2.168 9.559 1.00 87.62 381 HIS A O 1
ATOM 2949 N N . ARG A 1 382 ? -29.563 -3.137 8.525 1.00 91.19 382 ARG A N 1
ATOM 2950 C CA . ARG A 1 382 ? -30.579 -2.584 9.438 1.00 91.19 382 ARG A CA 1
ATOM 2951 C C . ARG A 1 382 ? -30.331 -2.949 10.906 1.00 91.19 382 ARG A C 1
ATOM 2953 O O . ARG A 1 382 ? -30.640 -2.144 11.783 1.00 91.19 382 ARG A O 1
ATOM 2960 N N . PHE A 1 383 ? -29.809 -4.147 11.172 1.00 93.75 383 PHE A N 1
ATOM 2961 C CA . PHE A 1 383 ? -29.551 -4.635 12.525 1.00 93.75 383 PHE A CA 1
ATOM 2962 C C . PHE A 1 383 ? -28.285 -4.001 13.090 1.00 93.75 383 PHE A C 1
ATOM 2964 O O . PHE A 1 383 ? -28.312 -3.499 14.212 1.00 93.75 383 PHE A O 1
ATOM 2971 N N . VAL A 1 384 ? -27.226 -3.921 12.279 1.00 91.19 384 VAL A N 1
ATOM 2972 C CA . VAL A 1 384 ? -25.984 -3.219 12.630 1.00 91.19 384 VAL A CA 1
ATOM 2973 C C . VAL A 1 384 ? -26.282 -1.757 12.959 1.00 91.19 384 VAL A C 1
ATOM 2975 O O . VAL A 1 384 ? -25.974 -1.286 14.053 1.00 91.19 384 VAL A O 1
ATOM 2978 N N . ARG A 1 385 ? -26.998 -1.056 12.072 1.00 91.62 385 ARG A N 1
ATOM 2979 C CA . ARG A 1 385 ? -27.377 0.348 12.264 1.00 91.62 385 ARG A CA 1
ATOM 2980 C C . ARG A 1 385 ? -28.219 0.566 13.520 1.00 91.62 385 ARG A C 1
ATOM 2982 O O . ARG A 1 385 ? -27.963 1.502 14.278 1.00 91.62 385 ARG A O 1
ATOM 2989 N N . LEU A 1 386 ? -29.225 -0.278 13.759 1.00 94.81 386 LEU A N 1
ATOM 2990 C CA . LEU A 1 386 ? -30.055 -0.176 14.961 1.00 94.81 386 LEU A CA 1
ATOM 2991 C C . LEU A 1 386 ? -29.244 -0.463 16.231 1.00 94.81 386 LEU A C 1
ATOM 2993 O O . LEU A 1 386 ? -29.408 0.249 17.222 1.00 94.81 386 LEU A O 1
ATOM 2997 N N . GLY A 1 387 ? -28.357 -1.459 16.198 1.00 95.44 387 GLY A N 1
ATOM 2998 C CA . GLY A 1 387 ? -27.436 -1.763 17.289 1.00 95.44 387 GLY A CA 1
ATOM 2999 C C . GLY A 1 387 ? -26.561 -0.561 17.643 1.00 95.44 387 GLY A C 1
ATOM 3000 O O . GLY A 1 387 ? -26.516 -0.161 18.808 1.00 95.44 387 GLY A O 1
ATOM 3001 N N . THR A 1 388 ? -25.970 0.089 16.639 1.00 92.88 388 THR A N 1
ATOM 3002 C CA . THR A 1 388 ? -25.129 1.286 16.818 1.00 92.88 388 THR A CA 1
ATOM 3003 C C . THR A 1 388 ? -25.905 2.434 17.441 1.00 92.88 388 THR A C 1
ATOM 3005 O O . THR A 1 388 ? -25.491 2.955 18.477 1.00 92.88 388 THR A O 1
ATOM 3008 N N . LEU A 1 389 ? -27.095 2.743 16.916 1.00 95.31 389 LEU A N 1
ATOM 3009 C CA . LEU A 1 389 ? -27.964 3.765 17.501 1.00 95.31 389 LEU A CA 1
ATOM 3010 C C . LEU A 1 389 ? -28.321 3.446 18.960 1.00 95.31 389 LEU A C 1
ATOM 3012 O O . LEU A 1 389 ? -28.303 4.334 19.811 1.00 95.31 389 LEU A O 1
ATOM 3016 N N . LEU A 1 390 ? -28.632 2.188 19.285 1.00 97.50 390 LEU A N 1
ATOM 3017 C CA . LEU A 1 390 ? -28.942 1.781 20.658 1.00 97.50 390 LEU A CA 1
ATOM 3018 C C . LEU A 1 390 ? -27.737 1.945 21.591 1.00 97.50 390 LEU A C 1
ATOM 3020 O O . LEU A 1 390 ? -27.907 2.438 22.710 1.00 97.50 390 LEU A O 1
ATOM 3024 N N . ARG A 1 391 ? -26.536 1.557 21.152 1.00 96.00 391 ARG A N 1
ATOM 3025 C CA . ARG A 1 391 ? -25.299 1.696 21.931 1.00 96.00 391 ARG A CA 1
ATOM 3026 C C . ARG A 1 391 ? -25.010 3.164 22.237 1.00 96.00 391 ARG A C 1
ATOM 3028 O O . ARG A 1 391 ? -24.888 3.520 23.407 1.00 96.00 391 ARG A O 1
ATOM 3035 N N . GLU A 1 392 ? -25.039 4.019 21.216 1.00 92.94 392 GLU A N 1
ATOM 3036 C CA . GLU A 1 392 ? -24.824 5.470 21.338 1.00 92.94 392 GLU A CA 1
ATOM 3037 C C . GLU A 1 392 ? -25.832 6.151 22.276 1.00 92.94 392 GLU A C 1
ATOM 3039 O O . GLU A 1 392 ? -25.494 7.098 22.983 1.00 92.94 392 GLU A O 1
ATOM 3044 N N . HIS A 1 393 ? -27.062 5.633 22.358 1.00 96.50 393 HIS A N 1
ATOM 3045 C CA . HIS A 1 393 ? -28.092 6.111 23.288 1.00 96.50 393 HIS A CA 1
ATOM 3046 C C . HIS A 1 393 ? -28.025 5.443 24.677 1.00 96.50 393 HIS A C 1
ATOM 3048 O O . HIS A 1 393 ? -28.995 5.480 25.443 1.00 96.50 393 HIS A O 1
ATOM 3054 N N . GLY A 1 394 ? -26.899 4.812 25.026 1.00 96.00 394 GLY A N 1
ATOM 3055 C CA . GLY A 1 394 ? -26.659 4.221 26.343 1.00 96.00 394 GLY A CA 1
ATOM 3056 C C . GLY A 1 394 ? -27.443 2.932 26.600 1.00 96.00 394 GLY A C 1
ATOM 3057 O O . GLY A 1 394 ? -27.789 2.628 27.746 1.00 96.00 394 GLY A O 1
ATOM 3058 N N . ARG A 1 395 ? -27.760 2.160 25.551 1.00 97.62 395 ARG A N 1
ATOM 3059 C CA . ARG A 1 395 ? -28.491 0.879 25.633 1.00 97.62 395 ARG A CA 1
ATOM 3060 C C . ARG A 1 395 ? -27.647 -0.312 25.133 1.00 97.62 395 ARG A C 1
ATOM 3062 O O . ARG A 1 395 ? -28.147 -1.098 24.328 1.00 97.62 395 ARG A O 1
ATOM 3069 N N . PRO A 1 396 ? -26.427 -0.542 25.659 1.00 97.12 396 PRO A N 1
ATOM 3070 C CA . PRO A 1 396 ? -25.486 -1.536 25.121 1.00 97.12 396 PRO A CA 1
ATOM 3071 C C . PRO A 1 396 ? -26.012 -2.981 25.145 1.00 97.12 396 PRO A C 1
ATOM 3073 O O . PRO A 1 396 ? -25.775 -3.750 24.223 1.00 97.12 396 PRO A O 1
ATOM 3076 N N . LYS A 1 397 ? -26.818 -3.363 26.146 1.00 97.69 397 LYS A N 1
ATOM 3077 C CA . LYS A 1 397 ? -27.439 -4.704 26.168 1.00 97.69 397 LYS A CA 1
ATOM 3078 C C . LYS A 1 397 ? -28.432 -4.924 25.027 1.00 97.69 397 LYS A C 1
ATOM 3080 O O . LYS A 1 397 ? -28.553 -6.037 24.539 1.00 97.69 397 LYS A O 1
ATOM 3085 N N . ALA A 1 398 ? -29.174 -3.883 24.649 1.00 97.62 398 ALA A N 1
ATOM 3086 C CA . ALA A 1 398 ? -30.094 -3.963 23.521 1.00 97.62 398 ALA A CA 1
ATOM 3087 C C . ALA A 1 398 ? -29.320 -3.935 22.199 1.00 97.62 398 ALA A C 1
ATOM 3089 O O . ALA A 1 398 ? -29.681 -4.660 21.283 1.00 97.62 398 ALA A O 1
ATOM 3090 N N . ALA A 1 399 ? -28.231 -3.161 22.140 1.00 97.81 399 ALA A N 1
ATOM 3091 C CA . ALA A 1 399 ? -27.330 -3.143 20.996 1.00 97.81 399 ALA A CA 1
ATOM 3092 C C . ALA A 1 399 ? -26.767 -4.536 20.681 1.00 97.81 399 ALA A C 1
ATOM 3094 O O . ALA A 1 399 ? -26.900 -4.976 19.547 1.00 97.81 399 ALA A O 1
ATOM 3095 N N . LEU A 1 400 ? -26.256 -5.268 21.686 1.00 97.19 400 LEU A N 1
ATOM 3096 C CA . LEU A 1 400 ? -25.784 -6.651 21.502 1.00 97.19 400 LEU A CA 1
ATOM 3097 C C . LEU A 1 400 ? -26.852 -7.555 20.883 1.00 97.19 400 LEU A C 1
ATOM 3099 O O . LEU A 1 400 ? -26.559 -8.298 19.959 1.00 97.19 400 LEU A O 1
ATOM 3103 N N . VAL A 1 401 ? -28.102 -7.461 21.343 1.00 97.19 401 VAL A N 1
ATOM 3104 C CA . VAL A 1 401 ? -29.196 -8.268 20.780 1.00 97.19 401 VAL A CA 1
ATOM 3105 C C . VAL A 1 401 ? -29.427 -7.960 19.301 1.00 97.19 401 VAL A C 1
ATOM 3107 O O . VAL A 1 401 ? -29.785 -8.865 18.556 1.00 97.19 401 VAL A O 1
ATOM 3110 N N . GLU A 1 402 ? -29.258 -6.710 18.867 1.00 97.19 402 GLU A N 1
ATOM 3111 C CA . GLU A 1 402 ? -29.373 -6.367 17.447 1.00 97.19 402 GLU A CA 1
ATOM 3112 C C . GLU A 1 402 ? -28.138 -6.801 16.653 1.00 97.19 402 GLU A C 1
ATOM 3114 O O . GLU A 1 402 ? -28.302 -7.375 15.583 1.00 97.19 402 GLU A O 1
ATOM 3119 N N . TYR A 1 403 ? -26.925 -6.628 17.182 1.00 95.19 403 TYR A N 1
ATOM 3120 C CA . TYR A 1 403 ? -25.707 -7.108 16.521 1.00 95.19 403 TYR A CA 1
ATOM 3121 C C . TYR A 1 403 ? -25.712 -8.625 16.311 1.00 95.19 403 TYR A C 1
ATOM 3123 O O . TYR A 1 403 ? -25.384 -9.086 15.226 1.00 95.19 403 TYR A O 1
ATOM 3131 N N . GLU A 1 404 ? -26.189 -9.404 17.281 1.00 93.81 404 GLU A N 1
ATOM 3132 C CA . GLU A 1 404 ? -26.317 -10.862 17.135 1.00 93.81 404 GLU A CA 1
ATOM 3133 C C . GLU A 1 404 ? -27.313 -11.273 16.037 1.00 93.81 404 GLU A C 1
ATOM 3135 O O . GLU A 1 404 ? -27.175 -12.339 15.447 1.00 93.81 404 GLU A O 1
ATOM 3140 N N . LYS A 1 405 ? -28.304 -10.434 15.700 1.00 94.25 405 LYS A N 1
ATOM 3141 C CA . LYS A 1 405 ? -29.190 -10.690 14.544 1.00 94.25 405 LYS A CA 1
ATOM 3142 C C . LYS A 1 405 ? -28.510 -10.422 13.206 1.00 94.25 405 LYS A C 1
ATOM 3144 O O . LYS A 1 405 ? -29.015 -10.877 12.185 1.00 94.25 405 LYS A O 1
ATOM 3149 N N . ALA A 1 406 ? -27.422 -9.656 13.209 1.00 9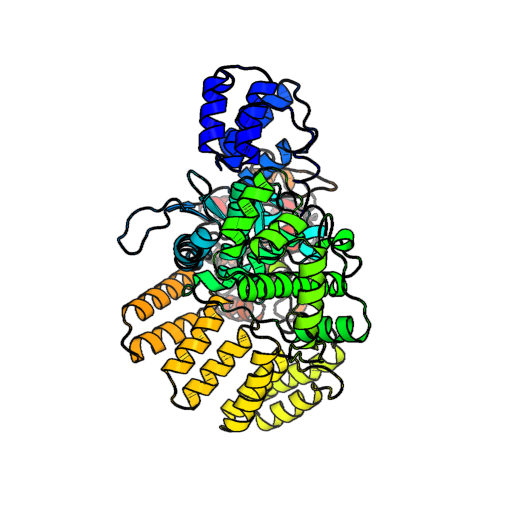1.00 406 ALA A N 1
ATOM 3150 C CA . ALA A 1 406 ? -26.572 -9.447 12.046 1.00 91.00 406 ALA A CA 1
ATOM 3151 C C . ALA A 1 406 ? -25.518 -10.555 11.890 1.00 91.00 406 ALA A C 1
ATOM 3153 O O . ALA A 1 406 ? -24.693 -10.467 10.988 1.00 91.00 406 ALA A O 1
ATOM 3154 N N . ARG A 1 407 ? -25.520 -11.580 12.756 1.00 89.38 407 ARG A N 1
ATOM 3155 C CA . ARG A 1 407 ? -24.589 -12.704 12.678 1.00 89.38 407 ARG A CA 1
ATOM 3156 C C . ARG A 1 407 ? -25.261 -13.909 12.033 1.00 89.38 407 ARG A C 1
ATOM 3158 O O . ARG A 1 407 ? -26.284 -14.390 12.522 1.00 89.38 407 ARG A O 1
ATOM 3165 N N . ASP A 1 408 ? -24.660 -14.407 10.961 1.00 82.75 408 ASP A N 1
ATOM 3166 C CA . ASP A 1 408 ? -25.075 -15.639 10.298 1.00 82.75 408 ASP A CA 1
ATOM 3167 C C . ASP A 1 408 ? -24.119 -16.776 10.704 1.00 82.75 408 ASP A C 1
ATOM 3169 O O . ASP A 1 408 ? -22.922 -16.669 10.452 1.00 82.75 408 ASP A O 1
ATOM 3173 N N . PRO A 1 409 ? -24.583 -17.840 11.388 1.00 79.81 409 PRO A N 1
ATOM 3174 C CA . PRO A 1 409 ? -23.709 -18.924 11.839 1.00 79.81 409 PRO A CA 1
ATOM 3175 C C . PRO A 1 409 ? -23.164 -19.795 10.697 1.00 79.81 409 PRO A C 1
ATOM 3177 O O . PRO A 1 409 ? -22.307 -20.638 10.960 1.00 79.81 409 PRO A O 1
ATOM 3180 N N . GLU A 1 410 ? -23.679 -19.646 9.473 1.00 81.19 410 GLU A N 1
ATOM 3181 C CA . GLU A 1 410 ? -23.186 -20.358 8.289 1.00 81.19 410 GLU A CA 1
ATOM 3182 C C . GLU A 1 410 ? -22.131 -19.556 7.503 1.00 81.19 410 GLU A C 1
ATOM 3184 O O . GLU A 1 410 ? -21.514 -20.109 6.592 1.00 81.19 410 GLU A O 1
ATOM 3189 N N . GLU A 1 411 ? -21.889 -18.288 7.858 1.00 77.75 411 GLU A N 1
ATOM 3190 C CA . GLU A 1 411 ? -20.910 -17.416 7.198 1.00 77.75 411 GLU A CA 1
ATOM 3191 C C . GLU A 1 411 ? -19.680 -17.146 8.088 1.00 77.75 411 GLU A C 1
ATOM 3193 O O . GLU A 1 411 ? -19.771 -17.208 9.320 1.00 77.75 411 GLU A O 1
ATOM 3198 N N . PRO A 1 412 ? -18.518 -16.818 7.486 1.00 78.50 412 PRO A N 1
ATOM 3199 C CA . PRO A 1 412 ? -17.363 -16.317 8.223 1.00 78.50 412 PRO A CA 1
ATOM 3200 C C . PRO A 1 412 ? -17.699 -15.077 9.060 1.00 78.50 412 PRO A C 1
ATOM 3202 O O . PRO A 1 412 ? -18.603 -14.304 8.736 1.00 78.50 412 PRO A O 1
ATOM 3205 N N . SER A 1 413 ? -16.932 -14.850 10.127 1.00 81.69 413 SER A N 1
ATOM 3206 C CA . SER A 1 413 ? -17.142 -13.687 10.991 1.00 81.69 413 SER A CA 1
ATOM 3207 C C . SER A 1 413 ? -16.858 -12.376 10.247 1.00 81.69 413 SER A C 1
ATOM 3209 O O . SER A 1 413 ? -15.817 -12.224 9.609 1.00 81.69 413 SER A O 1
ATOM 3211 N N . SER A 1 414 ? -17.768 -11.406 10.357 1.00 90.88 414 SER A N 1
ATOM 3212 C CA . SER A 1 414 ? -17.537 -10.032 9.895 1.00 90.88 414 SER A CA 1
ATOM 3213 C C . SER A 1 414 ? -16.579 -9.322 10.864 1.00 90.88 414 SER A C 1
ATOM 3215 O O . SER A 1 414 ? -16.915 -9.190 12.050 1.00 90.88 414 SER A O 1
ATOM 3217 N N . PRO A 1 415 ? -15.415 -8.815 10.410 1.00 92.19 415 PRO A N 1
ATOM 3218 C CA . PRO A 1 415 ? -14.515 -8.062 11.274 1.00 92.19 415 PRO A CA 1
ATOM 3219 C C . PRO A 1 415 ? -15.168 -6.775 11.794 1.00 92.19 415 PRO A C 1
ATOM 3221 O O . PRO A 1 415 ? -14.998 -6.439 12.968 1.00 92.19 415 PRO A O 1
ATOM 3224 N N . TYR A 1 416 ? -15.975 -6.073 10.993 1.00 91.44 416 TYR A N 1
ATOM 3225 C CA . TYR A 1 416 ? -16.698 -4.887 11.453 1.00 91.44 416 TYR A CA 1
ATOM 3226 C C . TYR A 1 416 ? -17.704 -5.236 12.557 1.00 91.44 416 TYR A C 1
ATOM 3228 O O . TYR A 1 416 ? -17.698 -4.616 13.624 1.00 91.44 416 TYR A O 1
ATOM 3236 N N . LEU A 1 417 ? -18.525 -6.273 12.363 1.00 92.12 417 LEU A N 1
ATOM 3237 C CA . LEU A 1 417 ? -19.496 -6.715 13.365 1.00 92.12 417 LEU A CA 1
ATOM 3238 C C . LEU A 1 417 ? -18.813 -7.171 14.660 1.00 92.12 417 LEU A C 1
ATOM 3240 O O . LEU A 1 417 ? -19.243 -6.770 15.745 1.00 92.12 417 LEU A O 1
ATOM 3244 N N . ALA A 1 418 ? -17.727 -7.943 14.554 1.00 94.00 418 ALA A N 1
ATOM 3245 C CA . ALA A 1 418 ? -16.931 -8.385 15.698 1.00 94.00 418 ALA A CA 1
ATOM 3246 C C . ALA A 1 418 ? -16.417 -7.190 16.518 1.00 94.00 418 ALA A C 1
ATOM 3248 O O . ALA A 1 418 ? -16.508 -7.187 17.747 1.00 94.00 418 ALA A O 1
ATOM 3249 N N . ASN A 1 419 ? -15.967 -6.121 15.853 1.00 94.56 419 ASN A N 1
ATOM 3250 C CA . ASN A 1 419 ? -15.574 -4.877 16.515 1.00 94.56 419 ASN A CA 1
ATOM 3251 C C . ASN A 1 419 ? -16.739 -4.212 17.253 1.00 94.56 419 ASN A C 1
ATOM 3253 O O . ASN A 1 419 ? -16.589 -3.808 18.411 1.00 94.56 419 ASN A O 1
ATOM 3257 N N . MET A 1 420 ? -17.909 -4.115 16.619 1.00 93.88 420 MET A N 1
ATOM 3258 C CA . MET A 1 420 ? -19.087 -3.507 17.241 1.00 93.88 420 MET A CA 1
ATOM 3259 C C . MET A 1 420 ? -19.544 -4.284 18.480 1.00 93.88 420 MET A C 1
ATOM 3261 O O . MET A 1 420 ? -19.837 -3.677 19.520 1.00 93.88 420 MET A O 1
ATOM 3265 N N . ILE A 1 421 ? -19.535 -5.616 18.411 1.00 95.56 421 ILE A N 1
ATOM 3266 C CA . ILE A 1 421 ? -19.840 -6.511 19.533 1.00 95.56 421 ILE A CA 1
ATOM 3267 C C . ILE A 1 421 ? -18.789 -6.356 20.642 1.00 95.56 421 ILE A C 1
ATOM 3269 O O . ILE A 1 421 ? -19.147 -6.075 21.792 1.00 95.56 421 ILE A O 1
ATOM 3273 N N . ALA A 1 422 ? -17.497 -6.441 20.313 1.00 96.75 422 ALA A N 1
ATOM 3274 C CA . ALA A 1 422 ? -16.403 -6.340 21.277 1.00 96.75 422 ALA A CA 1
ATOM 3275 C C . ALA A 1 422 ? -16.397 -4.992 22.017 1.00 96.75 422 ALA A C 1
ATOM 3277 O O . ALA A 1 422 ? -16.323 -4.964 23.248 1.00 96.75 422 ALA A O 1
ATOM 3278 N N . GLN A 1 423 ? -16.565 -3.872 21.307 1.00 96.12 423 GLN A N 1
ATOM 3279 C CA . GLN A 1 423 ? -16.706 -2.541 21.915 1.00 96.12 423 GLN A CA 1
ATOM 3280 C C . GLN A 1 423 ? -17.881 -2.485 22.901 1.00 96.12 423 GLN A C 1
ATOM 3282 O O . GLN A 1 423 ? -17.754 -1.953 24.005 1.00 96.12 423 GLN A O 1
ATOM 3287 N N . THR A 1 424 ? -19.008 -3.103 22.547 1.00 97.25 424 THR A N 1
ATOM 3288 C CA . THR A 1 424 ? -20.187 -3.147 23.419 1.00 97.25 424 THR A CA 1
ATOM 3289 C C . THR A 1 424 ? -19.937 -3.989 24.675 1.00 97.25 424 THR A C 1
ATOM 3291 O O . THR A 1 424 ? -20.357 -3.612 25.773 1.00 97.25 424 THR A O 1
ATOM 3294 N N . HIS A 1 425 ? -19.197 -5.096 24.564 1.00 97.81 425 HIS A N 1
ATOM 3295 C CA . HIS A 1 425 ? -18.752 -5.869 25.727 1.00 97.81 425 HIS A CA 1
ATOM 3296 C C . HIS A 1 425 ? -17.777 -5.083 26.619 1.00 97.81 425 HIS A C 1
ATOM 3298 O O . HIS A 1 425 ? -17.895 -5.152 27.846 1.00 97.81 425 HIS A O 1
ATOM 3304 N N . ILE A 1 426 ? -16.873 -4.279 26.043 1.00 97.19 426 ILE A N 1
ATOM 3305 C CA . ILE A 1 426 ? -15.985 -3.380 26.804 1.00 97.19 426 ILE A CA 1
ATOM 3306 C C . ILE A 1 426 ? -16.809 -2.378 27.628 1.00 97.19 426 ILE A C 1
ATOM 3308 O O . ILE A 1 426 ? -16.560 -2.228 28.827 1.00 97.19 426 ILE A O 1
ATOM 3312 N N . GLU A 1 427 ? -17.828 -1.746 27.037 1.00 95.81 427 GLU A N 1
ATOM 3313 C CA . GLU A 1 427 ? -18.740 -0.830 27.745 1.00 95.81 427 GLU A CA 1
ATOM 3314 C C . GLU A 1 427 ? -19.485 -1.519 28.899 1.00 95.81 427 GLU A C 1
ATOM 3316 O O . GLU A 1 427 ? -19.668 -0.946 29.979 1.00 95.81 427 GLU A O 1
ATOM 3321 N N . LEU A 1 428 ? -19.880 -2.778 28.696 1.00 96.81 428 LEU A N 1
ATOM 3322 C CA . LEU A 1 428 ? -20.516 -3.619 29.712 1.00 96.81 428 LEU A CA 1
ATOM 3323 C C . LEU A 1 428 ? -19.536 -4.177 30.754 1.00 96.81 428 LEU A C 1
ATOM 3325 O O . LEU A 1 428 ? -19.979 -4.821 31.708 1.00 96.81 428 LEU A O 1
ATOM 3329 N N . LYS A 1 429 ? -18.233 -3.898 30.614 1.00 96.81 429 LYS A N 1
ATOM 3330 C CA . LYS A 1 429 ? -17.131 -4.431 31.435 1.00 96.81 429 LYS A CA 1
ATOM 3331 C C . LYS A 1 429 ? -16.988 -5.953 31.367 1.00 96.81 429 LYS A C 1
ATOM 3333 O O . LYS A 1 429 ? -16.371 -6.555 32.245 1.00 96.81 429 LYS A O 1
ATOM 3338 N N . ASP A 1 430 ? -17.521 -6.567 30.320 1.00 97.56 430 ASP A N 1
ATOM 3339 C CA . ASP A 1 430 ? -17.355 -7.984 30.024 1.00 97.56 430 ASP A CA 1
ATOM 3340 C C . ASP A 1 430 ? -16.123 -8.193 29.136 1.00 97.56 430 ASP A C 1
ATOM 3342 O O . ASP A 1 430 ? -16.196 -8.482 27.943 1.00 97.56 430 ASP A O 1
ATOM 3346 N N . LEU A 1 431 ? -14.949 -7.976 29.730 1.00 97.75 431 LEU A N 1
ATOM 3347 C CA . LEU A 1 431 ? -13.686 -7.952 28.991 1.00 97.75 431 LEU A CA 1
ATOM 3348 C C . LEU A 1 431 ? -13.268 -9.330 28.460 1.00 97.75 431 LEU A C 1
ATOM 3350 O O . LEU A 1 431 ? -12.361 -9.396 27.637 1.00 97.75 431 LEU A O 1
ATOM 3354 N N . ALA A 1 432 ? -13.851 -10.422 28.962 1.00 97.06 432 ALA A N 1
ATOM 3355 C CA . ALA A 1 432 ? -13.554 -11.774 28.494 1.00 97.06 432 ALA A CA 1
ATOM 3356 C C . ALA A 1 432 ? -14.230 -12.038 27.145 1.00 97.06 432 ALA A C 1
ATOM 3358 O O . ALA A 1 432 ? -13.557 -12.439 26.200 1.00 97.06 432 ALA A O 1
ATOM 3359 N N . SER A 1 433 ? -15.523 -11.725 27.035 1.00 96.06 433 SER A N 1
ATOM 3360 C CA . SER A 1 433 ? -16.257 -11.837 25.770 1.00 96.06 433 SER A CA 1
ATOM 3361 C C . SER A 1 433 ? -15.692 -10.888 24.711 1.00 96.06 433 SER A C 1
ATOM 3363 O O . SER A 1 433 ? -15.485 -11.298 23.577 1.00 96.06 433 SER A O 1
ATOM 3365 N N . ALA A 1 434 ? -15.330 -9.656 25.094 1.00 96.88 434 ALA A N 1
ATOM 3366 C CA . ALA A 1 434 ? -14.671 -8.722 24.178 1.00 96.88 434 ALA A CA 1
ATOM 3367 C C . ALA A 1 434 ? -13.344 -9.260 23.607 1.00 96.88 434 ALA A C 1
ATOM 3369 O O . ALA A 1 434 ? -13.041 -9.026 22.442 1.00 96.88 434 ALA A O 1
ATOM 3370 N N . GLU A 1 435 ? -12.547 -9.961 24.424 1.00 96.12 435 GLU A N 1
ATOM 3371 C CA . GLU A 1 435 ? -11.281 -10.560 23.979 1.00 96.12 435 GLU A CA 1
ATOM 3372 C C . GLU A 1 435 ? -11.510 -11.713 23.006 1.00 96.12 435 GLU A C 1
ATOM 3374 O O . GLU A 1 435 ? -10.817 -11.793 21.998 1.00 96.12 435 GLU A O 1
ATOM 3379 N N . ALA A 1 436 ? -12.483 -12.581 23.291 1.00 94.06 436 ALA A N 1
ATOM 3380 C CA . ALA A 1 436 ? -12.804 -13.709 22.424 1.00 94.06 436 ALA A CA 1
ATOM 3381 C C . ALA A 1 436 ? -13.255 -13.244 21.030 1.00 94.06 436 ALA A C 1
ATOM 3383 O O . ALA A 1 436 ? -12.770 -13.764 20.030 1.00 94.06 436 ALA A O 1
ATOM 3384 N N . GLU A 1 437 ? -14.124 -12.232 20.974 1.00 93.31 437 GLU A N 1
ATOM 3385 C CA . GLU A 1 437 ? -14.630 -11.676 19.713 1.00 93.31 437 GLU A CA 1
ATOM 3386 C C . GLU A 1 437 ? -13.515 -11.016 18.891 1.00 93.31 437 GLU A C 1
ATOM 3388 O O . GLU A 1 437 ? -13.389 -11.262 17.691 1.00 93.31 437 GLU A O 1
ATOM 3393 N N . ILE A 1 438 ? -12.653 -10.212 19.528 1.00 95.31 438 ILE A N 1
ATOM 3394 C CA . ILE A 1 438 ? -11.604 -9.504 18.787 1.00 95.31 438 ILE A CA 1
ATOM 3395 C C . ILE A 1 438 ? -10.432 -10.401 18.384 1.00 95.31 438 ILE A C 1
ATOM 3397 O O . ILE A 1 438 ? -9.831 -10.169 17.338 1.00 95.31 438 ILE A O 1
ATOM 3401 N N . ALA A 1 439 ? -10.120 -11.438 19.167 1.00 93.38 439 ALA A N 1
ATOM 3402 C CA . ALA A 1 439 ? -9.064 -12.387 18.828 1.00 93.38 439 ALA A CA 1
ATOM 3403 C C . ALA A 1 439 ? -9.353 -13.113 17.506 1.00 93.38 439 ALA A C 1
ATOM 3405 O O . ALA A 1 439 ? -8.449 -13.225 16.684 1.00 93.38 439 ALA A O 1
ATOM 3406 N N . ALA A 1 440 ? -10.605 -13.525 17.277 1.00 87.44 440 ALA A N 1
ATOM 3407 C CA . ALA A 1 440 ? -11.015 -14.139 16.015 1.00 87.44 440 ALA A CA 1
ATOM 3408 C C . ALA A 1 440 ? -10.854 -13.164 14.837 1.00 87.44 440 ALA A C 1
ATOM 3410 O O . ALA A 1 440 ? -10.226 -13.492 13.836 1.00 87.44 440 ALA A O 1
ATOM 3411 N N . SER A 1 441 ? -11.320 -11.917 14.989 1.00 92.06 441 SER A N 1
ATOM 3412 C CA . SER A 1 441 ? -11.173 -10.914 13.928 1.00 92.06 441 SER A CA 1
ATOM 3413 C C . SER A 1 441 ? -9.712 -10.605 13.586 1.00 92.06 441 SER A C 1
ATOM 3415 O O . SER A 1 441 ? -9.411 -10.425 12.412 1.00 92.06 441 SER A O 1
ATOM 3417 N N . LEU A 1 442 ? -8.819 -10.532 14.577 1.00 93.56 442 LEU A N 1
ATOM 3418 C CA . LEU A 1 442 ? -7.386 -10.295 14.358 1.00 93.56 442 LEU A CA 1
ATOM 3419 C C . LEU A 1 442 ? -6.675 -11.488 13.712 1.00 93.56 442 LEU A C 1
ATOM 3421 O O . LEU A 1 442 ? -5.649 -11.311 13.061 1.00 93.56 442 LEU A O 1
ATOM 3425 N N . GLU A 1 443 ? -7.182 -12.698 13.936 1.00 90.75 443 GLU A N 1
ATOM 3426 C CA . GLU A 1 443 ? -6.645 -13.916 13.341 1.00 90.75 443 GLU A CA 1
ATOM 3427 C C . GLU A 1 443 ? -7.045 -14.046 11.867 1.00 90.75 443 GLU A C 1
ATOM 3429 O O . GLU A 1 443 ? -6.194 -14.346 11.028 1.00 90.75 443 GLU A O 1
ATOM 3434 N N . ASP A 1 444 ? -8.312 -13.776 11.554 1.00 89.94 444 ASP A N 1
ATOM 3435 C CA . ASP A 1 444 ? -8.860 -13.904 10.202 1.00 89.94 444 ASP A CA 1
ATOM 3436 C C . ASP A 1 444 ? -8.505 -12.701 9.316 1.00 89.94 444 ASP A C 1
ATOM 3438 O O . ASP A 1 444 ? -8.142 -12.865 8.150 1.00 89.94 444 ASP A O 1
ATOM 3442 N N . TYR A 1 445 ? -8.551 -11.493 9.888 1.00 91.50 445 TYR A N 1
ATOM 3443 C CA . TYR A 1 445 ? -8.349 -10.219 9.194 1.00 91.50 445 TYR A CA 1
ATOM 3444 C C . TYR A 1 445 ? -7.333 -9.333 9.936 1.00 91.50 445 TYR A C 1
ATOM 3446 O O . TYR A 1 445 ? -7.701 -8.279 10.470 1.00 91.50 445 TYR A O 1
ATOM 3454 N N . PRO A 1 446 ? -6.046 -9.731 9.979 1.00 91.38 446 PRO A N 1
ATOM 3455 C CA . PRO A 1 446 ? -5.004 -8.971 10.671 1.00 91.38 446 PRO A CA 1
ATOM 3456 C C . PRO A 1 446 ? -4.853 -7.540 10.135 1.00 91.38 446 PRO A C 1
ATOM 3458 O O . PRO A 1 446 ? -4.536 -6.645 10.910 1.00 91.38 446 PRO A O 1
ATOM 3461 N N . ASP A 1 447 ? -5.183 -7.298 8.867 1.00 90.50 447 ASP A N 1
ATOM 3462 C CA . ASP A 1 447 ? -5.005 -5.993 8.216 1.00 90.50 447 ASP A CA 1
ATOM 3463 C C . ASP A 1 447 ? -6.244 -5.082 8.386 1.00 90.50 447 ASP A C 1
ATOM 3465 O O . ASP A 1 447 ? -6.384 -4.042 7.734 1.00 90.50 447 ASP A O 1
ATOM 3469 N N . PHE A 1 448 ? -7.197 -5.469 9.247 1.00 91.81 448 PHE A N 1
ATOM 3470 C CA . PHE A 1 448 ? -8.382 -4.671 9.559 1.00 91.81 448 PHE A CA 1
ATOM 3471 C C . PHE A 1 448 ? -8.089 -3.710 10.719 1.00 91.81 448 PHE A C 1
ATOM 3473 O O . PHE A 1 448 ? -8.213 -4.058 11.896 1.00 91.81 448 PHE A O 1
ATOM 3480 N N . ALA A 1 449 ? -7.710 -2.470 10.394 1.00 91.94 449 ALA A N 1
ATOM 3481 C CA . ALA A 1 449 ? -7.216 -1.481 11.360 1.00 91.94 449 ALA A CA 1
ATOM 3482 C C . ALA A 1 449 ? -8.127 -1.290 12.590 1.00 91.94 449 ALA A C 1
ATOM 3484 O O . ALA A 1 449 ? -7.639 -1.201 13.721 1.00 91.94 449 ALA A O 1
ATOM 3485 N N . LEU A 1 450 ? -9.454 -1.288 12.400 1.00 92.31 450 LEU A N 1
ATOM 3486 C CA . LEU A 1 450 ? -10.418 -1.128 13.495 1.00 92.31 450 LEU A CA 1
ATOM 3487 C C . LEU A 1 450 ? -10.284 -2.234 14.558 1.00 92.31 450 LEU A C 1
ATOM 3489 O O . LEU A 1 450 ? -10.427 -1.948 15.750 1.00 92.31 450 LEU A O 1
ATOM 3493 N N . SER A 1 451 ? -9.930 -3.460 14.159 1.00 95.50 451 SER A N 1
ATOM 3494 C CA . SER A 1 451 ? -9.729 -4.579 15.086 1.00 95.50 451 SER A CA 1
ATOM 3495 C C . SER A 1 451 ? -8.597 -4.315 16.066 1.00 95.50 451 SER A C 1
ATOM 3497 O O . SER A 1 451 ? -8.726 -4.572 17.267 1.00 95.50 451 SER A O 1
ATOM 3499 N N . HIS A 1 452 ? -7.521 -3.696 15.589 1.00 97.38 452 HIS A N 1
ATOM 3500 C CA . HIS A 1 452 ? -6.396 -3.286 16.422 1.00 97.38 452 HIS A CA 1
ATOM 3501 C C . HIS A 1 452 ? -6.738 -2.109 17.337 1.00 97.38 452 HIS A C 1
ATOM 3503 O O . HIS A 1 452 ? -6.344 -2.109 18.505 1.00 97.38 452 HIS A O 1
ATOM 3509 N N . VAL A 1 453 ? -7.549 -1.153 16.869 1.00 97.12 453 VAL A N 1
ATOM 3510 C CA . VAL A 1 453 ? -8.076 -0.053 17.701 1.00 97.12 453 VAL A CA 1
ATOM 3511 C C . VAL A 1 453 ? -8.906 -0.600 18.867 1.00 97.12 453 VAL A C 1
ATOM 3513 O O . VAL A 1 453 ? -8.693 -0.219 20.025 1.00 97.12 453 VAL A O 1
ATOM 3516 N N . THR A 1 454 ? -9.833 -1.518 18.588 1.00 97.62 454 THR A N 1
ATOM 3517 C CA . THR A 1 454 ? -10.690 -2.138 19.608 1.00 97.62 454 THR A CA 1
ATOM 3518 C C . THR A 1 454 ? -9.881 -3.017 20.562 1.00 97.62 454 THR A C 1
ATOM 3520 O O . THR A 1 454 ? -10.090 -2.960 21.778 1.00 97.62 454 THR A O 1
ATOM 3523 N N . HIS A 1 455 ? -8.902 -3.769 20.055 1.00 98.44 455 HIS A N 1
ATOM 3524 C CA . HIS A 1 455 ? -7.987 -4.550 20.885 1.00 98.44 455 HIS A CA 1
ATOM 3525 C C . HIS A 1 455 ? -7.140 -3.657 21.808 1.00 98.44 455 HIS A C 1
ATOM 3527 O O . HIS A 1 455 ? -7.029 -3.928 23.006 1.00 98.44 455 HIS A O 1
ATOM 3533 N N . GLY A 1 456 ? -6.627 -2.532 21.304 1.00 98.00 456 GLY A N 1
ATOM 3534 C CA . GLY A 1 456 ? -5.941 -1.525 22.112 1.00 98.00 456 GLY A CA 1
ATOM 3535 C C . GLY A 1 456 ? -6.832 -0.960 23.223 1.00 98.00 456 GLY A C 1
ATOM 3536 O O . GLY A 1 456 ? -6.404 -0.858 24.378 1.00 98.00 456 GLY A O 1
ATOM 3537 N N . ALA A 1 457 ? -8.099 -0.659 22.920 1.00 97.88 457 ALA A N 1
ATOM 3538 C CA . ALA A 1 457 ? -9.070 -0.191 23.911 1.00 97.88 457 ALA A CA 1
ATOM 3539 C C . ALA A 1 457 ? -9.336 -1.241 25.005 1.00 97.88 457 ALA A C 1
ATOM 3541 O O . ALA A 1 457 ? -9.338 -0.914 26.198 1.00 97.88 457 ALA A O 1
ATOM 3542 N N . LEU A 1 458 ? -9.488 -2.511 24.618 1.00 98.19 458 LEU A N 1
ATOM 3543 C CA . LEU A 1 458 ? -9.635 -3.643 25.534 1.00 98.19 458 LEU A CA 1
ATOM 3544 C C . LEU A 1 458 ? -8.419 -3.785 26.464 1.00 98.19 458 LEU A C 1
ATOM 3546 O O . LEU A 1 458 ? -8.573 -3.922 27.681 1.00 98.19 458 LEU A O 1
ATOM 3550 N N . LEU A 1 459 ? -7.205 -3.721 25.916 1.00 98.25 459 LEU A N 1
ATOM 3551 C CA . LEU A 1 459 ? -5.961 -3.830 26.682 1.00 98.25 459 LEU A CA 1
ATOM 3552 C C . LEU A 1 459 ? -5.801 -2.673 27.676 1.00 98.25 459 LEU A C 1
ATOM 3554 O O . LEU A 1 459 ? -5.405 -2.896 28.824 1.00 98.25 459 LEU A O 1
ATOM 3558 N N . ARG A 1 460 ? -6.200 -1.451 27.297 1.00 96.50 460 ARG A N 1
ATOM 3559 C CA . ARG A 1 460 ? -6.271 -0.313 28.231 1.00 96.50 460 ARG A CA 1
ATOM 3560 C C . ARG A 1 460 ? -7.265 -0.566 29.356 1.00 96.50 460 ARG A C 1
ATOM 3562 O O . ARG A 1 460 ? -6.922 -0.335 30.514 1.00 96.50 460 ARG A O 1
ATOM 3569 N N . ALA A 1 461 ? -8.456 -1.081 29.045 1.00 96.12 461 ALA A N 1
ATOM 3570 C CA . ALA A 1 461 ? -9.460 -1.425 30.054 1.00 96.12 461 ALA A CA 1
ATOM 3571 C C . ALA A 1 461 ? -8.962 -2.505 31.037 1.00 96.12 461 ALA A C 1
ATOM 3573 O O . ALA A 1 461 ? -9.359 -2.506 32.202 1.00 96.12 461 ALA A O 1
ATOM 3574 N N . ARG A 1 462 ? -8.046 -3.379 30.598 1.00 96.88 462 ARG A N 1
ATOM 3575 C CA . ARG A 1 462 ? -7.355 -4.378 31.435 1.00 96.88 462 ARG A CA 1
ATOM 3576 C C . ARG A 1 462 ? -6.118 -3.854 32.173 1.00 96.88 462 ARG A C 1
ATOM 3578 O O . ARG A 1 462 ? -5.496 -4.616 32.908 1.00 96.88 462 ARG A O 1
ATOM 3585 N N . GLY A 1 463 ? -5.741 -2.588 31.994 1.00 96.25 463 GLY A N 1
ATOM 3586 C CA . GLY A 1 463 ? -4.545 -2.019 32.619 1.00 96.25 463 GLY A CA 1
ATOM 3587 C C . GLY A 1 463 ? -3.228 -2.529 32.021 1.00 96.25 463 GLY A C 1
ATOM 3588 O O . GLY A 1 463 ? -2.237 -2.621 32.741 1.00 96.25 463 GLY A O 1
ATOM 3589 N N . ARG A 1 464 ? -3.205 -2.855 30.720 1.00 97.62 464 ARG A N 1
ATOM 3590 C CA . ARG A 1 464 ? -2.027 -3.338 29.968 1.00 97.62 464 ARG A CA 1
ATOM 3591 C C . ARG A 1 464 ? -1.546 -2.276 28.956 1.00 97.62 464 ARG A C 1
ATOM 3593 O O . ARG A 1 464 ? -1.705 -2.464 27.752 1.00 97.62 464 ARG A O 1
ATOM 3600 N N . PRO A 1 465 ? -0.992 -1.129 29.402 1.00 96.44 465 PRO A N 1
ATOM 3601 C CA . PRO A 1 465 ? -0.724 0.021 28.531 1.00 96.44 465 PRO A CA 1
ATOM 3602 C C . PRO A 1 465 ? 0.354 -0.224 27.466 1.00 96.44 465 PRO A C 1
ATOM 3604 O O . PRO A 1 465 ? 0.230 0.307 26.370 1.00 96.44 465 PRO A O 1
ATOM 3607 N N . ALA A 1 466 ? 1.380 -1.032 27.753 1.00 97.81 466 ALA A N 1
ATOM 3608 C CA . ALA A 1 466 ? 2.430 -1.351 26.779 1.00 97.81 466 ALA A CA 1
ATOM 3609 C C . ALA A 1 466 ? 1.897 -2.192 25.609 1.00 97.81 466 ALA A C 1
ATOM 3611 O O . ALA A 1 466 ? 2.217 -1.945 24.453 1.00 97.81 466 ALA A O 1
ATOM 3612 N N . GLU A 1 467 ? 1.029 -3.154 25.905 1.00 98.25 467 GLU A N 1
ATOM 3613 C CA . GLU A 1 467 ? 0.406 -3.992 24.879 1.00 98.25 467 GLU A CA 1
ATOM 3614 C C . GLU A 1 467 ? -0.660 -3.213 24.112 1.00 98.25 467 GLU A C 1
ATOM 3616 O O . GLU A 1 467 ? -0.776 -3.352 22.899 1.00 98.25 467 GLU A O 1
ATOM 3621 N N . ALA A 1 468 ? -1.395 -2.334 24.801 1.00 98.25 468 ALA A N 1
ATOM 3622 C CA . ALA A 1 468 ? -2.292 -1.403 24.135 1.00 98.25 468 ALA A CA 1
ATOM 3623 C C . ALA A 1 468 ? -1.541 -0.487 23.163 1.00 98.25 468 ALA A C 1
ATOM 3625 O O . ALA A 1 468 ? -2.027 -0.264 22.061 1.00 98.25 468 ALA A O 1
ATOM 3626 N N . PHE A 1 469 ? -0.369 0.024 23.557 1.00 98.50 469 PHE A N 1
ATOM 3627 C CA . PHE A 1 469 ? 0.477 0.831 22.681 1.00 98.50 469 PHE A CA 1
ATOM 3628 C C . PHE A 1 469 ? 0.839 0.058 21.409 1.00 98.50 469 PHE A C 1
ATOM 3630 O O . PHE A 1 469 ? 0.641 0.586 20.323 1.00 98.50 469 PHE A O 1
ATOM 3637 N N . ALA A 1 470 ? 1.265 -1.205 21.525 1.00 97.69 470 ALA A N 1
ATOM 3638 C CA . ALA A 1 470 ? 1.567 -2.044 20.364 1.00 97.69 470 ALA A CA 1
ATOM 3639 C C . ALA A 1 470 ? 0.348 -2.257 19.443 1.00 97.69 470 ALA A C 1
ATOM 3641 O O . ALA A 1 470 ? 0.477 -2.141 18.228 1.00 97.69 470 ALA A O 1
ATOM 3642 N N . ALA A 1 471 ? -0.840 -2.505 20.008 1.00 98.12 471 ALA A N 1
ATOM 3643 C CA . ALA A 1 471 ? -2.067 -2.657 19.222 1.00 98.12 471 ALA A CA 1
ATOM 3644 C C . ALA A 1 471 ? -2.450 -1.358 18.488 1.00 98.12 471 ALA A C 1
ATOM 3646 O O . ALA A 1 471 ? -2.693 -1.372 17.286 1.00 98.12 471 ALA A O 1
ATOM 3647 N N . TYR A 1 472 ? -2.441 -0.209 19.172 1.00 98.38 472 TYR A N 1
ATOM 3648 C CA . TYR A 1 472 ? -2.700 1.077 18.514 1.00 98.38 472 TYR A CA 1
ATOM 3649 C C . TYR A 1 472 ? -1.627 1.443 17.486 1.00 98.38 472 TYR A C 1
ATOM 3651 O O . TYR A 1 472 ? -1.947 2.090 16.495 1.00 98.38 472 TYR A O 1
ATOM 3659 N N . HIS A 1 473 ? -0.374 1.039 17.709 1.00 97.06 473 HIS A N 1
ATOM 3660 C CA . HIS A 1 473 ? 0.709 1.285 16.764 1.00 97.06 473 HIS A CA 1
ATOM 3661 C C . HIS A 1 473 ? 0.444 0.529 15.469 1.00 97.06 473 HIS A C 1
ATOM 3663 O O . HIS A 1 473 ? 0.489 1.127 14.406 1.00 97.06 473 HIS A O 1
ATOM 3669 N N . HIS A 1 474 ? 0.061 -0.744 15.561 1.00 96.00 474 HIS A N 1
ATOM 3670 C CA . HIS A 1 474 ? -0.292 -1.533 14.387 1.00 96.00 474 HIS A CA 1
ATOM 3671 C C . HIS A 1 474 ? -1.518 -0.964 13.649 1.00 96.00 474 HIS A C 1
ATOM 3673 O O . HIS A 1 474 ? -1.524 -0.882 12.425 1.00 96.00 474 HIS A O 1
ATOM 3679 N N . ALA A 1 475 ? -2.526 -0.465 14.378 1.00 96.75 475 ALA A N 1
ATOM 3680 C CA . ALA A 1 475 ? -3.636 0.268 13.760 1.00 96.75 475 ALA A CA 1
ATOM 3681 C C . ALA A 1 475 ? -3.165 1.522 12.996 1.00 96.75 475 ALA A C 1
ATOM 3683 O O . ALA A 1 475 ? -3.671 1.807 11.914 1.00 96.75 475 ALA A O 1
ATOM 3684 N N . ALA A 1 476 ? -2.204 2.263 13.556 1.00 96.19 476 ALA A N 1
ATOM 3685 C CA . ALA A 1 476 ? -1.618 3.445 12.927 1.00 96.19 476 ALA A CA 1
ATOM 3686 C C . ALA A 1 476 ? -0.691 3.107 11.749 1.00 96.19 476 ALA A C 1
ATOM 3688 O O . ALA A 1 476 ? -0.567 3.924 10.841 1.00 96.19 476 ALA A O 1
ATOM 3689 N N . ASP A 1 477 ? -0.058 1.932 11.748 1.00 94.31 477 ASP A N 1
ATOM 3690 C CA . ASP A 1 477 ? 0.735 1.449 10.614 1.00 94.31 477 ASP A CA 1
ATOM 3691 C C . ASP A 1 477 ? -0.176 1.157 9.412 1.00 94.31 477 ASP A C 1
ATOM 3693 O O . ASP A 1 477 ? 0.158 1.538 8.294 1.00 94.31 477 ASP A O 1
ATOM 3697 N N . LEU A 1 478 ? -1.363 0.584 9.647 1.00 93.94 478 LEU A N 1
ATOM 3698 C CA . LEU A 1 478 ? -2.382 0.339 8.617 1.00 93.94 478 LEU A CA 1
ATOM 3699 C C . LEU A 1 478 ? -3.061 1.632 8.139 1.00 93.94 478 LEU A C 1
ATOM 3701 O O . LEU A 1 478 ? -3.216 1.865 6.938 1.00 93.94 478 LEU A O 1
ATOM 3705 N N . ASN A 1 479 ? -3.482 2.481 9.081 1.00 94.19 479 ASN A N 1
ATOM 3706 C CA . ASN A 1 479 ? -4.141 3.754 8.804 1.00 94.19 479 ASN A CA 1
ATOM 3707 C C . ASN A 1 479 ? -3.526 4.890 9.646 1.00 94.19 479 ASN A C 1
ATOM 3709 O O . ASN A 1 479 ? -4.001 5.188 10.749 1.00 94.19 479 ASN A O 1
ATOM 3713 N N . PRO A 1 480 ? -2.505 5.588 9.118 1.00 95.06 480 PRO A N 1
ATOM 3714 C CA . PRO A 1 480 ? -1.820 6.644 9.857 1.00 95.06 480 PRO A CA 1
ATOM 3715 C C . PRO A 1 480 ? -2.637 7.939 9.976 1.00 95.06 480 PRO A C 1
ATOM 3717 O O . PRO A 1 480 ? -2.228 8.845 10.707 1.00 95.06 480 PRO A O 1
ATOM 3720 N N . TYR A 1 481 ? -3.793 8.032 9.311 1.00 92.56 481 TYR A N 1
ATOM 3721 C CA . TYR A 1 481 ? -4.590 9.254 9.193 1.00 92.56 481 TYR A CA 1
ATOM 3722 C C . TYR A 1 481 ? -5.658 9.422 10.277 1.00 92.56 481 TYR A C 1
ATOM 3724 O O . TYR A 1 481 ? -6.349 10.438 10.273 1.00 92.56 481 TYR A O 1
ATOM 3732 N N . ASP A 1 482 ? -5.796 8.484 11.221 1.00 90.62 482 ASP A N 1
ATOM 3733 C CA . ASP A 1 482 ? -6.721 8.633 12.350 1.00 90.62 482 ASP A CA 1
ATOM 3734 C C . ASP A 1 482 ? -6.096 9.499 13.471 1.00 90.62 482 ASP A C 1
ATOM 3736 O O . ASP A 1 482 ? -5.258 9.019 14.247 1.00 90.62 482 ASP A O 1
ATOM 3740 N N . PRO A 1 483 ? -6.514 10.773 13.641 1.00 92.88 483 PRO A N 1
ATOM 3741 C CA . PRO A 1 483 ? -5.933 11.653 14.652 1.00 92.88 483 PRO A CA 1
ATOM 3742 C C . PRO A 1 483 ? -6.240 11.209 16.090 1.00 92.88 483 PRO A C 1
ATOM 3744 O O . PRO A 1 483 ? -5.513 11.599 17.009 1.00 92.88 483 PRO A O 1
ATOM 3747 N N . ASN A 1 484 ? -7.297 10.421 16.317 1.00 94.06 484 ASN A N 1
ATOM 3748 C CA . ASN A 1 484 ? -7.618 9.891 17.640 1.00 94.06 484 ASN A CA 1
ATOM 3749 C C . ASN A 1 484 ? -6.640 8.780 18.017 1.00 94.06 484 ASN A C 1
ATOM 3751 O O . ASN A 1 484 ? -6.117 8.791 19.132 1.00 94.06 484 ASN A O 1
ATOM 3755 N N . VAL A 1 485 ? -6.350 7.862 17.090 1.00 97.00 485 VAL A N 1
ATOM 3756 C CA . VAL A 1 485 ? -5.347 6.803 17.297 1.00 97.00 485 VAL A CA 1
ATOM 3757 C C . VAL A 1 485 ? -3.971 7.416 17.552 1.00 97.00 485 VAL A C 1
ATOM 3759 O O . VAL A 1 485 ? -3.325 7.070 18.542 1.00 97.00 485 VAL A O 1
ATOM 3762 N N . GLN A 1 486 ? -3.561 8.398 16.744 1.00 97.50 486 GLN A N 1
ATOM 3763 C CA . GLN A 1 486 ? -2.281 9.094 16.930 1.00 97.50 486 GLN A CA 1
ATOM 3764 C C . GLN A 1 486 ? -2.217 9.833 18.279 1.00 97.50 486 GLN A C 1
ATOM 3766 O O . GLN A 1 486 ? -1.201 9.789 18.975 1.00 97.50 486 GLN A O 1
ATOM 3771 N N . GLY A 1 487 ? -3.319 10.458 18.709 1.00 97.81 487 GLY A N 1
ATOM 3772 C CA . GLY A 1 487 ? -3.420 11.075 20.034 1.00 97.81 487 GLY A CA 1
ATOM 3773 C C . GLY A 1 487 ? -3.295 10.065 21.181 1.00 97.81 487 GLY A C 1
ATOM 3774 O O . GLY A 1 487 ? -2.552 10.302 22.134 1.00 97.81 487 GLY A O 1
ATOM 3775 N N . ILE A 1 488 ? -3.963 8.911 21.074 1.00 98.31 488 ILE A N 1
ATOM 3776 C CA . ILE A 1 488 ? -3.867 7.829 22.065 1.00 98.31 488 ILE A CA 1
ATOM 3777 C C . ILE A 1 488 ? -2.434 7.291 22.143 1.00 98.31 488 ILE A C 1
ATOM 3779 O O . ILE A 1 488 ? -1.936 7.063 23.247 1.00 98.31 488 ILE A O 1
ATOM 3783 N N . LEU A 1 489 ? -1.758 7.120 21.004 1.00 98.50 489 LEU A N 1
ATOM 3784 C CA . LEU A 1 489 ? -0.353 6.714 20.963 1.00 98.50 489 LEU A CA 1
ATOM 3785 C C . LEU A 1 489 ? 0.555 7.729 21.653 1.00 98.50 489 LEU A C 1
ATOM 3787 O O . LEU A 1 489 ? 1.404 7.327 22.445 1.00 98.50 489 LEU A O 1
ATOM 3791 N N . ALA A 1 490 ? 0.343 9.027 21.424 1.00 98.25 490 ALA A N 1
ATOM 3792 C CA . ALA A 1 490 ? 1.107 10.073 22.096 1.00 98.25 490 ALA A CA 1
ATOM 3793 C C . ALA A 1 490 ? 0.962 10.014 23.627 1.00 98.25 490 ALA A C 1
ATOM 3795 O O . ALA A 1 490 ? 1.947 10.147 24.359 1.00 98.25 490 ALA A O 1
ATOM 3796 N N . ASP A 1 491 ? -0.261 9.800 24.116 1.00 98.12 491 ASP A N 1
ATOM 3797 C CA . ASP A 1 491 ? -0.549 9.702 25.548 1.00 98.12 491 ASP A CA 1
ATOM 3798 C C . ASP A 1 491 ? 0.039 8.426 26.165 1.00 98.12 491 ASP A C 1
ATOM 3800 O O . ASP A 1 491 ? 0.632 8.470 27.247 1.00 98.12 491 ASP A O 1
ATOM 3804 N N . LEU A 1 492 ? -0.094 7.287 25.477 1.00 98.25 492 LEU A N 1
ATOM 3805 C CA . LEU A 1 492 ? 0.469 6.011 25.918 1.00 98.25 492 LEU A CA 1
ATOM 3806 C C . LEU A 1 492 ? 2.001 6.050 25.934 1.00 98.25 492 LEU A C 1
ATOM 3808 O O . LEU A 1 492 ? 2.590 5.656 26.938 1.00 98.25 492 LEU A O 1
ATOM 3812 N N . ALA A 1 493 ? 2.642 6.574 24.887 1.00 98.25 493 ALA A N 1
ATOM 3813 C CA . ALA A 1 493 ? 4.093 6.744 24.831 1.00 98.25 493 ALA A CA 1
ATOM 3814 C C . ALA A 1 493 ? 4.600 7.607 25.996 1.00 98.25 493 ALA A C 1
ATOM 3816 O O . ALA A 1 493 ? 5.507 7.204 26.725 1.00 98.25 493 ALA A O 1
ATOM 3817 N N . ALA A 1 494 ? 3.943 8.745 26.255 1.00 97.94 494 ALA A N 1
ATOM 3818 C CA . ALA A 1 494 ? 4.287 9.613 27.379 1.00 97.94 494 ALA A CA 1
ATOM 3819 C C . ALA A 1 494 ? 4.134 8.899 28.733 1.00 97.94 494 ALA A C 1
ATOM 3821 O O . ALA A 1 494 ? 4.991 9.043 29.606 1.00 97.94 494 ALA A O 1
ATOM 3822 N N . ALA A 1 495 ? 3.074 8.104 28.909 1.00 96.94 495 ALA A N 1
ATOM 3823 C CA . ALA A 1 495 ? 2.851 7.321 30.124 1.00 96.94 495 ALA A CA 1
ATOM 3824 C C . ALA A 1 495 ? 3.870 6.181 30.306 1.00 96.94 495 ALA A C 1
ATOM 3826 O O . ALA A 1 495 ? 4.188 5.824 31.441 1.00 96.94 495 ALA A O 1
ATOM 3827 N N . LEU A 1 496 ? 4.390 5.623 29.208 1.00 97.69 496 LEU A N 1
ATOM 3828 C CA . LEU A 1 496 ? 5.441 4.599 29.201 1.00 97.69 496 LEU A CA 1
ATOM 3829 C C . LEU A 1 496 ? 6.858 5.189 29.321 1.00 97.69 496 LEU A C 1
ATOM 3831 O O . LEU A 1 496 ? 7.816 4.438 29.489 1.00 97.69 496 LEU A O 1
ATOM 3835 N N . GLY A 1 497 ? 6.994 6.519 29.289 1.00 97.62 497 GLY A N 1
ATOM 3836 C CA . GLY A 1 497 ? 8.269 7.227 29.411 1.00 97.62 497 GLY A CA 1
ATOM 3837 C C . GLY A 1 497 ? 9.020 7.434 28.093 1.00 97.62 497 GLY A C 1
ATOM 3838 O O . GLY A 1 497 ? 10.157 7.900 28.127 1.00 97.62 497 GLY A O 1
ATOM 3839 N N . ASP A 1 498 ? 8.403 7.136 26.946 1.00 97.50 498 ASP A N 1
ATOM 3840 C CA . ASP A 1 498 ? 8.969 7.412 25.623 1.00 97.50 498 ASP A CA 1
ATOM 3841 C C . ASP A 1 498 ? 8.548 8.810 25.146 1.00 97.50 498 ASP A C 1
ATOM 3843 O O . ASP A 1 498 ? 7.537 9.009 24.466 1.00 97.50 498 ASP A O 1
ATOM 3847 N N . THR A 1 499 ? 9.311 9.821 25.563 1.00 96.44 499 THR A N 1
ATOM 3848 C CA . THR A 1 499 ? 9.020 11.220 25.222 1.00 96.44 499 THR A CA 1
ATOM 3849 C C . THR A 1 499 ? 9.223 11.520 23.742 1.00 96.44 499 THR A C 1
ATOM 3851 O O . THR A 1 499 ? 8.488 12.342 23.202 1.00 96.44 499 THR A O 1
ATOM 3854 N N . GLY A 1 500 ? 10.184 10.856 23.090 1.00 95.44 500 GLY A N 1
ATOM 3855 C CA . GLY A 1 500 ? 10.472 11.064 21.671 1.00 95.44 500 GLY A CA 1
ATOM 3856 C C . GLY A 1 500 ? 9.329 10.565 20.795 1.00 95.44 500 GLY A C 1
ATOM 3857 O O . GLY A 1 500 ? 8.863 11.285 19.918 1.00 95.44 500 GLY A O 1
ATOM 3858 N N . GLU A 1 501 ? 8.812 9.372 21.088 1.00 95.56 501 GLU A N 1
ATOM 3859 C CA . GLU A 1 501 ? 7.632 8.847 20.405 1.00 95.56 501 GLU A CA 1
ATOM 3860 C C . GLU A 1 501 ? 6.386 9.691 20.680 1.00 95.56 501 GLU A C 1
ATOM 3862 O O . GLU A 1 501 ? 5.629 10.008 19.764 1.00 95.56 501 GLU A O 1
ATOM 3867 N N . ALA A 1 502 ? 6.195 10.136 21.924 1.00 97.69 502 ALA A N 1
ATOM 3868 C CA . ALA A 1 502 ? 5.077 11.009 22.259 1.00 97.69 502 ALA A CA 1
ATOM 3869 C C . ALA A 1 502 ? 5.105 12.335 21.478 1.00 97.69 502 ALA A C 1
ATOM 3871 O O . ALA A 1 502 ? 4.055 12.845 21.090 1.00 97.69 502 ALA A O 1
ATOM 3872 N N . GLU A 1 503 ? 6.287 12.914 21.260 1.00 97.31 503 GLU A N 1
ATOM 3873 C CA . GLU A 1 503 ? 6.463 14.125 20.454 1.00 97.31 503 GLU A CA 1
ATOM 3874 C C . GLU A 1 503 ? 6.197 13.868 18.969 1.00 97.31 503 GLU A C 1
ATOM 3876 O O . GLU A 1 503 ? 5.379 14.589 18.394 1.00 97.31 503 GLU A O 1
ATOM 3881 N N . ARG A 1 504 ? 6.762 12.797 18.392 1.00 94.75 504 ARG A N 1
ATOM 3882 C CA . ARG A 1 504 ? 6.493 12.390 16.998 1.00 94.75 504 ARG A CA 1
ATOM 3883 C C . ARG A 1 504 ? 4.998 12.228 16.726 1.00 94.75 504 ARG A C 1
ATOM 3885 O O . ARG A 1 504 ? 4.457 12.797 15.782 1.00 94.75 504 ARG A O 1
ATOM 3892 N N . ARG A 1 505 ? 4.282 11.521 17.604 1.00 96.88 505 ARG A N 1
ATOM 3893 C CA . ARG A 1 505 ? 2.830 11.309 17.459 1.00 96.88 505 ARG A CA 1
ATOM 3894 C C . ARG A 1 505 ? 2.032 12.610 17.567 1.00 96.88 505 ARG A C 1
ATOM 3896 O O . ARG A 1 505 ? 1.048 12.789 16.852 1.00 96.88 505 ARG A O 1
ATOM 3903 N N . ARG A 1 506 ? 2.454 13.558 18.413 1.00 96.81 506 ARG A N 1
ATOM 3904 C CA . ARG A 1 506 ? 1.823 14.892 18.486 1.00 96.81 506 ARG A CA 1
ATOM 3905 C C . ARG A 1 506 ? 2.064 15.715 17.227 1.00 96.81 506 ARG A C 1
ATOM 3907 O O . ARG A 1 506 ? 1.160 16.443 16.826 1.00 96.81 506 ARG A O 1
ATOM 3914 N N . GLU A 1 507 ? 3.244 15.616 16.626 1.00 95.31 507 GLU A N 1
ATOM 3915 C CA . GLU A 1 507 ? 3.552 16.267 15.352 1.00 95.31 507 GLU A CA 1
ATOM 3916 C C . GLU A 1 507 ? 2.672 15.717 14.226 1.00 95.31 507 GLU A C 1
ATOM 3918 O O . GLU A 1 507 ? 2.025 16.499 13.531 1.00 95.31 507 GLU A O 1
ATOM 3923 N N . ILE A 1 508 ? 2.505 14.392 14.141 1.00 95.12 508 ILE A N 1
ATOM 3924 C CA . ILE A 1 508 ? 1.549 13.762 13.216 1.00 95.12 508 ILE A CA 1
ATOM 3925 C C . ILE A 1 508 ? 0.136 14.329 13.422 1.00 95.12 508 ILE A C 1
ATOM 3927 O O . ILE A 1 508 ? -0.505 14.768 12.469 1.00 95.12 508 ILE A O 1
ATOM 3931 N N . VAL A 1 509 ? -0.346 14.421 14.667 1.00 94.44 509 VAL A N 1
ATOM 3932 C CA . VAL A 1 509 ? -1.654 15.040 14.961 1.00 94.44 509 VAL A CA 1
ATOM 3933 C C . VAL A 1 509 ? -1.716 16.501 14.494 1.00 94.44 509 VAL A C 1
ATOM 3935 O O . VAL A 1 509 ? -2.772 16.956 14.050 1.00 94.44 509 VAL A O 1
ATOM 3938 N N . GLN A 1 510 ? -0.623 17.263 14.585 1.00 92.50 510 GLN A N 1
ATOM 3939 C CA . GLN A 1 510 ? -0.573 18.637 14.077 1.00 92.50 510 GLN A CA 1
ATOM 3940 C C . GLN A 1 510 ? -0.646 18.687 12.550 1.00 92.50 510 GLN A C 1
ATOM 3942 O O . GLN A 1 510 ? -1.394 19.518 12.035 1.00 92.50 510 GLN A O 1
ATOM 3947 N N . ILE A 1 511 ? 0.056 17.797 11.843 1.00 89.19 511 ILE A N 1
ATOM 3948 C CA . ILE A 1 511 ? -0.025 17.660 10.381 1.00 89.19 511 ILE A CA 1
ATOM 3949 C C . ILE A 1 511 ? -1.471 17.354 9.969 1.00 89.19 511 ILE A C 1
ATOM 3951 O O . ILE A 1 511 ? -2.058 18.103 9.187 1.00 89.19 511 ILE A O 1
ATOM 3955 N N . LEU A 1 512 ? -2.090 16.336 10.578 1.00 88.31 512 LEU A N 1
ATOM 3956 C CA . LEU A 1 512 ? -3.471 15.931 10.283 1.00 88.31 512 LEU A CA 1
ATOM 3957 C C . LEU A 1 512 ? -4.490 17.048 10.566 1.00 88.31 512 LEU A C 1
ATOM 3959 O O . LEU A 1 512 ? -5.468 17.199 9.840 1.00 88.31 512 LEU A O 1
ATOM 3963 N N . ARG A 1 513 ? -4.267 17.866 11.603 1.00 85.06 513 ARG A N 1
ATOM 3964 C CA . ARG A 1 513 ? -5.131 19.019 11.926 1.00 85.06 513 ARG A CA 1
ATOM 3965 C C . ARG A 1 513 ? -4.911 20.219 11.018 1.00 85.06 513 ARG A C 1
ATOM 3967 O O . ARG A 1 513 ? -5.862 20.953 10.757 1.00 85.06 513 ARG A O 1
ATOM 3974 N N . ARG A 1 514 ? -3.664 20.467 10.612 1.00 82.94 514 ARG A N 1
ATOM 3975 C CA . ARG A 1 514 ? -3.314 21.529 9.662 1.00 82.94 514 ARG A CA 1
ATOM 3976 C C . ARG A 1 514 ? -3.937 21.238 8.299 1.00 82.94 514 ARG A C 1
ATOM 3978 O O . ARG A 1 514 ? -4.328 22.179 7.613 1.00 82.94 514 ARG A O 1
ATOM 3985 N N . GLY A 1 515 ? -4.028 19.958 7.940 1.00 70.25 515 GLY A N 1
ATOM 3986 C CA . GLY A 1 515 ? -4.359 19.533 6.590 1.00 70.25 515 GLY A CA 1
ATOM 3987 C C . GLY A 1 515 ? -3.235 19.897 5.621 1.00 70.25 515 GLY A C 1
ATOM 3988 O O . GLY A 1 515 ? -2.081 20.110 6.014 1.00 70.25 515 GLY A O 1
ATOM 3989 N N . GLY A 1 516 ? -3.572 20.005 4.344 1.00 59.56 516 GLY A N 1
ATOM 3990 C CA . GLY A 1 516 ? -2.631 20.391 3.303 1.00 59.56 516 GLY A CA 1
ATOM 3991 C C . GLY A 1 516 ? -3.331 20.838 2.036 1.00 59.56 516 GLY A C 1
ATOM 3992 O O . GLY A 1 516 ? -4.559 20.887 1.982 1.00 59.56 516 GLY A O 1
ATOM 3993 N N . SER A 1 517 ? -2.545 21.174 1.011 1.00 52.16 517 SER A N 1
ATOM 3994 C CA . SER A 1 517 ? -3.096 21.381 -0.322 1.00 52.16 517 SER A CA 1
ATOM 3995 C C . SER A 1 517 ? -3.440 20.023 -0.922 1.00 52.16 517 SER A C 1
ATOM 3997 O O . SER A 1 517 ? -2.702 19.512 -1.758 1.00 52.16 517 SER A O 1
ATOM 3999 N N . ASP A 1 518 ? -4.585 19.467 -0.539 1.00 53.28 518 ASP A N 1
ATOM 4000 C CA . ASP A 1 518 ? -5.322 18.516 -1.372 1.00 53.28 518 ASP A CA 1
ATOM 4001 C C . ASP A 1 518 ? -5.866 19.292 -2.580 1.00 53.28 518 ASP A C 1
ATOM 4003 O O . ASP A 1 518 ? -7.070 19.461 -2.754 1.00 53.28 518 ASP A O 1
ATOM 4007 N N . ARG A 1 519 ? -4.966 19.896 -3.371 1.00 49.62 519 ARG A N 1
ATOM 4008 C CA . ARG A 1 519 ? -5.338 20.457 -4.661 1.00 49.62 519 ARG A CA 1
ATOM 4009 C C . ARG A 1 519 ? -5.832 19.263 -5.452 1.00 49.62 519 ARG A C 1
ATOM 4011 O O . ARG A 1 519 ? -5.013 18.482 -5.926 1.00 49.62 519 ARG A O 1
ATOM 4018 N N . GLU A 1 520 ? -7.149 19.129 -5.566 1.00 45.88 520 GLU A N 1
ATOM 4019 C CA . GLU A 1 520 ? -7.736 18.337 -6.631 1.00 45.88 520 GLU A CA 1
ATOM 4020 C C . GLU A 1 520 ? -7.192 18.920 -7.925 1.00 45.88 520 GLU A C 1
ATOM 4022 O O . GLU A 1 520 ? -7.599 19.989 -8.390 1.00 45.88 520 GLU A O 1
ATOM 4027 N N . LEU A 1 521 ? -6.170 18.255 -8.451 1.00 48.09 521 LEU A N 1
ATOM 4028 C CA . LEU A 1 521 ? -5.737 18.503 -9.801 1.00 48.09 521 LEU A CA 1
ATOM 4029 C C . LEU A 1 521 ? -6.913 18.093 -10.697 1.00 48.09 521 LEU A C 1
ATOM 4031 O O . LEU A 1 521 ? -7.510 17.037 -10.457 1.00 48.09 521 LEU A O 1
ATOM 4035 N N . PRO A 1 522 ? -7.292 18.920 -11.688 1.00 48.59 522 PRO A N 1
ATOM 4036 C CA . PRO A 1 522 ? -8.238 18.525 -12.715 1.00 48.59 522 PRO A CA 1
ATOM 4037 C C . PRO A 1 522 ? -8.013 17.077 -13.185 1.00 48.59 522 PRO A C 1
ATOM 4039 O O . PRO A 1 522 ? -6.864 16.635 -13.289 1.00 48.59 522 PRO A O 1
ATOM 4042 N N . PRO A 1 523 ? -9.091 16.327 -13.464 1.00 46.66 523 PRO A N 1
ATOM 4043 C CA . PRO A 1 523 ? -8.997 14.906 -13.765 1.00 46.66 523 PRO A CA 1
ATOM 4044 C C . PRO A 1 523 ? -8.036 14.624 -14.927 1.00 46.66 523 PRO A C 1
ATOM 4046 O O . PRO A 1 523 ? -8.077 15.270 -15.974 1.00 46.66 523 PRO A O 1
ATOM 4049 N N . ILE A 1 524 ? -7.177 13.622 -14.731 1.00 51.59 524 ILE A N 1
ATOM 4050 C CA . ILE A 1 524 ? -6.205 13.146 -15.716 1.00 51.59 524 ILE A CA 1
ATOM 4051 C C . ILE A 1 524 ? -6.772 11.868 -16.332 1.00 51.59 524 ILE A C 1
ATOM 4053 O O . ILE A 1 524 ? -6.719 10.804 -15.718 1.00 51.59 524 ILE A O 1
ATOM 4057 N N . HIS A 1 525 ? -7.356 11.946 -17.527 1.00 46.91 525 HIS A N 1
ATOM 4058 C CA . HIS A 1 525 ? -7.977 10.765 -18.130 1.00 46.91 525 HIS A CA 1
ATOM 4059 C C . HIS A 1 525 ? -6.943 9.786 -18.716 1.00 46.91 525 HIS A C 1
ATOM 4061 O O . HIS A 1 525 ? -5.884 10.158 -19.236 1.00 46.91 525 HIS A O 1
ATOM 4067 N N . THR A 1 526 ? -7.247 8.497 -18.561 1.00 47.66 526 THR A N 1
ATOM 4068 C CA . THR A 1 526 ? -6.350 7.362 -18.814 1.00 47.66 526 THR A CA 1
ATOM 4069 C C . THR A 1 526 ? -6.667 6.693 -20.160 1.00 47.66 526 THR A C 1
ATOM 4071 O O . THR A 1 526 ? -7.432 7.233 -20.956 1.00 47.66 526 THR A O 1
ATOM 4074 N N . ILE A 1 527 ? -5.996 5.582 -20.490 1.00 44.81 527 ILE A N 1
ATOM 4075 C CA . ILE A 1 527 ? -6.072 4.933 -21.813 1.00 44.81 527 ILE A CA 1
ATOM 4076 C C . ILE A 1 527 ? -7.437 4.245 -21.989 1.00 44.81 527 ILE A C 1
ATOM 4078 O O . ILE A 1 527 ? -7.585 3.082 -21.644 1.00 44.81 527 ILE A O 1
ATOM 4082 N N . GLU A 1 528 ? -8.416 5.009 -22.474 1.00 39.53 528 GLU A N 1
ATOM 4083 C CA . GLU A 1 528 ? -9.378 4.728 -23.556 1.00 39.53 528 GLU A CA 1
ATOM 4084 C C . GLU A 1 528 ? -10.447 5.841 -23.552 1.00 39.53 528 GLU A C 1
ATOM 4086 O O . GLU A 1 528 ? -11.355 5.841 -22.729 1.00 39.53 528 GLU A O 1
ATOM 4091 N N . GLY A 1 529 ? -10.342 6.780 -24.505 1.00 39.41 529 GLY A N 1
ATOM 4092 C CA . GLY A 1 529 ? -11.483 7.581 -24.974 1.00 39.41 529 GLY A CA 1
ATOM 4093 C C . GLY A 1 529 ? -11.819 8.868 -24.215 1.00 39.41 529 GLY A C 1
ATOM 4094 O O . GLY A 1 529 ? -12.881 8.961 -23.620 1.00 39.41 529 GLY A O 1
ATOM 4095 N N . ASP A 1 530 ? -10.918 9.850 -24.298 1.00 37.12 530 ASP A N 1
ATOM 4096 C CA . ASP A 1 530 ? -11.154 11.293 -24.528 1.00 37.12 530 ASP A CA 1
ATOM 4097 C C . ASP A 1 530 ? -10.196 12.140 -23.683 1.00 37.12 530 ASP A C 1
ATOM 4099 O O . ASP A 1 530 ? -10.303 12.284 -22.467 1.00 37.12 530 ASP A O 1
ATOM 4103 N N . TYR A 1 531 ? -9.190 12.677 -24.373 1.00 55.84 531 TYR A N 1
ATOM 4104 C CA . TYR A 1 531 ? -8.104 13.454 -23.801 1.00 55.84 531 TYR A CA 1
ATOM 4105 C C . TYR A 1 531 ? -8.411 14.945 -23.877 1.00 55.84 531 TYR A C 1
ATOM 4107 O O . TYR A 1 531 ? -8.588 15.503 -24.961 1.00 55.84 531 TYR A O 1
ATOM 4115 N N . VAL A 1 532 ? -8.352 15.597 -22.722 1.00 37.53 532 VAL A N 1
ATOM 4116 C CA . VAL A 1 532 ? -8.044 17.018 -22.605 1.00 37.53 532 VAL A CA 1
ATOM 4117 C C . VAL A 1 532 ? -7.025 17.110 -21.472 1.00 37.53 532 VAL A C 1
ATOM 4119 O O . VAL A 1 532 ? -7.410 17.104 -20.305 1.00 37.53 532 VAL A O 1
ATOM 4122 N N . LEU A 1 533 ? -5.718 17.196 -21.783 1.00 36.88 533 LEU A N 1
ATOM 4123 C CA . LEU A 1 533 ? -4.845 17.946 -20.866 1.00 36.88 533 LEU A CA 1
ATOM 4124 C C . LEU A 1 533 ? -5.555 19.276 -20.638 1.00 36.88 533 LEU A C 1
ATOM 4126 O O . LEU A 1 533 ? -6.059 19.814 -21.633 1.00 36.88 533 LEU A O 1
ATOM 4130 N N . PRO A 1 534 ? -5.593 19.845 -19.420 1.00 35.72 534 PRO A N 1
ATOM 4131 C CA . PRO A 1 534 ? -5.854 21.266 -19.338 1.00 35.72 534 PRO A CA 1
ATOM 4132 C C . PRO A 1 534 ? -4.856 21.904 -20.303 1.00 35.72 534 PRO A C 1
ATOM 4134 O O . PRO A 1 534 ? -3.643 21.869 -20.081 1.00 35.72 534 PRO A O 1
ATOM 4137 N N . GLY A 1 535 ? -5.356 22.382 -21.452 1.00 33.34 535 GLY A N 1
ATOM 4138 C CA . GLY A 1 535 ? -4.562 23.220 -22.329 1.00 33.34 535 GLY A CA 1
ATOM 4139 C C . GLY A 1 535 ? -3.988 24.295 -21.424 1.00 33.34 535 GLY A C 1
ATOM 4140 O O . GLY A 1 535 ? -4.641 24.655 -20.449 1.00 33.34 535 GLY A O 1
ATOM 4141 N N . GLY A 1 536 ? -2.772 24.765 -21.684 1.00 35.16 536 GLY A N 1
ATOM 4142 C CA . GLY A 1 536 ? -2.050 25.698 -20.806 1.00 35.16 536 GLY A CA 1
ATOM 4143 C C . GLY A 1 536 ? -2.773 27.008 -20.423 1.00 35.16 536 GLY A C 1
ATOM 4144 O O . GLY A 1 536 ? -2.130 27.911 -19.907 1.00 35.16 536 GLY A O 1
ATOM 4145 N N . SER A 1 537 ? -4.073 27.146 -20.670 1.00 37.22 537 SER A N 1
ATOM 4146 C CA . SER A 1 537 ? -5.011 27.970 -19.922 1.00 37.22 537 SER A CA 1
ATOM 4147 C C . SER A 1 537 ? -5.639 27.184 -18.758 1.00 37.22 537 SER A C 1
ATOM 4149 O O . SER A 1 537 ? -6.559 26.387 -18.938 1.00 37.22 537 SER A O 1
ATOM 4151 N N . ASP A 1 538 ? -5.164 27.465 -17.555 1.00 41.91 538 ASP A N 1
ATOM 4152 C CA . ASP A 1 538 ? -5.855 27.252 -16.285 1.00 41.91 538 ASP A CA 1
ATOM 4153 C C . ASP A 1 538 ? -7.336 27.702 -16.385 1.00 41.91 538 ASP A C 1
ATOM 4155 O O . ASP A 1 538 ? -7.646 28.887 -16.272 1.00 41.91 538 ASP A O 1
ATOM 4159 N N . VAL A 1 539 ? -8.269 26.781 -16.677 1.00 48.34 539 VAL A N 1
ATOM 4160 C CA . VAL A 1 539 ? -9.702 27.122 -16.848 1.00 48.34 539 VAL A CA 1
ATOM 4161 C C . VAL A 1 539 ? -10.427 27.288 -15.506 1.00 48.34 539 VAL A C 1
ATOM 4163 O O . VAL A 1 539 ? -11.601 27.648 -15.482 1.00 48.34 539 VAL A O 1
ATOM 4166 N N . SER A 1 540 ? -9.731 27.029 -14.394 1.00 48.56 540 SER A N 1
ATOM 4167 C CA . SER A 1 540 ? -10.229 27.195 -13.026 1.00 48.56 540 SER A CA 1
ATOM 4168 C C . SER A 1 540 ? -10.053 28.602 -12.451 1.00 48.56 540 SER A C 1
ATOM 4170 O O . SER A 1 540 ? -10.549 28.890 -11.362 1.00 48.56 540 SER A O 1
ATOM 4172 N N . GLY A 1 541 ? -9.358 29.484 -13.172 1.00 56.78 541 GLY A N 1
ATOM 4173 C CA . GLY A 1 541 ? -9.285 30.906 -12.854 1.00 56.78 541 GLY A CA 1
ATOM 4174 C C . GLY A 1 541 ? -10.505 31.685 -13.354 1.00 56.78 541 GLY A C 1
ATOM 4175 O O . GLY A 1 541 ? -11.261 31.215 -14.204 1.00 56.78 541 GLY A O 1
ATOM 4176 N N . GLN A 1 542 ? -10.651 32.917 -12.858 1.00 78.56 542 GLN A N 1
ATOM 4177 C CA . GLN A 1 542 ? -11.684 33.885 -13.257 1.00 78.56 542 GLN A CA 1
ATOM 4178 C C . GLN A 1 542 ? -11.934 33.906 -14.780 1.00 78.56 542 GLN A C 1
ATOM 4180 O O . GLN A 1 542 ? -13.062 33.709 -15.218 1.00 78.56 542 GLN A O 1
ATOM 4185 N N . GLU A 1 543 ? -10.879 34.085 -15.583 1.00 73.56 543 GLU A N 1
ATOM 4186 C CA . GLU A 1 543 ? -10.971 34.233 -17.046 1.00 73.56 543 GLU A CA 1
ATOM 4187 C C . GLU A 1 543 ? -11.463 32.955 -17.749 1.00 73.56 543 GLU A C 1
ATOM 4189 O O . GLU A 1 543 ? -12.171 33.019 -18.755 1.00 73.56 543 GLU A O 1
ATOM 4194 N N . GLY A 1 544 ? -11.112 31.783 -17.214 1.00 72.44 544 GLY A N 1
ATOM 4195 C CA . GLY A 1 544 ? -11.500 30.493 -17.778 1.00 72.44 544 GLY A CA 1
ATOM 4196 C C . GLY A 1 544 ? -12.980 30.185 -17.578 1.00 72.44 544 GLY A C 1
ATOM 4197 O O . GLY A 1 544 ? -13.659 29.755 -18.513 1.00 72.44 544 GLY A O 1
ATOM 4198 N N . LEU A 1 545 ? -13.493 30.445 -16.374 1.00 77.88 545 LEU A N 1
ATOM 4199 C CA . LEU A 1 545 ? -14.914 30.272 -16.080 1.00 77.88 545 LEU A CA 1
ATOM 4200 C C . LEU A 1 545 ? -15.771 31.319 -16.794 1.00 77.88 545 LEU A C 1
ATOM 4202 O O . LEU A 1 545 ? -16.830 30.973 -17.316 1.00 77.88 545 LEU A O 1
ATOM 4206 N N . GLU A 1 546 ? -15.306 32.567 -16.885 1.00 84.81 546 GLU A N 1
ATOM 4207 C CA . GLU A 1 546 ? -15.986 33.600 -17.671 1.00 84.81 546 GLU A CA 1
ATOM 4208 C C . GLU A 1 546 ? -16.127 33.178 -19.137 1.00 84.81 546 GLU A C 1
ATOM 4210 O O . GLU A 1 546 ? -17.237 33.176 -19.669 1.00 84.81 546 GLU A O 1
ATOM 4215 N N . ALA A 1 547 ? -15.036 32.732 -19.769 1.00 76.94 547 ALA A N 1
ATOM 4216 C CA . ALA A 1 547 ? -15.052 32.283 -21.160 1.00 76.94 547 ALA A CA 1
ATOM 4217 C C . ALA A 1 547 ? -15.953 31.058 -21.398 1.00 76.94 547 ALA A C 1
ATOM 4219 O O . ALA A 1 547 ? -16.481 30.888 -22.496 1.00 76.94 547 ALA A O 1
ATOM 4220 N N . ALA A 1 548 ? -16.108 30.192 -20.394 1.00 76.00 548 ALA A N 1
ATOM 4221 C CA . ALA A 1 548 ? -16.900 28.973 -20.509 1.00 76.00 548 ALA A CA 1
ATOM 4222 C C . ALA A 1 548 ? -18.403 29.190 -20.282 1.00 76.00 548 ALA A C 1
ATOM 4224 O O . ALA A 1 548 ? -19.202 28.446 -20.852 1.00 76.00 548 ALA A O 1
ATOM 4225 N N . PHE A 1 549 ? -18.785 30.149 -19.433 1.00 88.31 549 PHE A N 1
ATOM 4226 C CA . PHE A 1 549 ? -20.160 30.253 -18.944 1.00 88.31 549 PHE A CA 1
ATOM 4227 C C . PHE A 1 549 ? -20.854 31.579 -19.258 1.00 88.31 549 PHE A C 1
ATOM 4229 O O . PHE A 1 549 ? -22.070 31.560 -19.427 1.00 88.31 549 PHE A O 1
ATOM 4236 N N . VAL A 1 550 ? -20.154 32.713 -19.360 1.00 93.06 550 VAL A N 1
ATOM 4237 C CA . VAL A 1 550 ? -20.819 34.014 -19.567 1.00 93.06 550 VAL A CA 1
ATOM 4238 C C . VAL A 1 550 ? -21.550 34.044 -20.914 1.00 93.06 550 VAL A C 1
ATOM 4240 O O . VAL A 1 550 ? -20.987 33.738 -21.962 1.00 93.06 550 VAL A O 1
ATOM 4243 N N . GLY A 1 551 ? -22.834 34.405 -20.881 1.00 90.00 551 GLY A N 1
ATOM 4244 C CA . GLY A 1 551 ? -23.760 34.394 -22.017 1.00 90.00 551 GLY A CA 1
ATOM 4245 C C . GLY A 1 551 ? -24.459 33.048 -22.264 1.00 90.00 551 GLY A C 1
ATOM 4246 O O . GLY A 1 551 ? -25.495 33.006 -22.947 1.00 90.00 551 GLY A O 1
ATOM 4247 N N . GLU A 1 552 ? -23.960 31.958 -21.682 1.00 93.44 552 GLU A N 1
ATOM 4248 C CA . GLU A 1 552 ? -24.539 30.619 -21.802 1.00 93.44 552 GLU A CA 1
ATOM 4249 C C . GLU A 1 552 ? -25.666 30.380 -20.792 1.00 93.44 552 GLU A C 1
ATOM 4251 O O . GLU A 1 552 ? -25.849 31.120 -19.825 1.00 93.44 552 GLU A O 1
ATOM 4256 N N . GLN A 1 553 ? -26.470 29.339 -21.028 1.00 94.62 553 GLN A N 1
ATOM 4257 C CA . GLN A 1 553 ? -27.471 28.913 -20.047 1.00 94.62 553 GLN A CA 1
ATOM 4258 C C . GLN A 1 553 ? -26.784 28.324 -18.814 1.00 94.62 553 GLN A C 1
ATOM 4260 O O . GLN A 1 553 ? -25.940 27.435 -18.941 1.00 94.62 553 GLN A O 1
ATOM 4265 N N . ALA A 1 554 ? -27.190 28.770 -17.626 1.00 91.88 554 ALA A N 1
ATOM 4266 C CA . ALA A 1 554 ? -26.668 28.236 -16.378 1.00 91.88 554 ALA A CA 1
ATOM 4267 C C . ALA A 1 554 ? -26.966 26.724 -16.275 1.00 91.88 554 ALA A C 1
ATOM 4269 O O . ALA A 1 554 ? -28.113 26.312 -16.510 1.00 91.88 554 ALA A O 1
ATOM 4270 N N . PRO A 1 555 ? -25.972 25.879 -15.931 1.00 92.75 555 PRO A N 1
ATOM 4271 C CA . PRO A 1 555 ? -26.190 24.446 -15.775 1.00 92.75 555 PRO A CA 1
ATOM 4272 C C . PRO A 1 555 ? -27.328 24.143 -14.791 1.00 92.75 555 PRO A C 1
ATOM 4274 O O . PRO A 1 555 ? -27.349 24.606 -13.656 1.00 92.75 555 PRO A O 1
ATOM 4277 N N . ALA A 1 556 ? -28.306 23.342 -15.212 1.00 88.38 556 ALA A N 1
ATOM 4278 C CA . ALA A 1 556 ? -29.456 23.041 -14.366 1.00 88.38 556 ALA A CA 1
ATOM 4279 C C . ALA A 1 556 ? -29.045 22.217 -13.138 1.00 88.38 556 ALA A C 1
ATOM 4281 O O . ALA A 1 556 ? -28.322 21.232 -13.271 1.00 88.38 556 ALA A O 1
ATOM 4282 N N . PHE A 1 557 ? -29.587 22.529 -11.961 1.00 90.06 557 PHE A N 1
ATOM 4283 C CA . PHE A 1 557 ? -29.398 21.719 -10.758 1.00 90.06 557 PHE A CA 1
ATOM 4284 C C . PHE A 1 557 ? -30.698 21.489 -9.992 1.00 90.06 557 PHE A C 1
ATOM 4286 O O . PHE A 1 557 ? -31.647 22.269 -10.099 1.00 90.06 557 PHE A O 1
ATOM 4293 N N . ARG A 1 558 ? -30.694 20.408 -9.205 1.00 91.94 558 ARG A N 1
ATOM 4294 C CA . ARG A 1 558 ? -31.707 20.040 -8.216 1.00 91.94 558 ARG A CA 1
ATOM 4295 C C . ARG A 1 558 ? -30.981 19.634 -6.943 1.00 91.94 558 ARG A C 1
ATOM 4297 O O . ARG A 1 558 ? -30.231 18.665 -6.970 1.00 91.94 558 ARG A O 1
ATOM 4304 N N . VAL A 1 559 ? -31.213 20.358 -5.857 1.00 88.62 559 VAL A N 1
ATOM 4305 C CA . VAL A 1 559 ? -30.505 20.164 -4.583 1.00 88.62 559 VAL A CA 1
ATOM 4306 C C . VAL A 1 559 ? -31.492 20.089 -3.427 1.00 88.62 559 VAL A C 1
ATOM 4308 O O . VAL A 1 559 ? -32.615 20.585 -3.525 1.00 88.62 559 VAL A O 1
ATOM 4311 N N . GLU A 1 560 ? -31.091 19.429 -2.342 1.00 91.94 560 GLU A N 1
ATOM 4312 C CA . GLU A 1 560 ? -31.882 19.315 -1.113 1.00 91.94 560 GLU A CA 1
ATOM 4313 C C . GLU A 1 560 ? -31.509 20.442 -0.144 1.00 91.94 560 GLU A C 1
ATOM 4315 O O . GLU A 1 560 ? -30.333 20.652 0.142 1.00 91.94 560 GLU A O 1
ATOM 4320 N N . GLY A 1 561 ? -32.498 21.181 0.350 1.00 92.19 561 GLY A N 1
ATOM 4321 C CA . GLY A 1 561 ? -32.316 22.239 1.334 1.00 92.19 561 GLY A CA 1
ATOM 4322 C C . GLY A 1 561 ? -32.105 21.718 2.758 1.00 92.19 561 GLY A C 1
ATOM 4323 O O . GLY A 1 561 ? -32.320 20.547 3.065 1.00 92.19 561 GLY A O 1
ATOM 4324 N N . LEU A 1 562 ? -31.735 22.613 3.679 1.00 91.12 562 LEU A N 1
ATOM 4325 C CA . LEU A 1 562 ? -31.481 22.278 5.096 1.00 91.12 562 LEU A CA 1
ATOM 4326 C C . LEU A 1 562 ? -32.721 21.815 5.893 1.00 91.12 562 LEU A C 1
ATOM 4328 O O . LEU A 1 562 ? -32.608 21.375 7.049 1.00 91.12 562 LEU A O 1
ATOM 4332 N N . ASP A 1 563 ? -33.909 21.966 5.314 1.00 86.69 563 ASP A N 1
ATOM 4333 C CA . ASP A 1 563 ? -35.193 21.490 5.831 1.00 86.69 563 ASP A CA 1
ATOM 4334 C C . ASP A 1 563 ? -35.646 20.163 5.191 1.00 86.69 563 ASP A C 1
ATOM 4336 O O . ASP A 1 563 ? -36.700 19.644 5.556 1.00 86.69 563 ASP A O 1
ATOM 4340 N N . GLY A 1 564 ? -34.839 19.597 4.285 1.00 84.69 564 GLY A N 1
ATOM 4341 C CA . GLY A 1 564 ? -35.131 18.365 3.552 1.00 84.69 564 GLY A CA 1
ATOM 4342 C C . GLY A 1 564 ? -35.992 18.569 2.302 1.00 84.69 564 GLY A C 1
ATOM 4343 O O . GLY A 1 564 ? -36.323 17.596 1.624 1.00 84.69 564 GLY A O 1
ATOM 4344 N N . THR A 1 565 ? -36.373 19.807 1.968 1.00 90.69 565 THR A N 1
ATOM 4345 C CA . THR A 1 565 ? -37.127 20.100 0.742 1.00 90.69 565 THR A CA 1
ATOM 4346 C C . THR A 1 565 ? -36.181 20.306 -0.437 1.00 90.69 565 THR A C 1
ATOM 4348 O O . THR A 1 565 ? -35.170 20.992 -0.323 1.00 90.69 565 THR A O 1
ATOM 4351 N N . SER A 1 566 ? -36.471 19.700 -1.591 1.00 89.25 566 SER A N 1
ATOM 4352 C CA . SER A 1 566 ? -35.661 19.919 -2.796 1.00 89.25 566 SER A CA 1
ATOM 4353 C C . SER A 1 566 ? -36.159 21.113 -3.600 1.00 89.25 566 SER A C 1
ATOM 4355 O O . SER A 1 566 ? -37.367 21.290 -3.752 1.00 89.25 566 SER A O 1
ATOM 4357 N N . PHE A 1 567 ? -35.237 21.856 -4.204 1.00 91.88 567 PHE A N 1
ATOM 4358 C CA . PHE A 1 567 ? -35.547 22.926 -5.151 1.00 91.88 567 PHE A CA 1
ATOM 4359 C C . PHE A 1 567 ? -34.597 22.887 -6.352 1.00 91.88 567 PHE A C 1
ATOM 4361 O O . PHE A 1 567 ? -33.504 22.313 -6.287 1.00 91.88 567 PHE A O 1
ATOM 4368 N N . ASN A 1 568 ? -35.040 23.467 -7.465 1.00 92.75 568 ASN A N 1
ATOM 4369 C CA . ASN A 1 568 ? -34.301 23.510 -8.721 1.00 92.75 568 ASN A CA 1
ATOM 4370 C C . ASN A 1 568 ? -33.967 24.951 -9.102 1.00 92.75 568 ASN A C 1
ATOM 4372 O O . ASN A 1 568 ? -34.722 25.873 -8.793 1.00 92.75 568 ASN A O 1
ATOM 4376 N N . LEU A 1 569 ? -32.904 25.142 -9.887 1.00 91.31 569 LEU A N 1
ATOM 4377 C CA . LEU A 1 569 ? -32.589 26.460 -10.453 1.00 91.31 569 LEU A CA 1
ATOM 4378 C C . LEU A 1 569 ? -33.751 27.028 -11.290 1.00 91.31 569 LEU A C 1
ATOM 4380 O O . LEU A 1 569 ? -34.026 28.225 -11.262 1.00 91.31 569 LEU A O 1
ATOM 4384 N N . SER A 1 570 ? -34.482 26.165 -12.004 1.00 90.75 570 SER A N 1
ATOM 4385 C CA . SER A 1 570 ? -35.631 26.567 -12.826 1.00 90.75 570 SER A CA 1
ATOM 4386 C C . SER A 1 570 ? -36.780 27.182 -12.031 1.00 90.75 570 SER A C 1
ATOM 4388 O O . SER A 1 570 ? -37.564 27.938 -12.605 1.00 90.75 570 SER A O 1
ATOM 4390 N N . ASP A 1 571 ? -36.875 26.874 -10.735 1.00 90.50 571 ASP A N 1
ATOM 4391 C CA . ASP A 1 571 ? -37.932 27.379 -9.853 1.00 90.50 571 ASP A CA 1
ATOM 4392 C C . ASP A 1 571 ? -37.720 28.865 -9.516 1.00 90.50 571 ASP A C 1
ATOM 4394 O O . ASP A 1 571 ? -38.620 29.523 -8.998 1.00 90.50 571 ASP A O 1
ATOM 4398 N N . LEU A 1 572 ? -36.535 29.401 -9.832 1.00 91.69 572 LEU A N 1
ATOM 4399 C CA . LEU A 1 572 ? -36.113 30.771 -9.540 1.00 91.69 572 LEU A CA 1
ATOM 4400 C C . LEU A 1 572 ? -36.155 31.696 -10.765 1.00 91.69 572 LEU A C 1
ATOM 4402 O O . LEU A 1 572 ? -35.776 32.859 -10.660 1.00 91.69 572 LEU A O 1
ATOM 4406 N N . ARG A 1 573 ? -36.634 31.206 -11.918 1.00 87.94 573 ARG A N 1
ATOM 4407 C CA . ARG A 1 573 ? -36.766 32.007 -13.147 1.00 87.94 573 ARG A CA 1
ATOM 4408 C C . ARG A 1 573 ? -37.590 33.274 -12.917 1.00 87.94 573 ARG A C 1
ATOM 4410 O O . ARG A 1 573 ? -38.574 33.263 -12.182 1.00 87.94 573 ARG A O 1
ATOM 4417 N N . GLY A 1 574 ? -37.223 34.343 -13.619 1.00 91.44 574 GLY A N 1
ATOM 4418 C CA . GLY A 1 574 ? -37.825 35.666 -13.448 1.00 91.44 574 GLY A CA 1
ATOM 4419 C C . GLY A 1 574 ? -37.179 36.514 -12.347 1.00 91.44 574 GLY A C 1
ATOM 4420 O O . GLY A 1 574 ? -37.620 37.639 -12.142 1.00 91.44 574 GLY A O 1
ATOM 4421 N N . GLN A 1 575 ? -36.148 36.003 -11.672 1.00 95.12 575 GLN A N 1
ATOM 4422 C CA . GLN A 1 575 ? -35.320 36.730 -10.706 1.00 95.12 575 GLN A CA 1
ATOM 4423 C C . GLN A 1 575 ? -33.851 36.611 -11.109 1.00 95.12 575 GLN A C 1
ATOM 4425 O O . GLN A 1 575 ? -33.472 35.646 -11.774 1.00 95.12 575 GLN A O 1
ATOM 4430 N N . VAL A 1 576 ? -33.031 37.566 -10.679 1.00 97.56 576 VAL A N 1
ATOM 4431 C CA . VAL A 1 576 ? -31.574 37.430 -10.736 1.00 97.56 576 VAL A CA 1
ATOM 4432 C C . VAL A 1 576 ? -31.157 36.436 -9.660 1.00 97.56 576 VAL A C 1
ATOM 4434 O O . VAL A 1 576 ? -31.474 36.624 -8.485 1.00 97.56 576 VAL A O 1
ATOM 4437 N N . VAL A 1 577 ? -30.468 35.366 -10.047 1.00 97.81 577 VAL A N 1
ATOM 4438 C CA . VAL A 1 577 ? -30.035 34.314 -9.122 1.00 97.81 577 VAL A CA 1
ATOM 4439 C C . VAL A 1 577 ? -28.530 34.387 -8.931 1.00 97.81 577 VAL A C 1
ATOM 4441 O O . VAL A 1 577 ? -27.771 34.248 -9.885 1.00 97.81 577 VAL A O 1
ATOM 4444 N N . VAL A 1 578 ? -28.093 34.562 -7.690 1.00 97.94 578 VAL A N 1
ATOM 4445 C CA . VAL A 1 578 ? -26.681 34.504 -7.305 1.00 97.94 578 VAL A CA 1
ATOM 4446 C C . VAL A 1 578 ? -26.406 33.118 -6.734 1.00 97.94 578 VAL A C 1
ATOM 4448 O O . VAL A 1 578 ? -26.900 32.777 -5.660 1.00 97.94 578 VAL A O 1
ATOM 4451 N N . VAL A 1 579 ? -25.650 32.300 -7.461 1.00 97.81 579 VAL A N 1
ATOM 4452 C CA . VAL A 1 579 ? -25.279 30.941 -7.050 1.00 97.81 579 VAL A CA 1
ATOM 4453 C C . VAL A 1 579 ? -23.880 30.984 -6.445 1.00 97.81 579 VAL A C 1
ATOM 4455 O O . VAL A 1 579 ? -22.908 31.165 -7.172 1.00 97.81 579 VAL A O 1
ATOM 4458 N N . ASP A 1 580 ? -23.786 30.837 -5.127 1.00 97.31 580 ASP A N 1
ATOM 4459 C CA . ASP A 1 580 ? -22.535 30.871 -4.362 1.00 97.31 580 ASP A CA 1
ATOM 4460 C C . ASP A 1 580 ? -22.092 29.453 -3.993 1.00 97.31 580 ASP A C 1
ATOM 4462 O O . ASP A 1 580 ? -22.799 28.748 -3.274 1.00 97.31 580 ASP A O 1
ATOM 4466 N N . PHE A 1 581 ? -20.923 29.025 -4.463 1.00 96.75 581 PHE A N 1
ATOM 4467 C CA . PHE A 1 581 ? -20.295 27.779 -4.030 1.00 96.75 581 PHE A CA 1
ATOM 4468 C C . PHE A 1 581 ? -19.380 28.061 -2.840 1.00 96.75 581 PHE A C 1
ATOM 4470 O O . PHE A 1 581 ? -18.413 28.817 -2.961 1.00 96.75 581 PHE A O 1
ATOM 4477 N N . TRP A 1 582 ? -19.653 27.428 -1.694 1.00 95.12 582 TRP A N 1
ATOM 4478 C CA . TRP A 1 582 ? -18.997 27.772 -0.431 1.00 95.12 582 TRP A CA 1
ATOM 4479 C C . TRP A 1 582 ? -18.853 26.591 0.540 1.00 95.12 582 TRP A C 1
ATOM 4481 O O . TRP A 1 582 ? -19.436 25.519 0.372 1.00 95.12 582 TRP A O 1
ATOM 4491 N N . ALA A 1 583 ? -18.076 26.815 1.605 1.00 87.88 583 ALA A N 1
ATOM 4492 C CA . ALA A 1 583 ? -17.946 25.884 2.721 1.00 87.88 583 ALA A CA 1
ATOM 4493 C C . ALA A 1 583 ? -17.767 26.606 4.069 1.00 87.88 583 ALA A C 1
ATOM 4495 O O . ALA A 1 583 ? -17.188 27.691 4.161 1.00 87.88 583 ALA A O 1
ATOM 4496 N N . THR A 1 584 ? -18.207 25.971 5.152 1.00 84.62 584 THR A N 1
ATOM 4497 C CA . THR A 1 584 ? -18.123 26.442 6.543 1.00 84.62 584 THR A CA 1
ATOM 4498 C C . THR A 1 584 ? -16.686 26.623 7.040 1.00 84.62 584 THR A C 1
ATOM 4500 O O . THR A 1 584 ? -16.436 27.445 7.926 1.00 84.62 584 THR A O 1
ATOM 4503 N N . TRP A 1 585 ? -15.727 25.890 6.469 1.00 77.56 585 TRP A N 1
ATOM 4504 C CA . TRP A 1 585 ? -14.294 26.007 6.766 1.00 77.56 585 TRP A CA 1
ATOM 4505 C C . TRP A 1 585 ? -13.575 27.054 5.899 1.00 77.56 585 TRP A C 1
ATOM 4507 O O . TRP A 1 585 ? -12.469 27.473 6.241 1.00 77.56 585 TRP A O 1
ATOM 4517 N N . CYS A 1 586 ? -14.196 27.527 4.815 1.00 80.75 586 CYS A N 1
ATOM 4518 C CA . CYS A 1 586 ? -13.593 28.464 3.870 1.00 80.75 586 CYS A CA 1
ATOM 4519 C C . CYS A 1 586 ? -13.580 29.894 4.440 1.00 80.75 586 CYS A C 1
ATOM 4521 O O . CYS A 1 586 ? -14.600 30.582 4.494 1.00 80.75 586 CYS A O 1
ATOM 4523 N N . GLY A 1 587 ? -12.404 30.364 4.867 1.00 79.69 587 GLY A N 1
ATOM 4524 C CA . GLY A 1 587 ? -12.212 31.709 5.428 1.00 79.69 587 GLY A CA 1
ATOM 4525 C C . GLY A 1 587 ? -12.737 32.848 4.535 1.00 79.69 587 GLY A C 1
ATOM 4526 O O . GLY A 1 587 ? -13.535 33.653 5.020 1.00 79.69 587 GLY A O 1
ATOM 4527 N N . PRO A 1 588 ? -12.358 32.910 3.244 1.00 80.69 588 PRO A N 1
ATOM 4528 C CA . PRO A 1 588 ? -12.855 33.930 2.320 1.00 80.69 588 PRO A CA 1
ATOM 4529 C C . PRO A 1 588 ? -14.377 33.868 2.113 1.00 80.69 588 PRO A C 1
ATOM 4531 O O . PRO A 1 588 ? -15.035 34.904 2.184 1.00 80.69 588 PRO A O 1
ATOM 4534 N N . CYS A 1 589 ? -14.962 32.673 1.987 1.00 90.25 589 CYS A N 1
ATOM 4535 C CA . CYS A 1 589 ? -16.415 32.491 1.884 1.00 90.25 589 CYS A CA 1
ATOM 4536 C C . CYS A 1 589 ? -17.138 33.122 3.080 1.00 90.25 589 CYS A C 1
ATOM 4538 O O . CYS A 1 589 ? -18.086 33.888 2.929 1.00 90.25 589 CYS A O 1
ATOM 4540 N N . ARG A 1 590 ? -16.620 32.890 4.294 1.00 89.75 590 ARG A N 1
ATOM 4541 C CA . ARG A 1 590 ? -17.183 33.464 5.525 1.00 89.75 590 ARG A CA 1
ATOM 4542 C C . ARG A 1 590 ? -17.180 34.988 5.538 1.00 89.75 590 ARG A C 1
ATOM 4544 O O . ARG A 1 590 ? -18.063 35.578 6.151 1.00 89.75 590 ARG A O 1
ATOM 4551 N N . SER A 1 591 ? -16.196 35.611 4.891 1.00 86.00 591 SER A N 1
ATOM 4552 C CA . SER A 1 591 ? -16.134 37.069 4.764 1.00 86.00 591 SER A CA 1
ATOM 4553 C C . SER A 1 591 ? -17.138 37.634 3.754 1.00 86.00 591 SER A C 1
ATOM 4555 O O . SER A 1 591 ? -17.557 38.774 3.919 1.00 86.00 591 SER A O 1
ATOM 4557 N N . ALA A 1 592 ? -17.567 36.837 2.767 1.00 89.69 592 ALA A N 1
ATOM 4558 C CA . ALA A 1 592 ? -18.556 37.227 1.760 1.00 89.69 592 ALA A CA 1
ATOM 4559 C C . ALA A 1 592 ? -20.011 37.083 2.248 1.00 89.69 592 ALA A C 1
ATOM 4561 O O . ALA A 1 592 ? -20.890 37.795 1.769 1.00 89.69 592 ALA A O 1
ATOM 4562 N N . ILE A 1 593 ? -20.272 36.209 3.232 1.00 94.69 593 ILE A N 1
ATOM 4563 C CA . ILE A 1 593 ? -21.623 35.929 3.756 1.00 94.69 593 ILE A CA 1
ATOM 4564 C C . ILE A 1 593 ? -22.442 37.195 4.071 1.00 94.69 593 ILE A C 1
ATOM 4566 O O . ILE A 1 593 ? -23.586 37.248 3.622 1.00 94.69 593 ILE A O 1
ATOM 4570 N N . PRO A 1 594 ? -21.931 38.208 4.807 1.00 94.62 594 PRO A N 1
ATOM 4571 C CA . PRO A 1 594 ? -22.730 39.394 5.125 1.00 94.62 594 PRO A CA 1
ATOM 4572 C C . PRO A 1 594 ? -23.219 40.134 3.876 1.00 94.62 594 PRO A C 1
ATOM 4574 O O . PRO A 1 594 ? -24.374 40.538 3.817 1.00 94.62 594 PRO A O 1
ATOM 4577 N N . HIS A 1 595 ? -22.364 40.246 2.858 1.00 94.06 595 HIS A N 1
ATOM 4578 C CA . HIS A 1 595 ? -22.699 40.900 1.595 1.00 94.06 595 HIS A CA 1
ATOM 4579 C C . HIS A 1 595 ? -23.728 40.095 0.791 1.00 94.06 595 HIS A C 1
ATOM 4581 O O . HIS A 1 595 ? -24.692 40.656 0.279 1.00 94.06 595 HIS A O 1
ATOM 4587 N N . LEU A 1 596 ? -23.598 38.767 0.761 1.00 96.75 596 LEU A N 1
ATOM 4588 C CA . LEU A 1 596 ? -24.588 37.883 0.137 1.00 96.75 596 LEU A CA 1
ATOM 4589 C C . LEU A 1 596 ? -25.959 37.954 0.834 1.00 96.75 596 LEU A C 1
ATOM 4591 O O . LEU A 1 596 ? -26.989 37.959 0.168 1.00 96.75 596 LEU A O 1
ATOM 4595 N N . VAL A 1 597 ? -25.993 38.066 2.166 1.00 96.25 597 VAL A N 1
ATOM 4596 C CA . VAL A 1 597 ? -27.243 38.287 2.918 1.00 96.25 597 VAL A CA 1
ATOM 4597 C C . VAL A 1 597 ? -27.889 39.627 2.549 1.00 96.25 597 VAL A C 1
ATOM 4599 O O . VAL A 1 597 ? -29.109 39.699 2.414 1.00 96.25 597 VAL A O 1
ATOM 4602 N N . GLU A 1 598 ? -27.096 40.681 2.349 1.00 94.88 598 GLU A N 1
ATOM 4603 C CA . GLU A 1 598 ? -27.605 41.977 1.883 1.00 94.88 598 GLU A CA 1
ATOM 4604 C C . GLU A 1 598 ? -28.157 41.913 0.450 1.00 94.88 598 GLU A C 1
ATOM 4606 O O . GLU A 1 598 ? -29.183 42.534 0.168 1.00 94.88 598 GLU A O 1
ATOM 4611 N N . LEU A 1 599 ? -27.512 41.155 -0.446 1.00 95.12 599 LEU A N 1
ATOM 4612 C CA . LEU A 1 599 ? -27.969 40.963 -1.827 1.00 95.12 599 LEU A CA 1
ATOM 4613 C C . LEU A 1 599 ? -29.293 40.196 -1.905 1.00 95.12 599 LEU A C 1
ATOM 4615 O O . LEU A 1 599 ? -30.180 40.618 -2.642 1.00 95.12 599 LEU A O 1
ATOM 4619 N N . ASP A 1 600 ? -29.461 39.130 -1.118 1.00 95.75 600 ASP A N 1
ATOM 4620 C CA . ASP A 1 600 ? -30.715 38.356 -1.043 1.00 95.75 600 ASP A CA 1
ATOM 4621 C C . ASP A 1 600 ? -31.907 39.201 -0.558 1.00 95.75 600 ASP A C 1
ATOM 4623 O O . ASP A 1 600 ? -33.060 38.905 -0.854 1.00 95.75 600 ASP A O 1
ATOM 4627 N N . GLY A 1 601 ? -31.635 40.286 0.174 1.00 89.81 601 GLY A N 1
ATOM 4628 C CA . GLY A 1 601 ? -32.649 41.232 0.636 1.00 89.81 601 GLY A CA 1
ATOM 4629 C C . GLY A 1 601 ? -33.128 42.241 -0.416 1.00 89.81 601 GLY A C 1
ATOM 4630 O O . GLY A 1 601 ? -34.007 43.046 -0.102 1.00 89.81 601 GLY A O 1
ATOM 4631 N N . ARG A 1 602 ? -32.556 42.257 -1.630 1.00 93.62 602 ARG A N 1
ATOM 4632 C CA . ARG A 1 602 ? -32.935 43.202 -2.695 1.00 93.62 602 ARG A CA 1
ATOM 4633 C C . ARG A 1 602 ? -34.101 42.679 -3.529 1.00 93.62 602 ARG A C 1
ATOM 4635 O O . ARG A 1 602 ? -34.167 41.502 -3.873 1.00 93.62 602 ARG A O 1
ATOM 4642 N N . ASP A 1 603 ? -34.988 43.589 -3.928 1.00 92.25 603 ASP A N 1
ATOM 4643 C CA . ASP A 1 603 ? -36.114 43.254 -4.799 1.00 92.25 603 ASP A CA 1
ATOM 4644 C C . ASP A 1 603 ? -35.618 42.680 -6.137 1.00 92.25 603 ASP A C 1
ATOM 4646 O O . ASP A 1 603 ? -34.890 43.335 -6.882 1.00 92.25 603 ASP A O 1
ATOM 4650 N N . GLY A 1 604 ? -36.042 41.452 -6.448 1.00 92.12 604 GLY A N 1
ATOM 4651 C CA . GLY A 1 604 ? -35.706 40.768 -7.700 1.00 92.12 604 GLY A CA 1
ATOM 4652 C C . GLY A 1 604 ? -34.416 39.943 -7.675 1.00 92.12 604 GLY A C 1
ATOM 4653 O O . GLY A 1 604 ? -34.080 39.366 -8.710 1.00 92.12 604 GLY A O 1
ATOM 4654 N N . VAL A 1 605 ? -33.728 39.842 -6.531 1.00 97.00 605 VAL A N 1
ATOM 4655 C CA . VAL A 1 605 ? -32.519 39.020 -6.352 1.00 97.00 605 VAL A CA 1
ATOM 4656 C C . VAL A 1 605 ? -32.810 37.843 -5.422 1.00 97.00 605 VAL A C 1
ATOM 4658 O O . VAL A 1 605 ? -33.511 37.988 -4.426 1.00 97.00 605 VAL A O 1
ATOM 4661 N N . VAL A 1 606 ? -32.260 36.671 -5.738 1.00 97.06 606 VAL A N 1
ATOM 4662 C CA . VAL A 1 606 ? -32.267 35.493 -4.860 1.00 97.06 606 VAL A CA 1
ATOM 4663 C C . VAL A 1 606 ? -30.864 34.920 -4.782 1.00 97.06 606 VAL A C 1
ATOM 4665 O O . VAL A 1 606 ? -30.261 34.612 -5.810 1.00 97.06 606 VAL A O 1
ATOM 4668 N N . VAL A 1 607 ? -30.364 34.705 -3.570 1.00 98.00 607 VAL A N 1
ATOM 4669 C CA . VAL A 1 607 ? -29.086 34.029 -3.344 1.00 98.00 607 VAL A CA 1
ATOM 4670 C C . VAL A 1 607 ? -29.324 32.554 -3.017 1.00 98.00 607 VAL A C 1
ATOM 4672 O O . VAL A 1 607 ? -30.205 32.183 -2.234 1.00 98.00 607 VAL A O 1
ATOM 4675 N N . VAL A 1 608 ? -28.521 31.689 -3.632 1.00 97.31 608 VAL A N 1
ATOM 4676 C CA . VAL A 1 608 ? -28.483 30.249 -3.373 1.00 97.31 608 VAL A CA 1
ATOM 4677 C C . VAL A 1 608 ? -27.054 29.854 -3.032 1.00 97.31 608 VAL A C 1
ATOM 4679 O O . VAL A 1 608 ? -26.190 29.839 -3.903 1.00 97.31 608 VAL A O 1
ATOM 4682 N N . GLY A 1 609 ? -26.821 29.486 -1.775 1.00 97.25 609 GLY A N 1
ATOM 4683 C CA . GLY A 1 609 ? -25.558 28.895 -1.343 1.00 97.25 609 GLY A CA 1
ATOM 4684 C C . GLY A 1 609 ? -25.548 27.386 -1.584 1.00 97.25 609 GLY A C 1
ATOM 4685 O O . GLY A 1 609 ? -26.403 26.675 -1.055 1.00 97.25 609 GLY A O 1
ATOM 4686 N N . LEU A 1 610 ? -24.577 26.880 -2.333 1.00 97.38 610 LEU A N 1
ATOM 4687 C CA . LEU A 1 610 ? -24.353 25.460 -2.585 1.00 97.38 610 LEU A CA 1
ATOM 4688 C C . LEU A 1 610 ? -23.100 24.979 -1.855 1.00 97.38 610 LEU A C 1
ATOM 4690 O O . LEU A 1 610 ? -22.041 25.601 -1.926 1.00 97.38 610 LEU A O 1
ATOM 4694 N N . THR A 1 611 ? -23.230 23.857 -1.154 1.00 91.69 611 THR A N 1
ATOM 4695 C CA . THR A 1 611 ? -22.128 23.224 -0.425 1.00 91.69 611 THR A CA 1
ATOM 4696 C C . THR A 1 611 ? -22.265 21.707 -0.481 1.00 91.69 611 THR A C 1
ATOM 4698 O O . THR A 1 611 ? -23.376 21.183 -0.426 1.00 91.69 611 THR A O 1
ATOM 4701 N N . ASP A 1 612 ? -21.148 20.998 -0.590 1.00 88.00 612 ASP A N 1
ATOM 4702 C CA . ASP A 1 612 ? -21.074 19.533 -0.526 1.00 88.00 612 ASP A CA 1
ATOM 4703 C C . ASP A 1 612 ? -20.937 19.014 0.921 1.00 88.00 612 ASP A C 1
ATOM 4705 O O . ASP A 1 612 ? -20.882 17.808 1.164 1.00 88.00 612 ASP A O 1
ATOM 4709 N N . GLU A 1 613 ? -20.944 19.912 1.911 1.00 88.44 613 GLU A N 1
ATOM 4710 C CA . GLU A 1 613 ? -20.848 19.556 3.323 1.00 88.44 613 GLU A CA 1
ATOM 4711 C C . GLU A 1 613 ? -22.143 18.958 3.900 1.00 88.44 613 GLU A C 1
ATOM 4713 O O . GLU A 1 613 ? -23.266 19.263 3.498 1.00 88.44 613 GLU A O 1
ATOM 4718 N N . LEU A 1 614 ? -21.994 18.138 4.945 1.00 83.94 614 LEU A N 1
ATOM 4719 C CA . LEU A 1 614 ? -23.121 17.504 5.631 1.00 83.94 614 LEU A CA 1
ATOM 4720 C C . LEU A 1 614 ? -24.071 18.531 6.275 1.00 83.94 614 LEU A C 1
ATOM 4722 O O . LEU A 1 614 ? -23.640 19.453 6.975 1.00 83.94 614 LEU A O 1
ATOM 4726 N N . VAL A 1 615 ? -25.386 18.291 6.168 1.00 90.56 615 VAL A N 1
ATOM 4727 C CA . VAL A 1 615 ? -26.448 19.110 6.801 1.00 90.56 615 VAL A CA 1
ATOM 4728 C C . VAL A 1 615 ? -26.183 19.339 8.293 1.00 90.56 615 VAL A C 1
ATOM 4730 O O . VAL A 1 615 ? -26.409 20.436 8.806 1.00 90.56 615 VAL A O 1
ATOM 4733 N N . THR A 1 616 ? -25.683 18.317 8.995 1.00 86.62 616 THR A N 1
ATOM 4734 C CA . THR A 1 616 ? -25.368 18.358 10.434 1.00 86.62 616 THR A CA 1
ATOM 4735 C C . THR A 1 616 ? -24.295 19.390 10.785 1.00 86.62 616 THR A C 1
ATOM 4737 O O . THR A 1 616 ? -24.296 19.902 11.903 1.00 86.62 616 THR A O 1
ATOM 4740 N N . LYS A 1 617 ? -23.427 19.747 9.832 1.00 87.44 617 LYS A N 1
ATOM 4741 C CA . LYS A 1 617 ? -22.385 20.772 9.966 1.00 87.44 617 LYS A CA 1
ATOM 4742 C C . LYS A 1 617 ? -22.866 22.145 9.491 1.00 87.44 617 LYS A C 1
ATOM 4744 O O . LYS A 1 617 ? -22.665 23.146 10.178 1.00 87.44 617 LYS A O 1
ATOM 4749 N N . VAL A 1 618 ? -23.558 22.186 8.353 1.00 92.62 618 VAL A N 1
ATOM 4750 C CA . VAL A 1 618 ? -23.987 23.432 7.695 1.00 92.62 618 VAL A CA 1
ATOM 4751 C C . VAL A 1 618 ? -25.120 24.120 8.457 1.00 92.62 618 VAL A C 1
ATOM 4753 O O . VAL A 1 618 ? -25.074 25.328 8.683 1.00 92.62 618 VAL A O 1
ATOM 4756 N N . LYS A 1 619 ? -26.118 23.364 8.927 1.00 94.12 619 LYS A N 1
ATOM 4757 C CA . LYS A 1 619 ? -27.299 23.906 9.617 1.00 94.12 619 LYS A CA 1
ATOM 4758 C C . LYS A 1 619 ? -26.975 24.718 10.884 1.00 94.12 619 LYS A C 1
ATOM 4760 O O . LYS A 1 619 ? -27.459 25.848 10.986 1.00 94.12 619 LYS A O 1
ATOM 4765 N N . PRO A 1 620 ? -26.161 24.229 11.845 1.00 89.00 620 PRO A N 1
ATOM 4766 C CA . PRO A 1 620 ? -25.782 25.037 13.005 1.00 89.00 620 PRO A CA 1
ATOM 4767 C C . PRO A 1 620 ? -24.879 26.221 12.629 1.00 89.00 620 PRO A C 1
ATOM 4769 O O . PRO A 1 620 ? -24.963 27.275 13.261 1.00 89.00 620 PRO A O 1
ATOM 4772 N N . PHE A 1 621 ? -24.040 26.084 11.595 1.00 93.00 621 PHE A N 1
ATOM 4773 C CA . PHE A 1 621 ? -23.200 27.179 11.112 1.00 93.00 621 PHE A CA 1
ATOM 4774 C C . PHE A 1 621 ? -24.036 28.320 10.520 1.00 93.00 621 PHE A C 1
ATOM 4776 O O . PHE A 1 621 ? -23.832 29.476 10.893 1.00 93.00 621 PHE A O 1
ATOM 4783 N N . ALA A 1 622 ? -24.996 28.002 9.649 1.00 94.81 622 ALA A N 1
ATOM 4784 C CA . ALA A 1 622 ? -25.893 28.970 9.026 1.00 94.81 622 ALA A CA 1
ATOM 4785 C C . ALA A 1 622 ? -26.676 29.766 10.080 1.00 94.81 622 ALA A C 1
ATOM 4787 O O . ALA A 1 622 ? -26.673 30.997 10.055 1.00 94.81 622 ALA A O 1
ATOM 4788 N N . ALA A 1 623 ? -27.234 29.072 11.080 1.00 93.44 623 ALA A N 1
ATOM 4789 C CA . ALA A 1 623 ? -27.934 29.703 12.197 1.00 93.44 623 ALA A CA 1
ATOM 4790 C C . ALA A 1 623 ? -27.023 30.639 13.014 1.00 93.44 623 ALA A C 1
ATOM 4792 O O . ALA A 1 623 ? -27.434 31.733 13.393 1.00 93.44 623 ALA A O 1
ATOM 4793 N N . LYS A 1 624 ? -25.773 30.232 13.271 1.00 91.38 624 LYS A N 1
ATOM 4794 C CA . LYS A 1 624 ? -24.804 31.028 14.039 1.00 91.38 624 LYS A CA 1
ATOM 4795 C C . LYS A 1 624 ? -24.324 32.278 13.294 1.00 91.38 624 LYS A C 1
ATOM 4797 O O . LYS A 1 624 ? -24.035 33.279 13.942 1.00 91.38 624 LYS A O 1
ATOM 4802 N N . ASN A 1 625 ? -24.202 32.212 11.968 1.00 88.06 625 ASN A N 1
ATOM 4803 C CA . ASN A 1 625 ? -23.647 33.292 11.144 1.00 88.06 625 ASN A CA 1
ATOM 4804 C C . ASN A 1 625 ? -24.727 34.129 10.437 1.00 88.06 625 ASN A C 1
ATOM 4806 O O . ASN A 1 625 ? -24.389 34.965 9.608 1.00 88.06 625 ASN A O 1
ATOM 4810 N N . GLY A 1 626 ? -26.007 33.925 10.773 1.00 91.81 626 GLY A N 1
ATOM 4811 C CA . GLY A 1 626 ? -27.109 34.731 10.249 1.00 91.81 626 GLY A CA 1
ATOM 4812 C C . GLY A 1 626 ? -27.350 34.553 8.751 1.00 91.81 626 GLY A C 1
ATOM 4813 O O . GLY A 1 626 ? -27.792 35.496 8.105 1.00 91.81 626 GLY A O 1
ATOM 4814 N N . ILE A 1 627 ? -27.054 33.374 8.194 1.00 95.44 627 ILE A N 1
ATOM 4815 C CA . ILE A 1 627 ? -27.327 33.093 6.782 1.00 95.44 627 ILE A CA 1
ATOM 4816 C C . ILE A 1 627 ? -28.835 32.904 6.608 1.00 95.44 627 ILE A C 1
ATOM 4818 O O . ILE A 1 627 ? -29.401 31.935 7.119 1.00 95.44 627 ILE A O 1
ATOM 4822 N N . THR A 1 628 ? -29.481 33.842 5.918 1.00 92.25 628 THR A N 1
ATOM 4823 C CA . THR A 1 628 ? -30.936 33.844 5.694 1.00 92.25 628 THR A CA 1
ATOM 4824 C C . THR A 1 628 ? -31.345 33.349 4.312 1.00 92.25 628 THR A C 1
ATOM 4826 O O . THR A 1 628 ? -32.487 32.920 4.149 1.00 92.25 628 THR A O 1
ATOM 4829 N N . TYR A 1 629 ? -30.430 33.390 3.343 1.00 95.38 629 TYR A N 1
ATOM 4830 C CA . TYR A 1 629 ? -30.673 32.926 1.981 1.00 95.38 629 TYR A CA 1
ATOM 4831 C C . TYR A 1 629 ? -30.724 31.395 1.894 1.00 95.38 629 TYR A C 1
ATOM 4833 O O . TYR A 1 629 ? -30.340 30.672 2.822 1.00 95.38 629 TYR A O 1
ATOM 4841 N N . ARG A 1 630 ? -31.223 30.870 0.770 1.00 94.81 630 ARG A N 1
ATOM 4842 C CA . ARG A 1 630 ? -31.420 29.424 0.592 1.00 94.81 630 ARG A CA 1
ATOM 4843 C C . ARG A 1 630 ? -30.081 28.701 0.508 1.00 94.81 630 ARG A C 1
ATOM 4845 O O . ARG A 1 630 ? -29.207 29.100 -0.252 1.00 94.81 630 ARG A O 1
ATOM 4852 N N . ILE A 1 631 ? -29.955 27.595 1.238 1.00 97.44 631 ILE A N 1
ATOM 4853 C CA . ILE A 1 631 ? -28.782 26.719 1.176 1.00 97.44 631 ILE A CA 1
ATOM 4854 C C . ILE A 1 631 ? -29.207 25.357 0.638 1.00 97.44 631 ILE A C 1
ATOM 4856 O O . ILE A 1 631 ? -30.126 24.747 1.189 1.00 97.44 631 ILE A O 1
ATOM 4860 N N . GLY A 1 632 ? -28.533 24.894 -0.411 1.00 95.94 632 GLY A N 1
ATOM 4861 C CA . GLY A 1 632 ? -28.684 23.561 -0.985 1.00 95.94 632 GLY A CA 1
ATOM 4862 C C . GLY A 1 632 ? -27.457 22.691 -0.725 1.00 95.94 632 GLY A C 1
ATOM 4863 O O . GLY A 1 632 ? -26.324 23.165 -0.805 1.00 95.94 632 GLY A O 1
ATOM 4864 N N . ILE A 1 633 ? -27.692 21.415 -0.428 1.00 95.00 633 ILE A N 1
ATOM 4865 C CA . ILE A 1 633 ? -26.645 20.409 -0.265 1.00 95.00 633 ILE A CA 1
ATOM 4866 C C . ILE A 1 633 ? -26.405 19.708 -1.599 1.00 95.00 633 ILE A C 1
ATOM 4868 O O . ILE A 1 633 ? -27.280 19.000 -2.110 1.00 95.00 633 ILE A O 1
ATOM 4872 N N . ASP A 1 634 ? -25.207 19.889 -2.141 1.00 87.81 634 ASP A N 1
ATOM 4873 C CA . ASP A 1 634 ? -24.721 19.227 -3.345 1.00 87.81 634 ASP A CA 1
ATOM 4874 C C . ASP A 1 634 ? -24.062 17.894 -2.980 1.00 87.81 634 ASP A C 1
ATOM 4876 O O . ASP A 1 634 ? -22.840 17.761 -2.923 1.00 87.81 634 ASP A O 1
ATOM 4880 N N . LYS A 1 635 ? -24.898 16.902 -2.655 1.00 75.56 635 LYS A N 1
ATOM 4881 C CA . LYS A 1 635 ? -24.446 15.563 -2.254 1.00 75.56 635 LYS A CA 1
ATOM 4882 C C . LYS A 1 635 ? -23.523 14.980 -3.334 1.00 75.56 635 LYS A C 1
ATOM 4884 O O . LYS A 1 635 ? -23.962 14.765 -4.461 1.00 75.56 635 LYS A O 1
ATOM 4889 N N . GLY A 1 636 ? -22.264 14.729 -2.975 1.00 63.47 636 GLY A N 1
ATOM 4890 C CA . GLY A 1 636 ? -21.253 14.179 -3.883 1.00 63.47 636 GLY A CA 1
ATOM 4891 C C . GLY A 1 636 ? -20.684 15.169 -4.908 1.00 63.47 636 GLY A C 1
ATOM 4892 O O . GLY A 1 636 ? -20.070 14.723 -5.864 1.00 63.47 636 GLY A O 1
ATOM 4893 N N . GLY A 1 637 ? -20.907 16.483 -4.764 1.00 69.38 637 GLY A N 1
ATOM 4894 C CA . GLY A 1 637 ? -20.235 17.513 -5.578 1.00 69.38 637 GLY A CA 1
ATOM 4895 C C . GLY A 1 637 ? -20.698 17.641 -7.039 1.00 69.38 637 GLY A C 1
ATOM 4896 O O . GLY A 1 637 ? -20.163 18.448 -7.794 1.00 69.38 637 GLY A O 1
ATOM 4897 N N . SER A 1 638 ? -21.722 16.892 -7.454 1.00 74.56 638 SER A N 1
ATOM 4898 C CA . SER A 1 638 ? -22.155 16.816 -8.860 1.00 74.56 638 SER A CA 1
ATOM 4899 C C . SER A 1 638 ? -22.582 18.155 -9.489 1.00 74.56 638 SER A C 1
ATOM 4901 O O . SER A 1 638 ? -22.562 18.323 -10.712 1.00 74.56 638 SER A O 1
ATOM 4903 N N . THR A 1 639 ? -23.040 19.122 -8.694 1.00 78.44 639 THR A N 1
ATOM 4904 C CA . THR A 1 639 ? -23.407 20.462 -9.169 1.00 78.44 639 THR A CA 1
ATOM 4905 C C . THR A 1 639 ? -22.178 21.351 -9.260 1.00 78.44 639 THR A C 1
ATOM 4907 O O . THR A 1 639 ? -22.004 22.011 -10.282 1.00 78.44 639 THR A O 1
ATOM 4910 N N . LYS A 1 640 ? -21.301 21.309 -8.256 1.00 81.00 640 LYS A N 1
ATOM 4911 C CA . LYS A 1 640 ? -19.986 21.960 -8.254 1.00 81.00 640 LYS A CA 1
ATOM 4912 C C . LYS A 1 640 ? -19.179 21.579 -9.502 1.00 81.00 640 LYS A C 1
ATOM 4914 O O . LYS A 1 640 ? -18.694 22.464 -10.208 1.00 81.00 640 LYS A O 1
ATOM 4919 N N . ASP A 1 641 ? -19.173 20.297 -9.858 1.00 76.88 641 ASP A N 1
ATOM 4920 C CA . ASP A 1 641 ? -18.466 19.776 -11.035 1.00 76.88 641 ASP A CA 1
ATOM 4921 C C . ASP A 1 641 ? -19.069 20.263 -12.356 1.00 76.88 641 ASP A C 1
ATOM 4923 O O . ASP A 1 641 ? -18.351 20.670 -13.272 1.00 76.88 641 ASP A O 1
ATOM 4927 N N . ARG A 1 642 ? -20.405 20.295 -12.465 1.00 81.31 642 ARG A N 1
ATOM 4928 C CA . ARG A 1 642 ? -21.097 20.809 -13.664 1.00 81.31 642 ARG A CA 1
ATOM 4929 C C . ARG A 1 642 ? -20.830 22.289 -13.912 1.00 81.31 642 ARG A C 1
ATOM 4931 O O . ARG A 1 642 ? -20.800 22.712 -15.066 1.00 81.31 642 ARG A O 1
ATOM 4938 N N . TYR A 1 643 ? -20.625 23.054 -12.845 1.00 84.50 643 TYR A N 1
ATOM 4939 C CA . TYR A 1 643 ? -20.206 24.453 -12.904 1.00 84.50 643 TYR A CA 1
ATOM 4940 C C . TYR A 1 643 ? -18.680 24.622 -12.996 1.00 84.50 643 TYR A C 1
ATOM 4942 O O . TYR A 1 643 ? -18.200 25.750 -13.067 1.00 84.50 643 TYR A O 1
ATOM 4950 N N . ARG A 1 644 ? -17.915 23.520 -13.043 1.00 82.50 644 ARG A N 1
ATOM 4951 C CA . ARG A 1 644 ? -16.443 23.489 -13.111 1.00 82.50 644 ARG A CA 1
ATOM 4952 C C . ARG A 1 644 ? -15.770 24.268 -11.975 1.00 82.50 644 ARG A C 1
ATOM 4954 O O . ARG A 1 644 ? -14.713 24.865 -12.163 1.00 82.50 644 ARG A O 1
ATOM 4961 N N . VAL A 1 645 ? -16.387 24.276 -10.795 1.00 78.25 645 VAL A N 1
ATOM 4962 C CA . VAL A 1 645 ? -15.881 25.012 -9.634 1.00 78.25 645 VAL A CA 1
ATOM 4963 C C . VAL A 1 645 ? -14.827 24.182 -8.912 1.00 78.25 645 VAL A C 1
ATOM 4965 O O . VAL A 1 645 ? -15.144 23.178 -8.286 1.00 78.25 645 VAL A O 1
ATOM 4968 N N . SER A 1 646 ? -13.575 24.633 -8.947 1.00 74.00 646 SER A N 1
ATOM 4969 C CA . SER A 1 646 ? -12.451 23.992 -8.241 1.00 74.00 646 SER A CA 1
ATOM 4970 C C . SER A 1 646 ? -11.826 24.870 -7.150 1.00 74.00 646 SER A C 1
ATOM 4972 O O . SER A 1 646 ? -10.880 24.460 -6.480 1.00 74.00 646 SER A O 1
ATOM 4974 N N . SER A 1 647 ? -12.345 26.084 -6.945 1.00 76.44 647 SER A N 1
ATOM 4975 C CA . SER A 1 647 ? -11.909 26.985 -5.876 1.00 76.44 647 SER A CA 1
ATOM 4976 C C . SER A 1 647 ? -13.096 27.699 -5.230 1.00 76.44 647 SER A C 1
ATOM 4978 O O . SER A 1 647 ? -14.107 27.966 -5.882 1.00 76.44 647 SER A O 1
ATOM 4980 N N . LEU A 1 648 ? -12.996 27.970 -3.925 1.00 81.06 648 LEU A N 1
ATOM 4981 C CA . LEU A 1 648 ? -14.064 28.586 -3.138 1.00 81.06 648 LEU A CA 1
ATOM 4982 C C . LEU A 1 648 ? -13.611 29.932 -2.529 1.00 81.06 648 LEU A C 1
ATOM 4984 O O . LEU A 1 648 ? -12.471 30.035 -2.061 1.00 81.06 648 LEU A O 1
ATOM 4988 N N . PRO A 1 649 ? -14.505 30.933 -2.439 1.00 90.38 649 PRO A N 1
ATOM 4989 C CA . PRO A 1 649 ? -15.835 30.932 -3.041 1.00 90.38 649 PRO A CA 1
ATOM 4990 C C . PRO A 1 649 ? -15.751 31.130 -4.559 1.00 90.38 649 PRO A C 1
ATOM 4992 O O . PRO A 1 649 ? -14.835 31.787 -5.050 1.00 90.38 649 PRO A O 1
ATOM 4995 N N . THR A 1 650 ? -16.724 30.587 -5.283 1.00 92.50 650 THR A N 1
ATOM 4996 C CA . THR A 1 650 ? -16.989 30.961 -6.678 1.00 92.50 650 THR A CA 1
ATOM 4997 C C . THR A 1 650 ? -18.470 31.273 -6.804 1.00 92.50 650 THR A C 1
ATOM 4999 O O . THR A 1 650 ? -19.308 30.474 -6.392 1.00 92.50 650 THR A O 1
ATOM 5002 N N . VAL A 1 651 ? -18.788 32.434 -7.367 1.00 96.25 651 VAL A N 1
ATOM 5003 C CA . VAL A 1 651 ? -20.147 32.961 -7.463 1.00 96.25 651 VAL A CA 1
ATOM 5004 C C . VAL A 1 651 ? -20.533 33.132 -8.926 1.00 96.25 651 VAL A C 1
ATOM 5006 O O . VAL A 1 651 ? -19.803 33.752 -9.693 1.00 96.25 651 VAL A O 1
ATOM 5009 N N . PHE A 1 652 ? -21.698 32.623 -9.311 1.00 97.44 652 PHE A N 1
ATOM 5010 C CA . PHE A 1 652 ? -22.296 32.849 -10.627 1.00 97.44 652 PHE A CA 1
ATOM 5011 C C . PHE A 1 652 ? -23.492 33.787 -10.486 1.00 97.44 652 PHE A C 1
ATOM 5013 O O . PHE A 1 652 ? -24.363 33.552 -9.648 1.00 97.44 652 PHE A O 1
ATOM 5020 N N . VAL A 1 653 ? -23.565 34.817 -11.326 1.00 97.81 653 VAL A N 1
ATOM 5021 C CA . VAL A 1 653 ? -24.744 35.685 -11.440 1.00 97.81 653 VAL A CA 1
ATOM 5022 C C . VAL A 1 653 ? -25.542 35.239 -12.652 1.00 97.81 653 VAL A C 1
ATOM 5024 O O . VAL A 1 653 ? -25.026 35.227 -13.767 1.00 97.81 653 VAL A O 1
ATOM 5027 N N . VAL A 1 654 ? -26.791 34.847 -12.432 1.00 97.62 654 VAL A N 1
ATOM 5028 C CA . VAL A 1 654 ? -27.695 34.325 -13.456 1.00 97.62 654 VAL A CA 1
ATOM 5029 C C . VAL A 1 654 ? -28.845 35.307 -13.659 1.00 97.62 654 VAL A C 1
ATOM 5031 O O . VAL A 1 654 ? -29.504 35.701 -12.698 1.00 97.62 654 VAL A O 1
ATOM 5034 N N . ASP A 1 655 ? -29.095 35.696 -14.904 1.00 96.12 655 ASP A N 1
ATOM 5035 C CA . ASP A 1 655 ? -30.155 36.626 -15.281 1.00 96.12 655 ASP A CA 1
ATOM 5036 C C . ASP A 1 655 ? -31.569 36.010 -15.118 1.00 96.12 655 ASP A C 1
ATOM 5038 O O . ASP A 1 655 ? -31.726 34.786 -14.997 1.00 96.12 655 ASP A O 1
ATOM 5042 N N . PRO A 1 656 ? -32.647 36.819 -15.185 1.00 95.25 656 PRO A N 1
ATOM 5043 C CA . PRO A 1 656 ? -34.023 36.322 -15.077 1.00 95.25 656 PRO A CA 1
ATOM 5044 C C . PRO A 1 656 ? -34.433 35.286 -16.141 1.00 95.25 656 PRO A C 1
ATOM 5046 O O . PRO A 1 656 ? -35.439 34.586 -15.966 1.00 95.25 656 PRO A O 1
ATOM 5049 N N . LYS A 1 657 ? -33.685 35.176 -17.249 1.00 92.56 657 LYS A N 1
ATOM 5050 C CA . LYS A 1 657 ? -33.909 34.229 -18.356 1.00 92.56 657 LYS A CA 1
ATOM 5051 C C . LYS A 1 657 ? -33.118 32.924 -18.173 1.00 92.56 657 LYS A C 1
ATOM 5053 O O . LYS A 1 657 ? -33.360 31.978 -18.932 1.00 92.56 657 LYS A O 1
ATOM 5058 N N . GLY A 1 658 ? -32.258 32.842 -17.157 1.00 91.62 658 GLY A N 1
ATOM 5059 C CA . GLY A 1 658 ? -31.453 31.675 -16.802 1.00 91.62 658 GLY A CA 1
ATOM 5060 C C . GLY A 1 658 ? -30.033 31.668 -17.375 1.00 91.62 658 GLY A C 1
ATOM 5061 O O . GLY A 1 658 ? -29.362 30.643 -17.257 1.00 91.62 658 GLY A O 1
ATOM 5062 N N . ARG A 1 659 ? -29.567 32.760 -17.993 1.00 95.75 659 ARG A N 1
ATOM 5063 C CA . ARG A 1 659 ? -28.210 32.859 -18.553 1.00 95.75 659 ARG A CA 1
ATOM 5064 C C . ARG A 1 659 ? -27.222 33.383 -17.527 1.00 95.75 659 ARG A C 1
ATOM 5066 O O . ARG A 1 659 ? -27.581 34.216 -16.707 1.00 95.75 659 ARG A O 1
ATOM 5073 N N . VAL A 1 660 ? -25.982 32.913 -17.576 1.00 96.69 660 VAL A N 1
ATOM 5074 C CA . VAL A 1 660 ? -24.914 33.425 -16.711 1.00 96.69 660 VAL A CA 1
ATOM 5075 C C . VAL A 1 660 ? -24.457 34.782 -17.245 1.00 96.69 660 VAL A C 1
ATOM 5077 O O . VAL A 1 660 ? -23.962 34.867 -18.365 1.00 96.69 660 VAL A O 1
ATOM 5080 N N . GLU A 1 661 ? -24.613 35.831 -16.446 1.00 95.38 661 GLU A N 1
ATOM 5081 C CA . GLU A 1 661 ? -24.153 37.188 -16.761 1.00 95.38 661 GLU A CA 1
ATOM 5082 C C . GLU A 1 661 ? -22.700 37.398 -16.321 1.00 95.38 661 GLU A C 1
ATOM 5084 O O . GLU A 1 661 ? -21.921 38.052 -17.008 1.00 95.38 661 GLU A O 1
ATOM 5089 N N . ALA A 1 662 ? -22.306 36.799 -15.194 1.00 95.25 662 ALA A N 1
ATOM 5090 C CA . ALA A 1 662 ? -20.947 36.903 -14.678 1.00 95.25 662 ALA A CA 1
ATOM 5091 C C . ALA A 1 662 ? -20.548 35.692 -13.831 1.00 95.25 662 ALA A C 1
ATOM 5093 O O . ALA A 1 662 ? -21.394 35.020 -13.232 1.00 95.25 662 ALA A O 1
ATOM 5094 N N . VAL A 1 663 ? -19.235 35.480 -13.726 1.00 94.69 663 VAL A N 1
ATOM 5095 C CA . VAL A 1 663 ? -18.608 34.572 -12.760 1.00 94.69 663 VAL A CA 1
ATOM 5096 C C . VAL A 1 663 ? -17.619 35.374 -11.922 1.00 94.69 663 VAL A C 1
ATOM 5098 O O . VAL A 1 663 ? -16.891 36.201 -12.457 1.00 94.69 663 VAL A O 1
ATOM 5101 N N . VAL A 1 664 ? -17.584 35.158 -10.611 1.00 93.69 664 VAL A N 1
ATOM 5102 C CA . VAL A 1 664 ? -16.670 35.834 -9.683 1.00 93.69 664 VAL A CA 1
ATOM 5103 C C . VAL A 1 664 ? -15.987 34.788 -8.810 1.00 93.69 664 VAL A C 1
ATOM 5105 O O . VAL A 1 664 ? -16.639 34.106 -8.025 1.00 93.69 664 VAL A O 1
ATOM 5108 N N . VAL A 1 665 ? -14.669 34.668 -8.937 1.00 87.38 665 VAL A N 1
ATOM 5109 C CA . VAL A 1 665 ? -13.827 33.741 -8.176 1.00 87.38 665 VAL A CA 1
ATOM 5110 C C . VAL A 1 665 ? -13.133 34.488 -7.036 1.00 87.38 665 VAL A C 1
ATOM 5112 O O . VAL A 1 665 ? -12.561 35.565 -7.222 1.00 87.38 665 VAL A O 1
ATOM 5115 N N . GLY A 1 666 ? -13.152 33.897 -5.842 1.00 80.25 666 GLY A N 1
ATOM 5116 C CA . GLY A 1 666 ? -12.552 34.454 -4.634 1.00 80.25 666 GLY A CA 1
ATOM 5117 C C . GLY A 1 666 ? -13.429 35.485 -3.915 1.00 80.25 666 GLY A C 1
ATOM 5118 O O . GLY A 1 666 ? -14.544 35.800 -4.322 1.00 80.25 666 GLY A O 1
ATOM 5119 N N . ALA A 1 667 ? -12.913 36.012 -2.802 1.00 76.94 667 ALA A N 1
ATOM 5120 C CA . ALA A 1 667 ? -13.564 37.063 -2.019 1.00 76.94 667 ALA A CA 1
ATOM 5121 C C . ALA A 1 667 ? -12.581 38.191 -1.678 1.00 76.94 667 ALA A C 1
ATOM 5123 O O . ALA A 1 667 ? -11.369 37.984 -1.618 1.00 76.94 667 ALA A O 1
ATOM 5124 N N . GLY A 1 668 ? -13.114 39.387 -1.425 1.00 79.19 668 GLY A N 1
ATOM 5125 C CA . GLY A 1 668 ? -12.349 40.610 -1.184 1.00 79.19 668 GLY A CA 1
ATOM 5126 C C . GLY A 1 668 ? -13.065 41.828 -1.767 1.00 79.19 668 GLY A C 1
ATOM 5127 O O . GLY A 1 668 ? -14.137 41.688 -2.350 1.00 79.19 668 GLY A O 1
ATOM 5128 N N . GLY A 1 669 ? -12.479 43.021 -1.617 1.00 77.88 669 GLY A N 1
ATOM 5129 C CA . GLY A 1 669 ? -13.098 44.268 -2.092 1.00 77.88 669 GLY A CA 1
ATOM 5130 C C . GLY A 1 669 ? -13.377 44.267 -3.598 1.00 77.88 669 GLY A C 1
ATOM 5131 O O . GLY A 1 669 ? -14.487 44.571 -4.013 1.00 77.88 669 GLY A O 1
ATOM 5132 N N . GLU A 1 670 ? -12.409 43.828 -4.404 1.00 77.62 670 GLU A N 1
ATOM 5133 C CA . GLU A 1 670 ? -12.557 43.757 -5.863 1.00 77.62 670 GLU A CA 1
ATOM 5134 C C . GLU A 1 670 ? -13.621 42.734 -6.299 1.00 77.62 670 GLU A C 1
ATOM 5136 O O . GLU A 1 670 ? -14.461 43.038 -7.143 1.00 77.62 670 GLU A O 1
ATOM 5141 N N . SER A 1 671 ? -13.641 41.538 -5.696 1.00 84.25 671 SER A N 1
ATOM 5142 C CA . SER A 1 671 ? -14.665 40.521 -5.980 1.00 84.25 671 SER A CA 1
ATOM 5143 C C . SER A 1 671 ? -16.069 41.006 -5.598 1.00 84.25 671 SER A C 1
ATOM 5145 O O . SER A 1 671 ? -17.018 40.776 -6.342 1.00 84.25 671 SER A O 1
ATOM 5147 N N . ALA A 1 672 ? -16.205 41.718 -4.473 1.00 85.38 672 ALA A N 1
ATOM 5148 C CA . ALA A 1 672 ? -17.477 42.293 -4.039 1.00 85.38 672 ALA A CA 1
ATOM 5149 C C . ALA A 1 672 ? -17.977 43.386 -5.000 1.00 85.38 672 ALA A C 1
ATOM 5151 O O . ALA A 1 672 ? -19.156 43.400 -5.345 1.00 85.38 672 ALA A O 1
ATOM 5152 N N . GLU A 1 673 ? -17.088 44.262 -5.480 1.00 88.50 673 GLU A N 1
ATOM 5153 C CA . GLU A 1 673 ? -17.423 45.287 -6.479 1.00 88.50 673 GLU A CA 1
ATOM 5154 C C . GLU A 1 673 ? -17.865 44.669 -7.813 1.00 88.50 673 GLU A C 1
ATOM 5156 O O . GLU A 1 673 ? -18.857 45.109 -8.398 1.00 88.50 673 GLU A O 1
ATOM 5161 N N . ARG A 1 674 ? -17.176 43.616 -8.275 1.00 89.38 674 ARG A N 1
ATOM 5162 C CA . ARG A 1 674 ? -17.557 42.877 -9.491 1.00 89.38 674 ARG A CA 1
ATOM 5163 C C . ARG A 1 674 ? -18.913 42.193 -9.347 1.00 89.38 674 ARG A C 1
ATOM 5165 O O . ARG A 1 674 ? -19.735 42.286 -10.255 1.00 89.38 674 ARG A O 1
ATOM 5172 N N . LEU A 1 675 ? -19.158 41.541 -8.209 1.00 94.38 675 LEU A N 1
ATOM 5173 C CA . LEU A 1 675 ? -20.438 40.898 -7.919 1.00 94.38 675 LEU A CA 1
ATOM 5174 C C . LEU A 1 675 ? -21.584 41.920 -7.896 1.00 94.38 675 LEU A C 1
ATOM 5176 O O . LEU A 1 675 ? -22.629 41.682 -8.493 1.00 94.38 675 LEU A O 1
ATOM 5180 N N . GLU A 1 676 ? -21.378 43.076 -7.262 1.00 94.12 676 GLU A N 1
ATOM 5181 C CA . GLU A 1 676 ? -22.356 44.170 -7.247 1.00 94.12 676 GLU A CA 1
ATOM 5182 C C . GLU A 1 676 ? -22.676 44.694 -8.644 1.00 94.12 676 GLU A C 1
ATOM 5184 O O . GLU A 1 676 ? -23.846 44.850 -8.990 1.00 94.12 676 GLU A O 1
ATOM 5189 N N . ALA A 1 677 ? -21.653 44.961 -9.458 1.00 93.31 677 ALA A N 1
ATOM 5190 C CA . ALA A 1 677 ? -21.850 45.419 -10.828 1.00 93.31 677 ALA A CA 1
ATOM 5191 C C . ALA A 1 677 ? -22.673 44.402 -11.634 1.00 93.31 677 ALA A C 1
ATOM 5193 O O . ALA A 1 677 ? -23.706 44.761 -12.193 1.00 93.31 677 ALA A O 1
ATOM 5194 N N . ALA A 1 678 ? -22.287 43.125 -11.583 1.00 94.19 678 ALA A N 1
ATOM 5195 C CA . ALA A 1 678 ? -22.968 42.057 -12.305 1.00 94.19 678 ALA A CA 1
ATOM 5196 C C . ALA A 1 678 ? -24.431 41.868 -11.873 1.00 94.19 678 ALA A C 1
ATOM 5198 O O . ALA A 1 678 ? -25.304 41.670 -12.715 1.00 94.19 678 ALA A O 1
ATOM 5199 N N . VAL A 1 679 ? -24.729 41.947 -10.571 1.00 96.50 679 VAL A N 1
ATOM 5200 C CA . VAL A 1 679 ? -26.115 41.865 -10.083 1.00 96.50 679 VAL A CA 1
ATOM 5201 C C . VAL A 1 679 ? -26.941 43.054 -10.577 1.00 96.50 679 VAL A C 1
ATOM 5203 O O . VAL A 1 679 ? -28.086 42.869 -10.987 1.00 96.50 679 VAL A O 1
ATOM 5206 N N . ASN A 1 680 ? -26.381 44.267 -10.576 1.00 94.06 680 ASN A N 1
ATOM 5207 C CA . ASN A 1 680 ? -27.081 45.455 -11.070 1.00 94.06 680 ASN A CA 1
ATOM 5208 C C . ASN A 1 680 ? -27.334 45.394 -12.584 1.00 94.06 680 ASN A C 1
ATOM 5210 O O . ASN A 1 680 ? -28.422 45.764 -13.027 1.00 94.06 680 ASN A O 1
ATOM 5214 N N . ASP A 1 681 ? -26.369 44.894 -13.357 1.00 92.06 681 ASP A N 1
ATOM 5215 C CA . ASP A 1 681 ? -26.519 44.694 -14.799 1.00 92.06 681 ASP A CA 1
ATOM 5216 C C . ASP A 1 681 ? -27.599 43.641 -15.091 1.00 92.06 681 ASP A C 1
ATOM 5218 O O . ASP A 1 681 ? -28.508 43.888 -15.886 1.00 92.06 681 ASP A O 1
ATOM 5222 N N . ALA A 1 682 ? -27.590 42.520 -14.364 1.00 92.50 682 ALA A N 1
ATOM 5223 C CA . ALA A 1 682 ? -28.601 41.473 -14.497 1.00 92.50 682 ALA A CA 1
ATOM 5224 C C . ALA A 1 682 ? -30.016 41.941 -14.101 1.00 92.50 682 ALA A C 1
ATOM 5226 O O . ALA A 1 682 ? -30.999 41.492 -14.691 1.00 92.50 682 ALA A O 1
ATOM 5227 N N . LEU A 1 683 ? -30.142 42.858 -13.131 1.00 91.44 683 LEU A N 1
ATOM 5228 C CA . LEU A 1 683 ? -31.423 43.463 -12.736 1.00 91.44 683 LEU A CA 1
ATOM 5229 C C . LEU A 1 683 ? -31.986 44.430 -13.791 1.00 91.44 683 LEU A C 1
ATOM 5231 O O . LEU A 1 683 ? -33.173 44.760 -13.742 1.00 91.44 683 LEU A O 1
ATOM 5235 N N . ALA A 1 684 ? -31.159 44.903 -14.726 1.00 87.62 684 ALA A N 1
ATOM 5236 C CA . ALA A 1 684 ? -31.566 45.822 -15.786 1.00 87.62 684 ALA A CA 1
ATOM 5237 C C . ALA A 1 684 ? -32.083 45.120 -17.065 1.00 87.62 684 ALA A C 1
ATOM 5239 O O . ALA A 1 684 ? -32.551 45.811 -17.978 1.00 87.62 684 ALA A O 1
ATOM 5240 N N . LEU A 1 685 ? -31.996 43.782 -17.141 1.00 79.75 685 LEU A N 1
ATOM 5241 C CA . LEU A 1 685 ? -32.383 42.926 -18.282 1.00 79.75 685 LEU A CA 1
ATOM 5242 C C . LEU A 1 685 ? -33.840 42.442 -18.246 1.00 79.75 685 LEU A C 1
ATOM 5244 O O . LEU A 1 685 ? -34.365 42.131 -19.354 1.00 79.75 685 LEU A O 1
#

Sequence (685 aa):
MMLLVLQSALAQLMPTGPVERCLRANDVPCALEALESSGALTADDPTSEALKAQVWFHAGDYPKAAEAMKKAVEGGWTDEWNQAPLFDRTLYATAHWAELPVKDPSGVDTRFRLRFLPGLDEVLLDGAGDALRLTEEHVTPLLGATPPGTTLLEIFPDSRAFIAASSLTEADVRTTGVVALSKWTRLLITSPRALARGYDWQDTVAHEYIHLVVAHNTDDRAPVWLQEAIAKYLDNRWRDGRDHWKLSVRSQGLLAEAIAKDDLVTFDEMHPSLAKLPTAERAALAYAQVSALMAFCFERGGDGVLLKALPLLKSGMDAREALAKGAGFQGFKQLEAAYLAWLRTLDLKGEIIEELPTVFAEDGVEDDAVDPVLSRREDLHRFVRLGTLLREHGRPKAALVEYEKARDPEEPSSPYLANMIAQTHIELKDLASAEAEIAASLEDYPDFALSHVTHGALLRARGRPAEAFAAYHHAADLNPYDPNVQGILADLAAALGDTGEAERRREIVQILRRGGSDRELPPIHTIEGDYVLPGGSDVSGQEGLEAAFVGEQAPAFRVEGLDGTSFNLSDLRGQVVVVDFWATWCGPCRSAIPHLVELDGRDGVVVVGLTDELVTKVKPFAAKNGITYRIGIDKGGSTKDRYRVSSLPTVFVVDPKGRVEAVVVGAGGESAERLEAAVNDALAL

pLDDT: mean 87.91, std 13.85, range [27.25, 98.5]

Foldseek 3Di:
DDDQDPLVVPLVPDDDAQLSLCLLLLALVSNVVSLVVVCLVVDQALVSLQSQLLSCVLVVVLVSNLVSNVSSVVRPNDPPPCVNQLSVLLCQLQPQWDKDFLADPVRHGDLEIEIEHPFLCVLCRNLLSLLLVLLVVQPLVLQPDAHDGHEYEYEGAAPQSLQSNDPDAPCRCQVPVDAWAQPSSYTYGYALLQFPQFFLVSLVSSLSRLLSSLSNLQSNLAAALLSLLSSLQCSVCSPPNDGPDDDALQLLQLLVVCLVVVNQDDPVQCPNHLSPHPDPSSSSNSSSLSNLLSVLLCVQQNSQLNVQQSNCSSVPDDNQQSSCVSSPHNGNVVSVVVSSVVSVVDPGNNDNAFDQDGHGVLVVDDPCCRWRPSVVCVVLVVLQVVLVVCVVVVNLVVSLVSLVSSDDPVHQDTLVSLLSNLVSCVVVVVLVSSCVSLVSSCRNPVLRLSSLQSVLSSCVSVVNLVVSLVSLVSSCSRPVLPLVSLCSNLVSCVVVVNNVSNVSSVVSSVSSVVGRPPQPSPRQHHPDDDDDDPPPPPLQDFVNLCVVAAQHFQDKDWFAWLVRDIDIPVVLAQAWEKEKEADLPDPQQLVCQVVLQVQCPDPRYAYEYEYQDDSVVVVVSCVVSVRPGIYGHPPSCPSVVVSPHSAPTKIFIAASRRGTNGIAGTHDDVSSVVVVVSNVVSVVD

Radius of gyration: 28.73 Å; chains: 1; bounding box: 67×79×69 Å